Protein 2EGG (pdb70)

Secondary structure (DSSP, 8-state):
--PPEEEEEEESS-TT-SHHHHHHHHHHHTT--EEEEEEE--TT-HHHHHHHHHHHT--EEEE-TT-TTTTGGG-SEE-HHHHHHT---EEEEETTEEEEE--HHHHHHHHHHHHTT---TT-EEEEE--SHHHHHHHHHHHTTT-SEEEEE-SSHHHHHHHHHHS-SSS--EE-HHHHHHTGGG-SEEEE-S-TT-SS--S--SS--TTPPTT-EEEE---SSSS-HHHHHHHHTT-EEE-SHHHHHHHHHHHHHHHHS----HHHHHHHHHHHHH-/---EEEEEEESS-TT-SHHHHHHHHHHHTT--EEEEEEE--TT-HHHHHHHHHHHT--EEEE-TT-TTTTGGG-SEE-HHHHHHT--SEEEEETTEEEEE--HHHHHHHHHHHHTT--STTT---------SHHHHHHHHHHHHHHHHS----HHHHHHHHHHHH-

CATH classification: 3.40.50.10860 (+1 more: 3.40.50.720)

InterPro domains:
  IPR006151 Quinate/shikimate 5-dehydrogenase/glutamyl-tRNA reductase [PF01488] (117-192)
  IPR011342 Shikimate dehydrogenase [TIGR00507] (3-274)
  IPR013708 Shikimate dehydrogenase substrate binding, N-terminal [PF08501] (7-89)
  IPR022893 Shikimate dehydrogenase family [MF_00222] (2-272)
  IPR022893 Shikimate dehydrogenase family [PTHR21089] (3-264)
  IPR036291 NAD(P)-binding domain superfamily [SSF51735] (102-274)
  IPR041121 SDH, C-terminal [PF18317] (241-270)
  IPR046346 Aminoacid dehydrogenase-like, N-terminal domain superfamily [SSF53223] (3-101)

B-factor: mean 42.81, std 15.57, range [11.15, 102.38]

Nearest PDB structures (foldseek):
  2egg-assembly1_B  TM=1.006E+00  e=2.331E-37  Geobacillus kaustophilus
  2egg-assembly1_A  TM=9.697E-01  e=2.113E-28  Geobacillus kaustophilus
  1nvt-assembly1_B  TM=9.071E-01  e=8.815E-20  Methanocaldococcus jannaschii
  2hk8-assembly2_B  TM=8.835E-01  e=2.852E-16  Aquifex aeolicus
  5dzs-assembly2_B-2  TM=9.469E-01  e=6.105E-14  Clostridioides difficile 630

Organism: Geobacillus kaustophilus (strain HTA426) (NCBI:txid235909)

Solvent-accessible surface area: 20341 Å² total; per-residue (Å²): 128,146,78,43,128,6,9,0,10,0,0,90,83,3,119,106,24,40,19,22,68,4,0,25,29,5,3,79,130,63,65,32,50,10,70,2,2,19,3,45,0,89,82,86,42,6,24,36,0,1,34,0,1,68,2,3,47,0,15,0,0,17,3,34,121,65,1,61,122,45,0,44,107,78,19,64,85,17,45,125,45,0,140,101,12,27,17,0,16,2,0,26,17,74,151,34,124,0,14,0,52,10,13,10,0,90,0,4,8,57,0,0,58,112,75,11,127,29,77,3,90,40,45,68,0,0,0,0,4,4,25,53,37,0,48,0,0,0,2,7,0,18,100,35,56,3,82,53,0,3,0,0,14,203,68,55,102,96,0,55,172,4,0,147,83,22,37,78,205,58,2,28,73,18,22,47,66,73,0,52,72,91,0,41,69,2,38,0,0,0,0,16,35,75,58,1,70,112,99,195,43,131,70,51,8,6,46,0,134,144,17,94,106,47,10,6,0,0,0,30,1,72,68,36,46,83,0,80,0,5,128,56,0,126,92,92,42,9,106,38,7,32,2,8,1,18,33,0,11,40,7,0,26,0,0,69,88,24,37,63,76,98,2,63,18,108,64,3,38,105,18,0,50,91,24,47,181,212,202,73,35,125,6,9,0,12,0,0,84,105,8,90,154,34,33,6,20,72,0,0,22,36,5,2,78,140,52,64,29,61,10,65,2,3,18,2,50,0,94,85,81,57,7,21,36,0,1,36,0,0,67,2,2,48,0,14,0,0,6,2,38,117,69,2,53,122,39,0,39,102,87,20,66,79,26,49,123,84,0,140,217,80,26,16,0,4,0,0,26,22,75,154,26,117,0,7,0,52,11,4,33,31,93,0,62,49,52,2,26,63,118,73,79,130,85,93,53,105,68,202,206,82,75,98,106,86,149,64,83,1,3,1,36,20,0,20,18,0,0,15,0,0,68,87,24,35,60,75,100,1,49,15,110,89,1,49,104,20,0,46,125,51,58,228

Foldseek 3Di:
DDAAAEEEEEEAAFVVDCLQVQQVVQCVVVVHRYGYYYHYADVVRLLVVLVVCLVVVHFKYFYDPPCQQVNVVVAQEEDPLSVLLNGFGIWGQDNRHIYTYALLQVLVVVLCCVVVVDFQAQFQEEEEALDSSCLSVQQSSLVGNHQAYEYEYQPQVSSVVSCVSGDVVRYDTYYLVVCLVCVCVGQEYEYRDCFCAPPNQPGDSHDCVNPDAAGEYEYLHCHPPAGPHNVVCVVNRYHYYYNLSSSLSSSQVSSCVRPVDGGDSVVSSVSVVVVNVD/DDAAEEEEEEAPCVVPCLQVLLVVQCVVVVHRYGYYYHHDDPVCLLVVLLVCLVVVHFKYFYDPPCQQVNVVNAQEEDPVSVVVSGFGIWGQDNRHIYTDFLLVVQQQVLCCVVVVHHPVPVVCDCDQLVYVLSSSLSSSQVNVCVRVVDRTDSVVSSVSVVVVND

Radius of gyration: 26.47 Å; Cα contacts (8 Å, |Δi|>4): 931; chains: 2; bounding box: 92×40×48 Å

Sequence (444 aa):
GHMEKVYGLIGFPVEHSLSPLMHNDAFARLGIPARYHLFSVEPGQVGAAIAGVRALGIAGVNVTIPHKLAVIPFLDEVDEHARRIGAVNTIINNDGRLVGYNTDGLGYVQALEEEMNITLDGKRILVIGAGGGARGIYFSLLSTAAERIDMANRTVEKAERLVREGDERRSAYFSLAEAETRLAEYDIIINTTSVGMHPRVEVQPLSLERLRPGVIVSDIIYNPLETKWLKEAKARGARVQNGVGMLVYQGALAFEKWTGQWPDVNRMKQLVIEALRRHMEKVYGLIGFPVEHSLSPLMHNDAFARLGIPARYHLFSVEPGQVGAAIAGVRALGIAGVNVTIPHKLAVIPFLDEVDEHARRIGAVNTIINNDGRLVGYNTDGLGYVQALEEEMNITLDGKRSDIIYNQNGVGMLVYQGALAFEKWTGQWPDVNRMKQLVIEALR

Structure (mmCIF, N/CA/C/O backbone):
data_2EGG
#
_entry.id   2EGG
#
_cell.length_a   171.394
_cell.length_b   171.394
_cell.length_c   171.394
_cell.angle_alpha   90.00
_cell.angle_beta   90.00
_cell.angle_gamma   90.00
#
_symmetry.space_group_name_H-M   'I 2 3'
#
loop_
_entity.id
_entity.type
_entity.pdbx_description
1 polymer 'Shikimate 5-dehydrogenase'
2 non-polymer 'CHLORIDE ION'
3 water water
#
loop_
_atom_site.group_PDB
_atom_site.id
_atom_site.type_symbol
_atom_site.label_atom_id
_atom_site.label_alt_id
_atom_site.label_comp_id
_atom_site.label_asym_id
_atom_site.label_entity_id
_atom_site.label_seq_id
_atom_site.pdbx_PDB_ins_code
_atom_site.Cartn_x
_atom_site.Cartn_y
_atom_site.Cartn_z
_atom_site.occupancy
_atom_site.B_iso_or_equiv
_atom_site.auth_seq_id
_atom_site.auth_comp_id
_atom_site.auth_asym_id
_atom_site.auth_atom_id
_atom_site.pdbx_PDB_model_num
ATOM 1 N N . GLY A 1 20 ? -31.260 69.749 14.217 1.00 80.07 20 GLY A N 1
ATOM 2 C CA . GLY A 1 20 ? -32.234 68.680 14.565 1.00 81.24 20 GLY A CA 1
ATOM 3 C C . GLY A 1 20 ? -32.352 68.479 16.064 1.00 80.90 20 GLY A C 1
ATOM 4 O O . GLY A 1 20 ? -31.388 68.684 16.805 1.00 82.05 20 GLY A O 1
ATOM 5 N N . HIS A 1 21 ? -33.535 68.074 16.515 1.00 77.69 21 HIS A N 1
ATOM 6 C CA . HIS A 1 21 ? -33.762 67.856 17.937 1.00 75.03 21 HIS A CA 1
ATOM 7 C C . HIS A 1 21 ? -33.870 66.389 18.311 1.00 65.60 21 HIS A C 1
ATOM 8 O O . HIS A 1 21 ? -34.258 65.541 17.505 1.00 59.65 21 HIS A O 1
ATOM 15 N N . MET A 1 22 ? -33.525 66.119 19.562 1.00 59.14 22 MET A N 1
ATOM 16 C CA . MET A 1 22 ? -33.554 64.786 20.137 1.00 50.97 22 MET A CA 1
ATOM 17 C C . MET A 1 22 ? -34.997 64.308 20.275 1.00 45.73 22 MET A C 1
ATOM 18 O O . MET A 1 22 ? -35.818 64.964 20.910 1.00 51.24 22 MET A O 1
ATOM 23 N N . GLU A 1 23 ? -35.313 63.174 19.662 1.00 39.59 23 GLU A N 1
ATOM 24 C CA . GLU A 1 23 ? -36.664 62.641 19.757 1.00 44.07 23 GLU A CA 1
ATOM 25 C C . GLU A 1 23 ? -36.829 61.997 21.122 1.00 42.43 23 GLU A C 1
ATOM 26 O O . GLU A 1 23 ? -35.899 61.377 21.634 1.00 38.21 23 GLU A O 1
ATOM 32 N N . LYS A 1 24 ? -37.997 62.169 21.729 1.00 38.84 24 LYS A N 1
ATOM 33 C CA . LYS A 1 24 ? -38.248 61.533 23.015 1.00 41.72 24 LYS A CA 1
ATOM 34 C C . LYS A 1 24 ? -38.797 60.148 22.690 1.00 37.11 24 LYS A C 1
ATOM 35 O O . LYS A 1 24 ? -39.377 59.937 21.623 1.00 30.14 24 LYS A O 1
ATOM 41 N N . VAL A 1 25 ? -38.605 59.202 23.597 1.00 30.28 25 VAL A N 1
ATOM 42 C CA . VAL A 1 25 ? -39.076 57.850 23.357 1.00 26.83 25 VAL A CA 1
ATOM 43 C C . VAL A 1 25 ? -40.273 57.456 24.212 1.00 30.09 25 VAL A C 1
ATOM 44 O O . VAL A 1 25 ? -40.269 57.634 25.430 1.00 28.84 25 VAL A O 1
ATOM 48 N N . TYR A 1 26 ? -41.309 56.951 23.547 1.00 24.65 26 TYR A N 1
ATOM 49 C CA . TYR A 1 26 ? -42.512 56.470 24.219 1.00 23.25 26 TYR A CA 1
ATOM 50 C C . TYR A 1 26 ? -42.716 55.060 23.699 1.00 29.53 26 TYR A C 1
ATOM 51 O O . TYR A 1 26 ? -42.037 54.634 22.758 1.00 23.07 26 TYR A O 1
ATOM 60 N N . GLY A 1 27 ? -43.646 54.333 24.301 1.00 26.09 27 GLY A N 1
ATOM 61 C CA . GLY A 1 27 ? -43.897 52.987 23.838 1.00 25.14 27 GLY A CA 1
ATOM 62 C C . GLY A 1 27 ? -44.871 52.229 24.710 1.00 24.62 27 GLY A C 1
ATOM 63 O O . GLY A 1 27 ? -45.446 52.774 25.646 1.00 26.45 27 GLY A O 1
ATOM 64 N N . LEU A 1 28 ? -45.047 50.955 24.390 1.00 21.75 28 LEU A N 1
ATOM 65 C CA . LEU A 1 28 ? -45.956 50.087 25.121 1.00 26.51 28 LEU A CA 1
ATOM 66 C C . LEU A 1 28 ? -45.200 48.881 25.651 1.00 27.42 28 LEU A C 1
ATOM 67 O O . LEU A 1 28 ? -44.409 48.282 24.920 1.00 31.56 28 LEU A O 1
ATOM 72 N N . ILE A 1 29 ? -45.404 48.535 26.921 1.00 26.20 29 ILE A N 1
ATOM 73 C CA . ILE A 1 29 ? -44.770 47.329 27.453 1.00 25.26 29 ILE A CA 1
ATOM 74 C C . ILE A 1 29 ? -45.899 46.346 27.724 1.00 26.93 29 ILE A C 1
ATOM 75 O O . ILE A 1 29 ? -46.995 46.736 28.118 1.00 24.12 29 ILE A O 1
ATOM 80 N N . GLY A 1 30 ? -45.631 45.070 27.493 1.00 28.55 30 GLY A N 1
ATOM 81 C CA . GLY A 1 30 ? -46.654 44.061 27.683 1.00 24.29 30 GLY A CA 1
ATOM 82 C C . GLY A 1 30 ? -46.149 42.760 27.092 1.00 24.35 30 GLY A C 1
ATOM 83 O O . GLY A 1 30 ? -45.009 42.678 26.634 1.00 24.80 30 GLY A O 1
ATOM 84 N N . PHE A 1 31 ? -46.999 41.746 27.077 1.00 26.11 31 PHE A N 1
ATOM 85 C CA . PHE A 1 31 ? -46.608 40.432 26.574 1.00 26.96 31 PHE A CA 1
ATOM 86 C C . PHE A 1 31 ? -47.884 39.738 26.104 1.00 26.38 31 PHE A C 1
ATOM 87 O O . PHE A 1 31 ? -48.576 39.120 26.907 1.00 25.92 31 PHE A O 1
ATOM 95 N N . PRO A 1 32 ? -48.201 39.810 24.797 1.00 29.08 32 PRO A N 1
ATOM 96 C CA . PRO A 1 32 ? -47.460 40.478 23.721 1.00 27.12 32 PRO A CA 1
ATOM 97 C C . PRO A 1 32 ? -47.799 41.952 23.543 1.00 28.98 32 PRO A C 1
ATOM 98 O O . PRO A 1 32 ? -48.656 42.498 24.242 1.00 24.93 32 PRO A O 1
ATOM 102 N N . VAL A 1 33 ? -47.131 42.575 22.574 1.00 28.80 33 VAL A N 1
ATOM 103 C CA . VAL A 1 33 ? -47.349 43.979 22.263 1.00 26.30 33 VAL A CA 1
ATOM 104 C C . VAL A 1 33 ? -47.519 44.248 20.760 1.00 27.79 33 VAL A C 1
ATOM 105 O O . VAL A 1 33 ? -48.081 45.271 20.385 1.00 24.81 33 VAL A O 1
ATOM 109 N N . GLU A 1 34 ? -47.079 43.321 19.909 1.00 29.42 34 GLU A N 1
ATOM 110 C CA . GLU A 1 34 ? -47.125 43.531 18.454 1.00 33.38 34 GLU A CA 1
ATOM 111 C C . GLU A 1 34 ? -48.461 43.894 17.811 1.00 36.56 34 GLU A C 1
ATOM 112 O O . GLU A 1 34 ? -48.488 44.541 16.767 1.00 39.45 34 GLU A O 1
ATOM 118 N N . HIS A 1 35 ? -49.563 43.500 18.433 1.00 34.46 35 HIS A N 1
ATOM 119 C CA . HIS A 1 35 ? -50.894 43.783 17.894 1.00 34.83 35 HIS A CA 1
ATOM 120 C C . HIS A 1 35 ? -51.339 45.232 18.088 1.00 35.04 35 HIS A C 1
ATOM 121 O O . HIS A 1 35 ? -52.317 45.669 17.487 1.00 35.40 35 HIS A O 1
ATOM 128 N N . SER A 1 36 ? -50.630 45.974 18.930 1.00 29.90 36 SER A N 1
ATOM 129 C CA . SER A 1 36 ? -51.028 47.339 19.239 1.00 28.74 36 SER A CA 1
ATOM 130 C C . SER A 1 36 ? -51.206 48.324 18.088 1.00 30.21 36 SER A C 1
ATOM 131 O O . SER A 1 36 ? -50.457 48.309 17.118 1.00 29.85 36 SER A O 1
ATOM 134 N N . LEU A 1 37 ? -52.207 49.189 18.237 1.00 24.54 37 LEU A N 1
ATOM 135 C CA . LEU A 1 37 ? -52.524 50.219 17.257 1.00 31.36 37 LEU A CA 1
ATOM 136 C C . LEU A 1 37 ? -52.045 51.573 17.764 1.00 30.58 37 LEU A C 1
ATOM 137 O O . LEU A 1 37 ? -52.196 52.585 17.086 1.00 37.47 37 LEU A O 1
ATOM 142 N N . SER A 1 38 ? -51.466 51.587 18.960 1.00 31.01 38 SER A N 1
ATOM 143 C CA . SER A 1 38 ? -50.973 52.826 19.542 1.00 29.88 38 SER A CA 1
ATOM 144 C C . SER A 1 38 ? -49.886 53.481 18.692 1.00 29.44 38 SER A C 1
ATOM 145 O O . SER A 1 38 ? -49.884 54.696 18.514 1.00 31.92 38 SER A O 1
ATOM 148 N N . PRO A 1 39 ? -48.941 52.689 18.164 1.00 28.14 39 PRO A N 1
ATOM 149 C CA . PRO A 1 39 ? -47.890 53.298 17.339 1.00 32.36 39 PRO A CA 1
ATOM 150 C C . PRO A 1 39 ? -48.534 53.995 16.145 1.00 31.04 39 PRO A C 1
ATOM 151 O O . PRO A 1 39 ? -48.204 55.137 15.811 1.00 27.74 39 PRO A O 1
ATOM 155 N N . LEU A 1 40 ? -49.455 53.288 15.500 1.00 37.45 40 LEU A N 1
ATOM 156 C CA . LEU A 1 40 ? -50.160 53.838 14.345 1.00 37.55 40 LEU A CA 1
ATOM 157 C C . LEU A 1 40 ? -50.717 55.206 14.709 1.00 35.54 40 LEU A C 1
ATOM 158 O O . LEU A 1 40 ? -50.436 56.205 14.042 1.00 38.12 40 LEU A O 1
ATOM 163 N N . MET A 1 41 ? -51.485 55.246 15.792 1.00 31.99 41 MET A N 1
ATOM 164 C CA . MET A 1 41 ? -52.092 56.487 16.256 1.00 32.68 41 MET A CA 1
ATOM 165 C C . MET A 1 41 ? -51.124 57.566 16.727 1.00 27.54 41 MET A C 1
ATOM 166 O O . MET A 1 41 ? -51.201 58.707 16.274 1.00 29.75 41 MET A O 1
ATOM 171 N N . HIS A 1 42 ? -50.231 57.220 17.654 1.00 32.28 42 HIS A N 1
ATOM 172 C CA . HIS A 1 42 ? -49.299 58.207 18.209 1.00 33.45 42 HIS A CA 1
ATOM 173 C C . HIS A 1 42 ? -48.242 58.761 17.261 1.00 32.52 42 HIS A C 1
ATOM 174 O O . HIS A 1 42 ? -47.951 59.959 17.286 1.00 33.70 42 HIS A O 1
ATOM 181 N N . ASN A 1 43 ? -47.653 57.899 16.440 1.00 28.01 43 ASN A N 1
ATOM 182 C CA . ASN A 1 43 ? -46.626 58.360 15.518 1.00 34.84 43 ASN A CA 1
ATOM 183 C C . ASN A 1 43 ? -47.200 59.326 14.481 1.00 35.49 43 ASN A C 1
ATOM 184 O O . ASN A 1 43 ? -46.519 60.257 14.052 1.00 36.84 43 ASN A O 1
ATOM 189 N N . ASP A 1 44 ? -48.458 59.123 14.100 1.00 37.04 44 ASP A N 1
ATOM 190 C CA . ASP A 1 44 ? -49.099 60.006 13.129 1.00 31.81 44 ASP A CA 1
ATOM 191 C C . ASP A 1 44 ? -49.376 61.348 13.791 1.00 35.86 44 ASP A C 1
ATOM 192 O O . ASP A 1 44 ? -49.242 62.397 13.169 1.00 40.05 44 ASP A O 1
ATOM 197 N N . ALA A 1 45 ? -49.763 61.303 15.061 1.00 34.34 45 ALA A N 1
ATOM 198 C CA . ALA A 1 45 ? -50.064 62.510 15.819 1.00 31.89 45 ALA A CA 1
ATOM 199 C C . ALA A 1 45 ? -48.803 63.331 16.083 1.00 34.15 45 ALA A C 1
ATOM 200 O O . ALA A 1 45 ? -48.834 64.559 16.014 1.00 35.05 45 ALA A O 1
ATOM 202 N N . PHE A 1 46 ? -47.703 62.655 16.407 1.00 33.45 46 PHE A N 1
ATOM 203 C CA . PHE A 1 46 ? -46.428 63.336 16.646 1.00 32.78 46 PHE A CA 1
ATOM 204 C C . PHE A 1 46 ? -46.047 64.088 15.367 1.00 35.33 46 PHE A C 1
ATOM 205 O O . PHE A 1 46 ? -45.553 65.216 15.417 1.00 38.01 46 PHE A O 1
ATOM 213 N N . ALA A 1 47 ? -46.287 63.451 14.222 1.00 37.89 47 ALA A N 1
ATOM 214 C CA . ALA A 1 47 ? -45.966 64.043 12.922 1.00 40.64 47 ALA A CA 1
ATOM 215 C C . ALA A 1 47 ? -46.857 65.234 12.586 1.00 42.30 47 ALA A C 1
ATOM 216 O O . ALA A 1 47 ? -46.370 66.287 12.189 1.00 47.47 47 ALA A O 1
ATOM 218 N N . ARG A 1 48 ? -48.163 65.069 12.753 1.00 45.86 48 ARG A N 1
ATOM 219 C CA . ARG A 1 48 ? -49.101 66.142 12.459 1.00 44.55 48 ARG A CA 1
ATOM 220 C C . ARG A 1 48 ? -48.899 67.363 13.354 1.00 46.67 48 ARG A C 1
ATOM 221 O O . ARG A 1 48 ? -49.162 68.491 12.936 1.00 50.92 48 ARG A O 1
ATOM 229 N N . LEU A 1 49 ? -48.421 67.147 14.575 1.00 43.13 49 LEU A N 1
ATOM 230 C CA . LEU A 1 49 ? -48.219 68.252 15.511 1.00 36.36 49 LEU A CA 1
ATOM 231 C C . LEU A 1 49 ? -46.777 68.746 15.618 1.00 36.86 49 LEU A C 1
ATOM 232 O O . LEU A 1 49 ? -46.485 69.645 16.403 1.00 42.29 49 LEU A O 1
ATOM 237 N N . GLY A 1 50 ? -45.876 68.167 14.835 1.00 36.59 50 GLY A N 1
ATOM 238 C CA . GLY A 1 50 ? -44.489 68.593 14.898 1.00 39.46 50 GLY A CA 1
ATOM 239 C C . GLY A 1 50 ? -43.837 68.299 16.241 1.00 42.68 50 GLY A C 1
ATOM 240 O O . GLY A 1 50 ? -43.159 69.153 16.816 1.00 40.40 50 GLY A O 1
ATOM 241 N N . ILE A 1 51 ? -44.040 67.090 16.755 1.00 39.36 51 ILE A N 1
ATOM 242 C CA . ILE A 1 51 ? -43.445 66.721 18.036 1.00 40.26 51 ILE A CA 1
ATOM 243 C C . ILE A 1 51 ? -42.297 65.743 17.827 1.00 32.32 51 ILE A C 1
ATOM 244 O O . ILE A 1 51 ? -42.460 64.700 17.207 1.00 33.77 51 ILE A O 1
ATOM 249 N N . PRO A 1 52 ? -41.111 66.082 18.343 1.00 35.23 52 PRO A N 1
ATOM 250 C CA . PRO A 1 52 ? -39.914 65.243 18.217 1.00 34.29 52 PRO A CA 1
ATOM 251 C C . PRO A 1 52 ? -40.047 63.983 19.069 1.00 33.86 52 PRO A C 1
ATOM 252 O O . PRO A 1 52 ? -39.516 63.939 20.168 1.00 29.45 52 PRO A O 1
ATOM 256 N N . ALA A 1 53 ? -40.732 62.959 18.570 1.00 32.68 53 ALA A N 1
ATOM 257 C CA . ALA A 1 53 ? -40.904 61.746 19.365 1.00 32.57 53 ALA A CA 1
ATOM 258 C C . ALA A 1 53 ? -41.365 60.560 18.542 1.00 33.38 53 ALA A C 1
ATOM 259 O O . ALA A 1 53 ? -41.802 60.713 17.396 1.00 34.04 53 ALA A O 1
ATOM 261 N N . ARG A 1 54 ? -41.246 59.371 19.127 1.00 33.16 54 ARG A N 1
ATOM 262 C CA . ARG A 1 54 ? -41.687 58.155 18.460 1.00 30.07 54 ARG A CA 1
ATOM 263 C C . ARG A 1 54 ? -42.176 57.144 19.487 1.00 32.65 54 ARG A C 1
ATOM 264 O O . ARG A 1 54 ? -41.597 57.001 20.563 1.00 33.04 54 ARG A O 1
ATOM 272 N N . TYR A 1 55 ? -43.246 56.446 19.130 1.00 27.43 55 TYR A N 1
ATOM 273 C CA . TYR A 1 55 ? -43.868 55.456 19.988 1.00 27.80 55 TYR A CA 1
ATOM 274 C C . TYR A 1 55 ? -43.445 54.070 19.506 1.00 30.87 55 TYR A C 1
ATOM 275 O O . TYR A 1 55 ? -43.626 53.724 18.337 1.00 33.02 55 TYR A O 1
ATOM 284 N N . HIS A 1 56 ? -42.877 53.280 20.412 1.00 26.49 56 HIS A N 1
ATOM 285 C CA . HIS A 1 56 ? -42.406 51.945 20.070 1.00 25.06 56 HIS A CA 1
ATOM 286 C C . HIS A 1 56 ? -43.073 50.836 20.865 1.00 25.80 56 HIS A C 1
ATOM 287 O O . HIS A 1 56 ? -43.863 51.093 21.775 1.00 20.27 56 HIS A O 1
ATOM 294 N N . LEU A 1 57 ? -42.728 49.600 20.522 1.00 21.76 57 LEU A N 1
ATOM 295 C CA . LEU A 1 57 ? -43.285 48.418 21.172 1.00 26.99 57 LEU A CA 1
ATOM 296 C C . LEU A 1 57 ? -42.203 47.634 21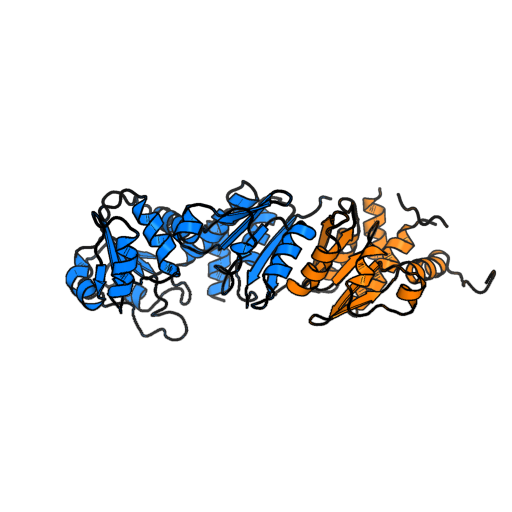.916 1.00 27.17 57 LEU A C 1
ATOM 297 O O . LEU A 1 57 ? -41.197 47.237 21.333 1.00 27.32 57 LEU A O 1
ATOM 302 N N . PHE A 1 58 ? -42.418 47.408 23.206 1.00 22.80 58 PHE A N 1
ATOM 303 C CA . PHE A 1 58 ? -41.447 46.691 24.017 1.00 24.37 58 PHE A CA 1
ATOM 304 C C . PHE A 1 58 ? -42.044 45.441 24.672 1.00 31.91 58 PHE A C 1
ATOM 305 O O . PHE A 1 58 ? -42.819 45.533 25.634 1.00 30.14 58 PHE A O 1
ATOM 313 N N . SER A 1 59 ? -41.682 44.275 24.150 1.00 30.79 59 SER A N 1
ATOM 314 C CA . SER A 1 59 ? -42.152 43.016 24.718 1.00 31.03 59 SER A CA 1
ATOM 315 C C . SER A 1 59 ? -41.399 42.807 26.028 1.00 29.57 59 SER A C 1
ATOM 316 O O . SER A 1 59 ? -40.171 42.861 26.067 1.00 27.36 59 SER A O 1
ATOM 319 N N . VAL A 1 60 ? -42.151 42.578 27.095 1.00 27.79 60 VAL A N 1
ATOM 320 C CA . VAL A 1 60 ? -41.593 42.379 28.419 1.00 23.15 60 VAL A CA 1
ATOM 321 C C . VAL A 1 60 ? -42.183 41.099 28.989 1.00 29.02 60 VAL A C 1
ATOM 322 O O . VAL A 1 60 ? -43.395 40.986 29.171 1.00 29.64 60 VAL A O 1
ATOM 326 N N . GLU A 1 61 ? -41.328 40.132 29.276 1.00 26.63 61 GLU A N 1
ATOM 327 C CA . GLU A 1 61 ? -41.801 38.873 29.817 1.00 36.33 61 GLU A CA 1
ATOM 328 C C . GLU A 1 61 ? -42.168 38.996 31.280 1.00 31.56 61 GLU A C 1
ATOM 329 O O . GLU A 1 61 ? -41.559 39.769 32.028 1.00 28.13 61 GLU A O 1
ATOM 335 N N . PRO A 1 62 ? -43.183 38.239 31.707 1.00 29.44 62 PRO A N 1
ATOM 336 C CA . PRO A 1 62 ? -43.594 38.277 33.109 1.00 32.78 62 PRO A CA 1
ATOM 337 C C . PRO A 1 62 ? -42.335 37.956 33.926 1.00 32.36 62 PRO A C 1
ATOM 338 O O . PRO A 1 62 ? -41.635 36.986 33.628 1.00 34.29 62 PRO A O 1
ATOM 342 N N . GLY A 1 63 ? -42.036 38.777 34.928 1.00 42.41 63 GLY A N 1
ATOM 343 C CA . GLY A 1 63 ? -40.859 38.538 35.748 1.00 45.57 63 GLY A CA 1
ATOM 344 C C . GLY A 1 63 ? -39.658 39.337 35.278 1.00 51.56 63 GLY A C 1
ATOM 345 O O . GLY A 1 63 ? -38.569 39.262 35.846 1.00 61.28 63 GLY A O 1
ATOM 346 N N . GLN A 1 64 ? -39.868 40.114 34.228 1.00 48.30 64 GLN A N 1
ATOM 347 C CA . GLN A 1 64 ? -38.823 40.942 33.650 1.00 39.72 64 GLN A CA 1
ATOM 348 C C . GLN A 1 64 ? -39.298 42.397 33.802 1.00 37.27 64 GLN A C 1
ATOM 349 O O . GLN A 1 64 ? -38.653 43.336 33.320 1.00 32.18 64 GLN A O 1
ATOM 355 N N . VAL A 1 65 ? -40.424 42.575 34.498 1.00 25.47 65 VAL A N 1
ATOM 356 C CA . VAL A 1 65 ? -41.014 43.905 34.676 1.00 28.01 65 VAL A CA 1
ATOM 357 C C . VAL A 1 65 ? -40.141 44.879 35.475 1.00 26.86 65 VAL A C 1
ATOM 358 O O . VAL A 1 65 ? -40.004 46.040 35.093 1.00 25.66 65 VAL A O 1
ATOM 362 N N . GLY A 1 66 ? -39.537 44.407 36.562 1.00 24.65 66 GLY A N 1
ATOM 363 C CA . GLY A 1 66 ? -38.687 45.277 37.352 1.00 27.55 66 GLY A CA 1
ATOM 364 C C . GLY A 1 66 ? -37.501 45.784 36.546 1.00 29.14 66 GLY A C 1
ATOM 365 O O . GLY A 1 66 ? -37.083 46.935 36.685 1.00 31.63 66 GLY A O 1
ATOM 366 N N . ALA A 1 67 ? -36.951 44.923 35.698 1.00 28.65 67 ALA A N 1
ATOM 367 C CA . ALA A 1 67 ? -35.805 45.304 34.878 1.00 26.93 67 ALA A CA 1
ATOM 368 C C . ALA A 1 67 ? -36.219 46.299 33.799 1.00 24.10 67 ALA A C 1
ATOM 369 O O . ALA A 1 67 ? -35.469 47.225 33.475 1.00 23.42 67 ALA A O 1
ATOM 371 N N . ALA A 1 68 ? -37.416 46.108 33.247 1.00 22.02 68 ALA A N 1
ATOM 372 C CA . ALA A 1 68 ? -37.914 47.006 32.213 1.00 22.21 68 ALA A CA 1
ATOM 373 C C . ALA A 1 68 ? -38.170 48.383 32.805 1.00 20.60 68 ALA A C 1
ATOM 374 O O . ALA A 1 68 ? -37.806 49.392 32.211 1.00 28.65 68 ALA A O 1
ATOM 376 N N . ILE A 1 69 ? -38.795 48.435 33.978 1.00 25.23 69 ILE A N 1
ATOM 377 C CA . ILE A 1 69 ? -39.076 49.736 34.584 1.00 23.26 69 ILE A CA 1
ATOM 378 C C . ILE A 1 69 ? -37.768 50.431 34.925 1.00 26.56 69 ILE A C 1
ATOM 379 O O . ILE A 1 69 ? -37.614 51.637 34.701 1.00 29.54 69 ILE A O 1
ATOM 384 N N . ALA A 1 70 ? -36.821 49.664 35.454 1.00 26.10 70 ALA A N 1
ATOM 385 C CA . ALA A 1 70 ? -35.519 50.209 35.796 1.00 26.52 70 ALA A CA 1
ATOM 386 C C . ALA A 1 70 ? -34.887 50.713 34.503 1.00 28.05 70 ALA A C 1
ATOM 387 O O . ALA A 1 70 ? -34.119 51.677 34.502 1.00 35.78 70 ALA A O 1
ATOM 389 N N . GLY A 1 71 ? -35.223 50.059 33.396 1.00 29.51 71 GLY A N 1
ATOM 390 C CA . GLY A 1 71 ? -34.681 50.475 32.119 1.00 25.30 71 GLY A CA 1
ATOM 391 C C . GLY A 1 71 ? -35.281 51.804 31.704 1.00 26.74 71 GLY A C 1
ATOM 392 O O . GLY A 1 71 ? -34.587 52.696 31.205 1.00 26.23 71 GLY A O 1
ATOM 393 N N . VAL A 1 72 ? -36.586 51.934 31.905 1.00 21.31 72 VAL A N 1
ATOM 394 C CA . VAL A 1 72 ? -37.283 53.161 31.558 1.00 24.14 72 VAL A CA 1
ATOM 395 C C . VAL A 1 72 ? -36.637 54.340 32.270 1.00 27.23 72 VAL A C 1
ATOM 396 O O . VAL A 1 72 ? -36.384 55.372 31.653 1.00 22.61 72 VAL A O 1
ATOM 400 N N . ARG A 1 73 ? -36.362 54.183 33.564 1.00 28.01 73 ARG A N 1
ATOM 401 C CA . ARG A 1 73 ? -35.740 55.255 34.334 1.00 26.90 73 ARG A CA 1
ATOM 402 C C . ARG A 1 73 ? -34.342 55.578 33.839 1.00 30.41 73 ARG A C 1
ATOM 403 O O . ARG A 1 73 ? -34.022 56.730 33.572 1.00 29.82 73 ARG A O 1
ATOM 411 N N . ALA A 1 74 ? -33.514 54.543 33.740 1.00 30.47 74 ALA A N 1
ATOM 412 C CA . ALA A 1 74 ? -32.121 54.680 33.333 1.00 27.41 74 ALA A CA 1
ATOM 413 C C . ALA A 1 74 ? -31.914 55.219 31.922 1.00 29.06 74 ALA A C 1
ATOM 414 O O . ALA A 1 74 ? -31.045 56.059 31.701 1.00 28.78 74 ALA A O 1
ATOM 416 N N . LEU A 1 75 ? -32.712 54.738 30.974 1.00 27.49 75 LEU A N 1
ATOM 417 C CA . LEU A 1 75 ? -32.591 55.165 29.589 1.00 24.85 75 LEU A CA 1
ATOM 418 C C . LEU A 1 75 ? -33.281 56.500 29.321 1.00 28.53 75 LEU A C 1
ATOM 419 O O . LEU A 1 75 ? -33.080 57.102 28.268 1.00 30.48 75 LEU A O 1
ATOM 424 N N . GLY A 1 76 ? -34.091 56.964 30.271 1.00 28.57 76 GLY A N 1
ATOM 425 C CA . GLY A 1 76 ? -34.781 58.234 30.093 1.00 22.59 76 GLY A CA 1
ATOM 426 C C . GLY A 1 76 ? -35.994 58.177 29.168 1.00 26.46 76 GLY A C 1
ATOM 427 O O . GLY A 1 76 ? -36.383 59.182 28.551 1.00 26.85 76 GLY A O 1
ATOM 428 N N . ILE A 1 77 ? -36.592 57.000 29.042 1.00 24.08 77 ILE A N 1
ATOM 429 C CA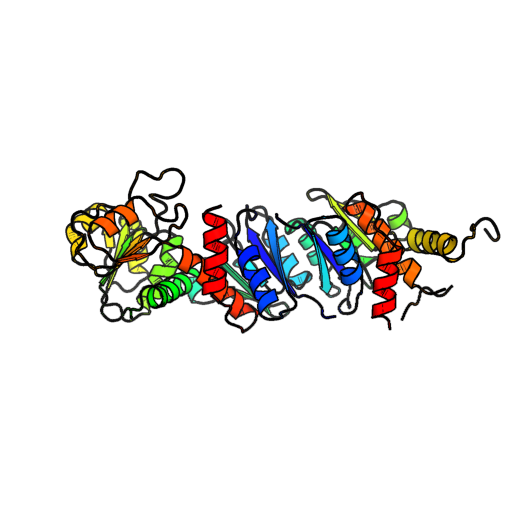 . ILE A 1 77 ? -37.779 56.857 28.201 1.00 25.76 77 ILE A CA 1
ATOM 430 C C . ILE A 1 77 ? -38.840 57.778 28.810 1.00 24.98 77 ILE A C 1
ATOM 431 O O . ILE A 1 77 ? -39.095 57.733 30.019 1.00 24.79 77 ILE A O 1
ATOM 436 N N . ALA A 1 78 ? -39.427 58.633 27.974 1.00 24.77 78 ALA A N 1
ATOM 437 C CA . ALA A 1 78 ? -40.398 59.631 28.424 1.00 25.47 78 ALA A CA 1
ATOM 438 C C . ALA A 1 78 ? -41.692 59.102 29.010 1.00 24.90 78 ALA A C 1
ATOM 439 O O . ALA A 1 78 ? -42.242 59.692 29.945 1.00 20.35 78 ALA A O 1
ATOM 441 N N . GLY A 1 79 ? -42.186 58.007 28.453 1.00 25.86 79 GLY A N 1
ATOM 442 C CA . GLY A 1 79 ? -43.421 57.431 28.948 1.00 20.85 79 GLY A CA 1
ATOM 443 C C . GLY A 1 79 ? -43.764 56.138 28.238 1.00 26.05 79 GLY A C 1
ATOM 444 O O . GLY A 1 79 ? -43.287 55.876 27.135 1.00 30.68 79 GLY A O 1
ATOM 445 N N . VAL A 1 80 ? -44.578 55.312 28.883 1.00 23.98 80 VAL A N 1
ATOM 446 C CA . VAL A 1 80 ? -45.005 54.057 28.283 1.00 23.38 80 VAL A CA 1
ATOM 447 C C . VAL A 1 80 ? -46.413 53.709 28.727 1.00 30.41 80 VAL A C 1
ATOM 448 O O . VAL A 1 80 ? -46.847 54.080 29.826 1.00 25.35 80 VAL A O 1
ATOM 452 N N . ASN A 1 81 ? -47.131 53.022 27.848 1.00 26.46 81 ASN A N 1
ATOM 453 C CA . ASN A 1 81 ? -48.456 52.527 28.171 1.00 25.24 81 ASN A CA 1
ATOM 454 C C . ASN A 1 81 ? -48.154 51.118 28.681 1.00 27.91 81 ASN A C 1
ATOM 455 O O . ASN A 1 81 ? -47.076 50.577 28.418 1.00 22.54 81 ASN A O 1
ATOM 460 N N . VAL A 1 82 ? -49.091 50.536 29.416 1.00 29.47 82 VAL A N 1
ATOM 461 C CA . VAL A 1 82 ? -48.915 49.199 29.958 1.00 23.58 82 VAL A CA 1
ATOM 462 C C . VAL A 1 82 ? -50.154 48.388 29.630 1.00 24.10 82 VAL A C 1
ATOM 463 O O . VAL A 1 82 ? -51.277 48.866 29.784 1.00 27.62 82 VAL A O 1
ATOM 467 N N . THR A 1 83 ? -49.964 47.157 29.184 1.00 24.82 83 THR A N 1
ATOM 468 C CA . THR A 1 83 ? -51.113 46.331 28.859 1.00 23.16 83 THR A CA 1
ATOM 469 C C . THR A 1 83 ? -50.895 44.923 29.411 1.00 27.78 83 THR A C 1
ATOM 470 O O . THR A 1 83 ? -49.941 44.684 30.158 1.00 28.56 83 THR A O 1
ATOM 474 N N . ILE A 1 84 ? -51.780 43.999 29.059 1.00 32.74 84 ILE A N 1
ATOM 475 C CA . ILE A 1 84 ? -51.702 42.623 29.548 1.00 25.88 84 ILE A CA 1
ATOM 476 C C . ILE A 1 84 ? -50.320 42.022 29.384 1.00 26.08 84 ILE A C 1
ATOM 477 O O . ILE A 1 84 ? -49.714 42.125 28.321 1.00 28.46 84 ILE A O 1
ATOM 482 N N . PRO A 1 85 ? -49.802 41.363 30.431 1.00 22.29 85 PRO A N 1
ATOM 483 C CA . PRO A 1 85 ? -50.370 41.122 31.765 1.00 24.68 85 PRO A CA 1
ATOM 484 C C . PRO A 1 85 ? -49.616 41.908 32.846 1.00 30.22 85 PRO A C 1
ATOM 485 O O . PRO A 1 85 ? -49.420 41.407 33.961 1.00 27.58 85 PRO A O 1
ATOM 489 N N . HIS A 1 86 ? -49.213 43.132 32.530 1.00 21.08 86 HIS A N 1
ATOM 490 C CA . HIS A 1 86 ? -48.420 43.924 33.465 1.00 27.32 86 HIS A CA 1
ATOM 491 C C . HIS A 1 86 ? -49.095 45.089 34.182 1.00 24.00 86 HIS A C 1
ATOM 492 O O . HIS A 1 86 ? -48.449 45.776 34.974 1.00 27.31 86 HIS A O 1
ATOM 499 N N . LYS A 1 87 ? -50.375 45.321 33.925 1.00 21.35 87 LYS A N 1
ATOM 500 C CA . LYS A 1 87 ? -51.045 46.461 34.541 1.00 22.46 87 LYS A CA 1
ATOM 501 C C . LYS A 1 87 ? -51.039 46.510 36.070 1.00 19.86 87 LYS A C 1
ATOM 502 O O . LYS A 1 87 ? -51.122 47.580 36.661 1.00 18.47 87 LYS A O 1
ATOM 508 N N . LEU A 1 88 ? -50.911 45.358 36.711 1.00 26.32 88 LEU A N 1
ATOM 509 C CA . LEU A 1 88 ? -50.851 45.316 38.168 1.00 26.17 88 LEU A CA 1
ATOM 510 C C . LEU A 1 88 ? -49.373 45.212 38.548 1.00 30.13 88 LEU A C 1
ATOM 511 O O . LEU A 1 88 ? -48.881 45.933 39.415 1.00 31.33 88 LEU A O 1
ATOM 516 N N . ALA A 1 89 ? -48.664 44.320 37.863 1.00 22.30 89 ALA A N 1
ATOM 517 C CA . ALA A 1 89 ? -47.253 44.088 38.126 1.00 28.74 89 ALA A CA 1
ATOM 518 C C . ALA A 1 89 ? -46.329 45.316 38.116 1.00 32.80 89 ALA A C 1
ATOM 519 O O . ALA A 1 89 ? -45.323 45.323 38.827 1.00 30.33 89 ALA A O 1
ATOM 521 N N . VAL A 1 90 ? -46.636 46.348 37.327 1.00 27.85 90 VAL A N 1
ATOM 522 C CA . VAL A 1 90 ? -45.751 47.516 37.308 1.00 22.66 90 VAL A CA 1
ATOM 523 C C . VAL A 1 90 ? -45.868 48.420 38.529 1.00 26.36 90 VAL A C 1
ATOM 524 O O . VAL A 1 90 ? -44.937 49.168 38.839 1.00 24.96 90 VAL A O 1
ATOM 528 N N . ILE A 1 91 ? -47.003 48.361 39.221 1.00 22.29 91 ILE A N 1
ATOM 529 C CA . ILE A 1 91 ? -47.216 49.253 40.350 1.00 28.38 91 ILE A CA 1
ATOM 530 C C . ILE A 1 91 ? -46.099 49.371 41.402 1.00 28.79 91 ILE A C 1
ATOM 531 O O . ILE A 1 91 ? -45.728 50.481 41.774 1.00 33.85 91 ILE A O 1
ATOM 536 N N . PRO A 1 92 ? -45.535 48.247 41.873 1.00 30.80 92 PRO A N 1
ATOM 537 C CA . PRO A 1 92 ? -44.463 48.333 42.874 1.00 29.56 92 PRO A CA 1
ATOM 538 C C . PRO A 1 92 ? -43.239 49.117 42.406 1.00 27.28 92 PRO A C 1
ATOM 539 O O . PRO A 1 92 ? -42.467 49.614 43.214 1.00 25.55 92 PRO A O 1
ATOM 543 N N . PHE A 1 93 ? -43.060 49.224 41.098 1.00 24.26 93 PHE A N 1
ATOM 544 C CA . PHE A 1 93 ? -41.906 49.921 40.548 1.00 24.75 93 PHE A CA 1
ATOM 545 C C . PHE A 1 93 ? -42.177 51.390 40.236 1.00 28.14 93 PHE A C 1
ATOM 546 O O . PHE A 1 93 ? -41.305 52.100 39.731 1.00 27.40 93 PHE A O 1
ATOM 554 N N . LEU A 1 94 ? -43.384 51.851 40.539 1.00 29.34 94 LEU A N 1
ATOM 555 C CA . LEU A 1 94 ? -43.732 53.240 40.277 1.00 26.92 94 LEU A CA 1
ATOM 556 C C . LEU A 1 94 ? -43.586 54.072 41.544 1.00 29.96 94 LEU A C 1
ATOM 557 O O . LEU A 1 94 ? -43.832 53.596 42.651 1.00 25.02 94 LEU A O 1
ATOM 562 N N . ASP A 1 95 ? -43.170 55.320 41.374 1.00 25.07 95 ASP A N 1
ATOM 563 C CA . ASP A 1 95 ? -42.982 56.201 42.504 1.00 25.91 95 ASP A CA 1
ATOM 564 C C . ASP A 1 95 ? -44.307 56.701 43.015 1.00 29.00 95 ASP A C 1
ATOM 565 O O . ASP A 1 95 ? -44.442 57.037 44.179 1.00 29.46 95 ASP A O 1
ATOM 570 N N . GLU A 1 96 ? -45.298 56.740 42.136 1.00 28.55 96 GLU A N 1
ATOM 571 C CA . GLU A 1 96 ? -46.608 57.200 42.542 1.00 29.67 96 GLU A CA 1
ATOM 572 C C . GLU A 1 96 ? -47.688 56.697 41.590 1.00 27.45 96 GLU A C 1
ATOM 573 O O . GLU A 1 96 ? -47.452 56.524 40.396 1.00 27.42 96 GLU A O 1
ATOM 579 N N . VAL A 1 97 ? -48.873 56.458 42.129 1.00 25.82 97 VAL A N 1
ATOM 580 C CA . VAL A 1 97 ? -49.992 56.001 41.318 1.00 27.74 97 VAL A CA 1
ATOM 581 C C . VAL A 1 97 ? -51.203 56.895 41.568 1.00 28.43 97 VAL A C 1
ATOM 582 O O . VAL A 1 97 ? -51.579 57.151 42.718 1.00 32.56 97 VAL A O 1
ATOM 586 N N . ASP A 1 98 ? -51.793 57.383 40.483 1.00 28.80 98 ASP A N 1
ATOM 587 C CA . ASP A 1 98 ? -52.953 58.258 40.558 1.00 27.70 98 ASP A CA 1
ATOM 588 C C . ASP A 1 98 ? -54.073 57.584 41.343 1.00 29.36 98 ASP A C 1
ATOM 589 O O . ASP A 1 98 ? -54.221 56.366 41.305 1.00 29.90 98 ASP A O 1
ATOM 594 N N . GLU A 1 99 ? -54.861 58.383 42.052 1.00 29.73 99 GLU A N 1
ATOM 595 C CA . GLU A 1 99 ? -55.954 57.860 42.874 1.00 36.62 99 GLU A CA 1
ATOM 596 C C . GLU A 1 99 ? -56.962 57.007 42.106 1.00 30.13 99 GLU A C 1
ATOM 597 O O . GLU A 1 99 ? -57.402 55.974 42.601 1.00 30.68 99 GLU A O 1
ATOM 603 N N . HIS A 1 100 ? -57.321 57.431 40.899 1.00 29.66 100 HIS A N 1
ATOM 604 C CA . HIS A 1 100 ? -58.275 56.680 40.090 1.00 30.37 100 HIS A CA 1
ATOM 605 C C . HIS A 1 100 ? -57.690 55.321 39.697 1.00 29.33 100 HIS A C 1
ATOM 606 O O . HIS A 1 100 ? -58.395 54.318 39.690 1.00 31.92 100 HIS A O 1
ATOM 613 N N . ALA A 1 101 ? -56.397 55.287 39.385 1.00 27.57 101 ALA A N 1
ATOM 614 C CA . ALA A 1 101 ? -55.736 54.037 39.001 1.00 21.09 101 ALA A CA 1
ATOM 615 C C . ALA A 1 101 ? -55.579 53.135 40.219 1.00 23.74 101 ALA A C 1
ATOM 616 O O . ALA A 1 101 ? -55.695 51.914 40.113 1.00 24.08 101 ALA A O 1
ATOM 618 N N . ARG A 1 102 ? -55.309 53.730 41.377 1.00 23.04 102 ARG A N 1
ATOM 619 C CA . ARG A 1 102 ? -55.168 52.937 42.599 1.00 31.33 102 ARG A CA 1
ATOM 620 C C . ARG A 1 102 ? -56.497 52.246 42.897 1.00 31.83 102 ARG A C 1
ATOM 621 O O . ARG A 1 102 ? -56.532 51.066 43.249 1.00 29.58 102 ARG A O 1
ATOM 629 N N . ARG A 1 103 ? -57.593 52.980 42.735 1.00 27.88 103 ARG A N 1
ATOM 630 C CA . ARG A 1 103 ? -58.922 52.428 42.988 1.00 27.42 103 ARG A CA 1
ATOM 631 C C . ARG A 1 103 ? -59.224 51.278 42.029 1.00 27.55 103 ARG A C 1
ATOM 632 O O . ARG A 1 103 ? -59.745 50.233 42.428 1.00 33.32 103 ARG A O 1
ATOM 640 N N . ILE A 1 104 ? -58.896 51.467 40.758 1.00 31.32 104 ILE A N 1
ATOM 641 C CA . ILE A 1 104 ? -59.119 50.422 39.765 1.00 23.75 104 ILE A CA 1
ATOM 642 C C . ILE A 1 104 ? -58.190 49.267 40.108 1.00 26.02 104 ILE A C 1
ATOM 643 O O . ILE A 1 104 ? -58.587 48.098 40.106 1.00 27.37 104 ILE A O 1
ATOM 648 N N . GLY A 1 105 ? -56.952 49.607 40.440 1.00 26.17 105 GLY A N 1
ATOM 649 C CA . GLY A 1 105 ? -55.977 48.585 40.769 1.00 23.95 105 GLY A CA 1
ATOM 650 C C . GLY A 1 105 ? -55.213 48.160 39.528 1.00 27.57 105 GLY A C 1
ATOM 651 O O . GLY A 1 105 ? -54.831 46.999 39.392 1.00 26.68 105 GLY A O 1
ATOM 652 N N . ALA A 1 106 ? -54.996 49.100 38.614 1.00 22.24 106 ALA A N 1
ATOM 653 C CA . ALA A 1 106 ? -54.271 48.812 37.380 1.00 26.43 106 ALA A CA 1
ATOM 654 C C . ALA A 1 106 ? -53.778 50.103 36.746 1.00 24.36 106 ALA A C 1
ATOM 655 O O . ALA A 1 106 ? -54.451 51.127 36.804 1.00 21.49 106 ALA A O 1
ATOM 657 N N . VAL A 1 107 ? -52.598 50.050 36.141 1.00 26.27 107 VAL A N 1
ATOM 658 C CA . VAL A 1 107 ? -52.019 51.215 35.483 1.00 20.80 107 VAL A CA 1
ATOM 659 C C . VAL A 1 107 ? -51.850 50.914 33.984 1.00 23.51 107 VAL A C 1
ATOM 660 O O . VAL A 1 107 ? -51.332 49.856 33.622 1.00 24.59 107 VAL A O 1
ATOM 664 N N . ASN A 1 108 ? -52.295 51.813 33.109 1.00 21.16 108 ASN A N 1
ATOM 665 C CA . ASN A 1 108 ? -52.101 51.581 31.674 1.00 24.69 108 ASN A CA 1
ATOM 666 C C . ASN A 1 108 ? -51.315 52.713 31.024 1.00 22.71 108 ASN A C 1
ATOM 667 O O . ASN A 1 108 ? -51.032 52.686 29.828 1.00 28.91 108 ASN A O 1
ATOM 672 N N . THR A 1 109 ? -50.953 53.704 31.829 1.00 25.30 109 THR A N 1
ATOM 673 C CA . THR A 1 109 ? -50.200 54.852 31.355 1.00 15.81 109 THR A CA 1
ATOM 674 C C . THR A 1 109 ? -49.212 55.323 32.426 1.00 25.44 109 THR A C 1
ATOM 675 O O . THR A 1 109 ? -49.594 55.614 33.563 1.00 23.21 109 THR A O 1
ATOM 679 N N . ILE A 1 110 ? -47.939 55.385 32.054 1.00 23.13 110 ILE A N 1
ATOM 680 C CA . ILE A 1 110 ? -46.884 55.829 32.966 1.00 25.25 110 ILE A CA 1
ATOM 681 C C . ILE A 1 110 ? -46.168 57.041 32.390 1.00 23.78 110 ILE A C 1
ATOM 682 O O . ILE A 1 110 ? -45.803 57.044 31.221 1.00 23.94 110 ILE A O 1
ATOM 687 N N . ILE A 1 111 ? -45.968 58.079 33.190 1.00 28.46 111 ILE A N 1
ATOM 688 C CA . ILE A 1 111 ? -45.217 59.217 32.682 1.00 26.87 111 ILE A CA 1
ATOM 689 C C . ILE A 1 111 ? -43.934 59.302 33.491 1.00 25.53 111 ILE A C 1
ATOM 690 O O . ILE A 1 111 ? -43.954 59.173 34.716 1.00 19.99 111 ILE A O 1
ATOM 695 N N . ASN A 1 112 ? -42.821 59.506 32.799 1.00 25.21 112 ASN A N 1
ATOM 696 C CA . ASN A 1 112 ? -41.520 59.595 33.451 1.00 25.74 112 ASN A CA 1
ATOM 697 C C . ASN A 1 112 ? -41.118 61.051 33.628 1.00 27.05 112 ASN A C 1
ATOM 698 O O . ASN A 1 112 ? -40.684 61.695 32.681 1.00 27.61 112 ASN A O 1
ATOM 703 N N . ASN A 1 113 ? -41.286 61.570 34.838 1.00 26.81 113 ASN A N 1
ATOM 704 C CA . ASN A 1 113 ? -40.926 62.952 35.124 1.00 29.78 113 ASN A CA 1
ATOM 705 C C . ASN A 1 113 ? -39.485 63.034 35.608 1.00 23.68 113 ASN A C 1
ATOM 706 O O . ASN A 1 113 ? -39.218 63.078 36.814 1.00 26.74 113 ASN A O 1
ATOM 711 N N . ASP A 1 114 ? -38.564 63.027 34.656 1.00 30.39 114 ASP A N 1
ATOM 712 C CA . ASP A 1 114 ? -37.138 63.101 34.942 1.00 29.58 114 ASP A CA 1
ATOM 713 C C . ASP A 1 114 ? -36.711 62.163 36.068 1.00 29.55 114 ASP A C 1
ATOM 714 O O . ASP A 1 114 ? -36.071 62.589 37.025 1.00 29.90 114 ASP A O 1
ATOM 719 N N . GLY A 1 115 ? -37.068 60.885 35.951 1.00 21.67 115 GLY A N 1
ATOM 720 C CA . GLY A 1 115 ? -36.688 59.921 36.971 1.00 22.77 115 GLY A CA 1
ATOM 721 C C . GLY A 1 115 ? -37.794 59.445 37.898 1.00 27.66 115 GLY A C 1
ATOM 722 O O . GLY A 1 115 ? -37.695 58.368 38.489 1.00 24.16 115 GLY A O 1
ATOM 723 N N . ARG A 1 116 ? -38.852 60.235 38.034 1.00 29.10 116 ARG A N 1
ATOM 724 C CA . ARG A 1 116 ? -39.959 59.855 38.908 1.00 27.37 116 ARG A CA 1
ATOM 725 C C . ARG A 1 116 ? -41.122 59.363 38.049 1.00 26.19 116 ARG A C 1
ATOM 726 O O . ARG A 1 116 ? -41.663 60.104 37.222 1.00 26.64 116 ARG A O 1
ATOM 734 N N . LEU A 1 117 ? -41.506 58.107 38.247 1.00 28.73 117 LEU A N 1
ATOM 735 C CA . LEU A 1 117 ? -42.575 57.506 37.457 1.00 27.44 117 LEU A CA 1
ATOM 736 C C . LEU A 1 117 ? -43.957 57.593 38.098 1.00 25.99 117 LEU A C 1
ATOM 737 O O . LEU A 1 117 ? -44.154 57.142 39.224 1.00 26.43 117 LEU A O 1
ATOM 742 N N . VAL A 1 118 ? -44.915 58.168 37.369 1.00 26.43 118 VAL A N 1
ATOM 743 C CA . VAL A 1 118 ? -46.279 58.295 37.868 1.00 22.06 118 VAL A CA 1
ATOM 744 C C . VAL A 1 118 ? -47.239 57.520 36.970 1.00 25.62 118 VAL A C 1
ATOM 745 O O . VAL A 1 118 ? -47.221 57.667 35.742 1.00 25.55 118 VAL A O 1
ATOM 749 N N . GLY A 1 119 ? -48.079 56.688 37.583 1.00 26.45 119 GLY A N 1
ATOM 750 C CA . GLY A 1 119 ? -49.012 55.893 36.802 1.00 22.54 119 GLY A CA 1
ATOM 751 C C . GLY A 1 119 ? -50.452 56.367 36.816 1.00 26.13 119 GLY A C 1
ATOM 752 O O . GLY A 1 119 ? -50.939 56.842 37.834 1.00 24.92 119 GLY A O 1
ATOM 753 N N . TYR A 1 120 ? -51.128 56.213 35.681 1.00 24.16 120 TYR A N 1
ATOM 754 C CA . TYR A 1 120 ? -52.517 56.614 35.513 1.00 24.07 120 TYR A CA 1
ATOM 755 C C . TYR A 1 120 ? -53.270 55.498 34.803 1.00 27.82 120 TYR A C 1
ATOM 756 O O . TYR A 1 120 ? -52.659 54.546 34.314 1.00 25.80 120 TYR A O 1
ATOM 765 N N . ASN A 1 121 ? -54.598 55.621 34.749 1.00 20.87 121 ASN A N 1
ATOM 766 C CA . ASN A 1 121 ? -55.422 54.651 34.037 1.00 26.83 121 ASN A CA 1
ATOM 767 C C . ASN A 1 121 ? -56.473 55.443 33.272 1.00 29.58 121 ASN A C 1
ATOM 768 O O . ASN A 1 121 ? -57.323 56.123 33.863 1.00 29.27 121 ASN A O 1
ATOM 773 N N . THR A 1 122 ? -56.401 55.356 31.950 1.00 25.10 122 THR A N 1
ATOM 774 C CA . THR A 1 122 ? -57.300 56.095 31.075 1.00 28.88 122 THR A CA 1
ATOM 775 C C . THR A 1 122 ? -58.586 55.374 30.683 1.00 28.41 122 THR A C 1
ATOM 776 O O . THR A 1 122 ? -59.369 55.919 29.908 1.00 30.06 122 THR A O 1
ATOM 780 N N . ASP A 1 123 ? -58.800 54.165 31.193 1.00 25.56 123 ASP A N 1
ATOM 781 C CA . ASP A 1 123 ? -59.989 53.394 30.846 1.00 30.37 123 ASP A CA 1
ATOM 782 C C . ASP A 1 123 ? -61.298 54.155 31.020 1.00 28.19 123 ASP A C 1
ATOM 783 O O . ASP A 1 123 ? -62.024 54.381 30.053 1.00 29.63 123 ASP A O 1
ATOM 788 N N . GLY A 1 124 ? -61.592 54.539 32.254 1.00 31.93 124 GLY A N 1
ATOM 789 C CA . GLY A 1 124 ? -62.824 55.244 32.554 1.00 35.83 124 GLY A CA 1
ATOM 790 C C . GLY A 1 124 ? -63.100 56.509 31.770 1.00 38.94 124 GLY A C 1
ATOM 791 O O . GLY A 1 124 ? -64.136 56.615 31.113 1.00 36.53 124 GLY A O 1
ATOM 792 N N . LEU A 1 125 ? -62.191 57.478 31.839 1.00 38.95 125 LEU A N 1
ATOM 793 C CA . LEU A 1 125 ? -62.381 58.736 31.118 1.00 36.24 125 LEU A CA 1
ATOM 794 C C . LEU A 1 125 ? -62.378 58.548 29.602 1.00 34.15 125 LEU A C 1
ATOM 795 O O . LEU A 1 125 ? -63.065 59.267 28.871 1.00 28.66 125 LEU A O 1
ATOM 800 N N . GLY A 1 126 ? -61.602 57.582 29.129 1.00 24.98 126 GLY A N 1
ATOM 801 C CA . GLY A 1 126 ? -61.557 57.344 27.702 1.00 26.81 126 GLY A CA 1
ATOM 802 C C . GLY A 1 126 ? -62.954 56.981 27.249 1.00 29.90 126 GLY A C 1
ATOM 803 O O . GLY A 1 126 ? -63.503 57.587 26.333 1.00 27.88 126 GLY A O 1
ATOM 804 N N . TYR A 1 127 ? -63.539 55.987 27.908 1.00 30.47 127 TYR A N 1
ATOM 805 C CA . TYR A 1 127 ? -64.879 55.538 27.567 1.00 28.01 127 TYR A CA 1
ATOM 806 C C . TYR A 1 127 ? -65.905 56.656 27.671 1.00 29.13 127 TYR A C 1
ATOM 807 O O . TYR A 1 127 ? -66.635 56.940 26.723 1.00 29.93 127 TYR A O 1
ATOM 816 N N . VAL A 1 128 ? -65.962 57.285 28.835 1.00 28.56 128 VAL A N 1
ATOM 817 C CA . VAL A 1 128 ? -66.927 58.342 29.068 1.00 32.76 128 VAL A CA 1
ATOM 818 C C . VAL A 1 128 ? -66.839 59.489 28.074 1.00 37.76 128 VAL A C 1
ATOM 819 O O . VAL A 1 128 ? -67.844 59.868 27.476 1.00 37.66 128 VAL A O 1
ATOM 823 N N . GLN A 1 129 ? -65.644 60.035 27.888 1.00 34.26 129 GLN A N 1
ATOM 824 C CA . GLN A 1 129 ? -65.472 61.140 26.957 1.00 41.25 129 GLN A CA 1
ATOM 825 C C . GLN A 1 129 ? -65.860 60.765 25.535 1.00 37.61 129 GLN A C 1
ATOM 826 O O . GLN A 1 129 ? -66.409 61.581 24.803 1.00 40.43 129 GLN A O 1
ATOM 832 N N . ALA A 1 130 ? -65.590 59.529 25.140 1.00 35.31 130 ALA A N 1
ATOM 833 C CA . ALA A 1 130 ? -65.936 59.104 23.788 1.00 36.25 130 ALA A CA 1
ATOM 834 C C . ALA A 1 130 ? -67.452 58.956 23.636 1.00 36.12 130 ALA A C 1
ATOM 835 O O . ALA A 1 130 ? -68.014 59.234 22.575 1.00 33.42 130 ALA A O 1
ATOM 837 N N . LEU A 1 131 ? -68.103 58.510 24.705 1.00 31.64 131 LEU A N 1
ATOM 838 C CA . LEU A 1 131 ? -69.546 58.308 24.700 1.00 36.86 131 LEU A CA 1
ATOM 839 C C . LEU A 1 131 ? -70.265 59.644 24.558 1.00 36.68 131 LEU A C 1
ATOM 840 O O . LEU A 1 131 ? -71.109 59.818 23.677 1.00 39.31 131 LEU A O 1
ATOM 845 N N . GLU A 1 132 ? -69.910 60.589 25.421 1.00 34.75 132 GLU A N 1
ATOM 846 C CA . GLU A 1 132 ? -70.520 61.906 25.404 1.00 40.50 132 GLU A CA 1
ATOM 847 C C . GLU A 1 132 ? -70.316 62.628 24.082 1.00 43.39 132 GLU A C 1
ATOM 848 O O . GLU A 1 132 ? -71.231 63.278 23.581 1.00 43.61 132 GLU A O 1
ATOM 854 N N . GLU A 1 133 ? -69.120 62.517 23.512 1.00 45.92 133 GLU A N 1
ATOM 855 C CA . GLU A 1 133 ? -68.836 63.192 22.253 1.00 47.16 133 GLU A CA 1
ATOM 856 C C . GLU A 1 133 ? -69.447 62.497 21.039 1.00 46.89 133 GLU A C 1
ATOM 857 O O . GLU A 1 133 ? -70.118 63.133 20.232 1.00 45.48 133 GLU A O 1
ATOM 863 N N . GLU A 1 134 ? -69.221 61.195 20.908 1.00 45.52 134 GLU A N 1
ATOM 864 C CA . GLU A 1 134 ? -69.755 60.459 19.772 1.00 43.55 134 GLU A CA 1
ATOM 865 C C . GLU A 1 134 ? -71.286 60.419 19.725 1.00 46.54 134 GLU A C 1
ATOM 866 O O . GLU A 1 134 ? -71.876 60.421 18.647 1.00 46.74 134 GLU A O 1
ATOM 872 N N . MET A 1 135 ? -71.927 60.386 20.887 1.00 42.32 135 MET A N 1
ATOM 873 C CA . MET A 1 135 ? -73.382 60.316 20.943 1.00 43.67 135 MET A CA 1
ATOM 874 C C . MET A 1 135 ? -74.001 61.663 21.273 1.00 45.11 135 MET A C 1
ATOM 875 O O . MET A 1 135 ? -75.220 61.790 21.361 1.00 44.59 135 MET A O 1
ATOM 880 N N . ASN A 1 136 ? -73.150 62.666 21.453 1.00 47.91 136 ASN A N 1
ATOM 881 C CA . ASN A 1 136 ? -73.596 64.011 21.782 1.00 44.82 136 ASN A CA 1
ATOM 882 C C . ASN A 1 136 ? -74.668 63.959 22.865 1.00 47.22 136 ASN A C 1
ATOM 883 O O . ASN A 1 136 ? -75.853 64.207 22.615 1.00 43.75 136 ASN A O 1
ATOM 888 N N . ILE A 1 137 ? -74.247 63.619 24.075 1.00 38.27 137 ILE A N 1
ATOM 889 C CA . ILE A 1 137 ? -75.169 63.549 25.190 1.00 39.40 137 ILE A CA 1
ATOM 890 C C . ILE A 1 137 ? -74.451 63.952 26.458 1.00 38.68 137 ILE A C 1
ATOM 891 O O . ILE A 1 137 ? -73.224 64.044 26.492 1.00 40.26 137 ILE A O 1
ATOM 896 N N . THR A 1 138 ? -75.234 64.209 27.493 1.00 38.69 138 THR A N 1
ATOM 897 C CA . THR A 1 138 ? -74.695 64.518 28.805 1.00 43.53 138 THR A CA 1
ATOM 898 C C . THR A 1 138 ? -75.152 63.286 29.579 1.00 45.33 138 THR A C 1
ATOM 899 O O . THR A 1 138 ? -76.136 62.651 29.194 1.00 43.56 138 THR A O 1
ATOM 903 N N . LEU A 1 139 ? -74.454 62.923 30.645 1.00 41.24 139 LEU A N 1
ATOM 904 C CA . LEU A 1 139 ? -74.860 61.743 31.393 1.00 41.99 139 LEU A CA 1
ATOM 905 C C . LEU A 1 139 ? -75.882 62.083 32.469 1.00 41.72 139 LEU A C 1
ATOM 906 O O . LEU A 1 139 ? -76.412 61.194 33.135 1.00 38.65 139 LEU A O 1
ATOM 911 N N . ASP A 1 140 ? -76.165 63.376 32.620 1.00 44.03 140 ASP A N 1
ATOM 912 C CA . ASP A 1 140 ? -77.138 63.851 33.600 1.00 49.48 140 ASP A CA 1
ATOM 913 C C . ASP A 1 140 ? -78.425 63.043 33.574 1.00 46.97 140 ASP A C 1
ATOM 914 O O . ASP A 1 140 ? -79.017 62.848 32.517 1.00 45.07 140 ASP A O 1
ATOM 919 N N . GLY A 1 141 ? -78.849 62.580 34.745 1.00 51.41 141 GLY A N 1
ATOM 920 C CA . GLY A 1 141 ? -80.087 61.824 34.858 1.00 51.86 141 GLY A CA 1
ATOM 921 C C . GLY A 1 141 ? -80.224 60.533 34.072 1.00 51.29 141 GLY A C 1
ATOM 922 O O . GLY A 1 141 ? -81.288 59.911 34.095 1.00 50.35 141 GLY A O 1
ATOM 923 N N . LYS A 1 142 ? -79.170 60.120 33.374 1.00 41.18 142 LYS A N 1
ATOM 924 C CA . LYS A 1 142 ? -79.232 58.882 32.610 1.00 35.22 142 LYS A CA 1
ATOM 925 C C . LYS A 1 142 ? -79.254 57.660 33.535 1.00 33.79 142 LYS A C 1
ATOM 926 O O . LYS A 1 142 ? -78.608 57.650 34.583 1.00 33.16 142 LYS A O 1
ATOM 932 N N . ARG A 1 143 ? -80.019 56.644 33.153 1.00 30.95 143 ARG A N 1
ATOM 933 C CA . ARG A 1 143 ? -80.093 55.400 33.913 1.00 33.05 143 ARG A CA 1
ATOM 934 C C . ARG A 1 143 ? -79.208 54.468 33.092 1.00 35.44 143 ARG A C 1
ATOM 935 O O . ARG A 1 143 ? -79.516 54.152 31.946 1.00 32.04 143 ARG A O 1
ATOM 943 N N . ILE A 1 144 ? -78.092 54.055 33.684 1.00 37.58 144 ILE A N 1
ATOM 944 C CA . ILE A 1 144 ? -77.102 53.231 32.999 1.00 30.79 144 ILE A CA 1
ATOM 945 C C . ILE A 1 144 ? -76.934 51.834 33.585 1.00 29.64 144 ILE A C 1
ATOM 946 O O . ILE A 1 144 ? -76.950 51.656 34.802 1.00 28.95 144 ILE A O 1
ATOM 951 N N . LEU A 1 145 ? -76.754 50.855 32.704 1.00 27.89 145 LEU A N 1
ATOM 952 C CA . LEU A 1 145 ? -76.542 49.469 33.110 1.00 35.96 145 LEU A CA 1
ATOM 953 C C . LEU A 1 145 ? -75.204 49.041 32.519 1.00 35.54 145 LEU A C 1
ATOM 954 O O . LEU A 1 145 ? -75.008 49.117 31.303 1.00 32.38 145 LEU A O 1
ATOM 959 N N . VAL A 1 146 ? -74.286 48.611 33.380 1.00 32.34 146 VAL A N 1
ATOM 960 C CA . VAL A 1 146 ? -72.986 48.133 32.931 1.00 34.90 146 VAL A CA 1
ATOM 961 C C . VAL A 1 146 ? -73.020 46.621 33.034 1.00 33.05 146 VAL A C 1
ATOM 962 O O . VAL A 1 146 ? -73.388 46.075 34.075 1.00 33.22 146 VAL A O 1
ATOM 966 N N . ILE A 1 147 ? -72.637 45.946 31.956 1.00 27.74 147 ILE A N 1
ATOM 967 C CA . ILE A 1 147 ? -72.632 44.489 31.932 1.00 30.22 147 ILE A CA 1
ATOM 968 C C . ILE A 1 147 ? -71.216 43.968 32.079 1.00 31.27 147 ILE A C 1
ATOM 969 O O . ILE A 1 147 ? -70.338 44.322 31.293 1.00 28.66 147 ILE A O 1
ATOM 974 N N . GLY A 1 148 ? -71.006 43.113 33.074 1.00 29.45 148 GLY A N 1
ATOM 975 C CA . GLY A 1 148 ? -69.683 42.564 33.319 1.00 32.92 148 GLY A CA 1
ATOM 976 C C . GLY A 1 148 ? -69.075 43.305 34.489 1.00 34.32 148 GLY A C 1
ATOM 977 O O . GLY A 1 148 ? -69.284 44.512 34.627 1.00 34.02 148 GLY A O 1
ATOM 978 N N . ALA A 1 149 ? -68.327 42.602 35.333 1.00 34.14 149 ALA A N 1
ATOM 979 C CA . ALA A 1 149 ? -67.718 43.231 36.500 1.00 30.96 149 ALA A CA 1
ATOM 980 C C . ALA A 1 149 ? -66.218 42.960 36.576 1.00 32.60 149 ALA A C 1
ATOM 981 O O . ALA A 1 149 ? -65.638 42.882 37.661 1.00 25.36 149 ALA A O 1
ATOM 983 N N . GLY A 1 150 ? -65.591 42.828 35.415 1.00 30.25 150 GLY A N 1
ATOM 984 C CA . GLY A 1 150 ? -64.166 42.555 35.382 1.00 36.57 150 GLY A CA 1
ATOM 985 C C . GLY A 1 150 ? -63.291 43.792 35.324 1.00 32.33 150 GLY A C 1
ATOM 986 O O . GLY A 1 150 ? -63.773 44.917 35.444 1.00 29.29 150 GLY A O 1
ATOM 987 N N . GLY A 1 151 ? -61.991 43.578 35.145 1.00 28.63 151 GLY A N 1
ATOM 988 C CA . GLY A 1 151 ? -61.062 44.693 35.078 1.00 27.96 151 GLY A CA 1
ATOM 989 C C . GLY A 1 151 ? -61.448 45.705 34.021 1.00 31.22 151 GLY A C 1
ATOM 990 O O . GLY A 1 151 ? -61.242 46.904 34.201 1.00 32.42 151 GLY A O 1
ATOM 991 N N . GLY A 1 152 ? -62.025 45.224 32.923 1.00 31.72 152 GLY A N 1
ATOM 992 C CA . GLY A 1 152 ? -62.422 46.114 31.848 1.00 32.54 152 GLY A CA 1
ATOM 993 C C . GLY A 1 152 ? -63.616 46.989 32.180 1.00 36.01 152 GLY A C 1
ATOM 994 O O . GLY A 1 152 ? -63.939 47.907 31.431 1.00 41.33 152 GLY A O 1
ATOM 995 N N . ALA A 1 153 ? -64.258 46.722 33.312 1.00 30.71 153 ALA A N 1
ATOM 996 C CA . ALA A 1 153 ? -65.440 47.473 33.726 1.00 30.32 153 ALA A CA 1
ATOM 997 C C . ALA A 1 153 ? -65.230 48.402 34.915 1.00 29.51 153 ALA A C 1
ATOM 998 O O . ALA A 1 153 ? -66.012 49.332 35.127 1.00 27.36 153 ALA A O 1
ATOM 1000 N N . ARG A 1 154 ? -64.185 48.148 35.694 1.00 26.56 154 ARG A N 1
ATOM 1001 C CA . ARG A 1 154 ? -63.929 48.946 36.888 1.00 30.20 154 ARG A CA 1
ATOM 1002 C C . ARG A 1 154 ? -63.718 50.423 36.584 1.00 22.92 154 ARG A C 1
ATOM 1003 O O . ARG A 1 154 ? -64.340 51.278 37.215 1.00 30.30 154 ARG A O 1
ATOM 1011 N N . GLY A 1 155 ? -62.861 50.724 35.609 1.00 28.86 155 GLY A N 1
ATOM 1012 C CA . GLY A 1 155 ? -62.607 52.112 35.254 1.00 30.81 155 GLY A CA 1
ATOM 1013 C C . GLY A 1 155 ? -63.858 52.828 34.771 1.00 33.25 155 GLY A C 1
ATOM 1014 O O . GLY A 1 155 ? -64.155 53.950 35.197 1.00 29.28 155 GLY A O 1
ATOM 1015 N N . ILE A 1 156 ? -64.588 52.177 33.868 1.00 28.09 156 ILE A N 1
ATOM 1016 C CA . ILE A 1 156 ? -65.833 52.724 33.314 1.00 28.97 156 ILE A CA 1
ATOM 1017 C C . ILE A 1 156 ? -66.847 52.941 34.446 1.00 30.57 156 ILE A C 1
ATOM 1018 O O . ILE A 1 156 ? -67.455 54.007 34.566 1.00 33.06 156 ILE A O 1
ATOM 1023 N N . TYR A 1 157 ? -66.998 51.933 35.296 1.00 29.56 157 TYR A N 1
ATOM 1024 C CA . TYR A 1 157 ? -67.920 52.019 36.418 1.00 29.50 157 TYR A CA 1
ATOM 1025 C C . TYR A 1 157 ? -67.596 53.182 37.348 1.00 32.95 157 TYR A C 1
ATOM 1026 O O . TYR A 1 157 ? -68.471 53.994 37.666 1.00 31.83 157 TYR A O 1
ATOM 1035 N N . PHE A 1 158 ? -66.344 53.264 37.792 1.00 31.91 158 PHE A N 1
ATOM 1036 C CA . PHE A 1 158 ? -65.947 54.330 38.709 1.00 32.56 158 PHE A CA 1
ATOM 1037 C C . PHE A 1 158 ? -66.063 55.717 38.095 1.00 29.83 158 PHE A C 1
ATOM 1038 O O . PHE A 1 158 ? -66.469 56.660 38.771 1.00 32.89 158 PHE A O 1
ATOM 1046 N N . SER A 1 159 ? -65.711 55.853 36.823 1.00 28.68 159 SER A N 1
ATOM 1047 C CA . SER A 1 159 ? -65.819 57.154 36.165 1.00 31.48 159 SER A CA 1
ATOM 1048 C C . SER A 1 159 ? -67.293 57.547 35.999 1.00 33.96 159 SER A C 1
ATOM 1049 O O . SER A 1 159 ? -67.650 58.724 36.118 1.00 34.48 159 SER A O 1
ATOM 1052 N N . LEU A 1 160 ? -68.152 56.568 35.729 1.00 29.27 160 LEU A N 1
ATOM 1053 C CA . LEU A 1 160 ? -69.578 56.859 35.571 1.00 34.23 160 LEU A CA 1
ATOM 1054 C C . LEU A 1 160 ? -70.158 57.369 36.888 1.00 32.36 160 LEU A C 1
ATOM 1055 O O . LEU A 1 160 ? -71.005 58.264 36.895 1.00 31.97 160 LEU A O 1
ATOM 1060 N N . LEU A 1 161 ? -69.686 56.817 38.002 1.00 32.27 161 LEU A N 1
ATOM 1061 C CA . LEU A 1 161 ? -70.156 57.241 39.316 1.00 33.18 161 LEU A CA 1
ATOM 1062 C C . LEU A 1 161 ? -69.831 58.711 39.558 1.00 42.98 161 LEU A C 1
ATOM 1063 O O . LEU A 1 161 ? -70.501 59.386 40.345 1.00 42.11 161 LEU A O 1
ATOM 1068 N N . SER A 1 162 ? -68.797 59.207 38.885 1.00 38.52 162 SER A N 1
ATOM 1069 C CA . SER A 1 162 ? -68.401 60.599 39.055 1.00 43.74 162 SER A CA 1
ATOM 1070 C C . SER A 1 162 ? -69.215 61.570 38.207 1.00 40.91 162 SER A C 1
ATOM 1071 O O . SER A 1 162 ? -69.039 62.781 38.305 1.00 47.10 162 SER A O 1
ATOM 1074 N N . THR A 1 163 ? -70.105 61.045 37.375 1.00 41.17 163 THR A N 1
ATOM 1075 C CA . THR A 1 163 ? -70.935 61.902 36.541 1.00 41.47 163 THR A CA 1
ATOM 1076 C C . THR A 1 163 ? -72.251 62.150 37.276 1.00 40.70 163 THR A C 1
ATOM 1077 O O . THR A 1 163 ? -72.397 61.757 38.435 1.00 38.23 163 THR A O 1
ATOM 1081 N N . ALA A 1 164 ? -73.199 62.810 36.614 1.00 42.19 164 ALA A N 1
ATOM 1082 C CA . ALA A 1 164 ? -74.494 63.091 37.234 1.00 44.05 164 ALA A CA 1
ATOM 1083 C C . ALA A 1 164 ? -75.552 62.081 36.785 1.00 45.43 164 ALA A C 1
ATOM 1084 O O . ALA A 1 164 ? -76.752 62.367 36.806 1.00 46.19 164 ALA A O 1
ATOM 1086 N N . ALA A 1 165 ? -75.103 60.905 36.365 1.00 40.23 165 ALA A N 1
ATOM 1087 C CA . ALA A 1 165 ? -76.021 59.865 35.934 1.00 41.09 165 ALA A CA 1
ATOM 1088 C C . ALA A 1 165 ? -77.028 59.616 37.055 1.00 39.43 165 ALA A C 1
ATOM 1089 O O . ALA A 1 165 ? -76.720 59.821 38.229 1.00 43.34 165 ALA A O 1
ATOM 1091 N N . GLU A 1 166 ? -78.234 59.194 36.686 1.00 40.37 166 GLU A N 1
ATOM 1092 C CA . GLU A 1 166 ? -79.281 58.916 37.665 1.00 43.87 166 GLU A CA 1
ATOM 1093 C C . GLU A 1 166 ? -78.863 57.667 38.425 1.00 43.42 166 GLU A C 1
ATOM 1094 O O . GLU A 1 166 ? -78.941 57.607 39.650 1.00 39.41 166 GLU A O 1
ATOM 1100 N N . ARG A 1 167 ? -78.423 56.657 37.692 1.00 39.95 167 ARG A N 1
ATOM 1101 C CA . ARG A 1 167 ? -77.964 55.449 38.346 1.00 41.51 167 ARG A CA 1
ATOM 1102 C C . ARG A 1 167 ? -77.055 54.629 37.454 1.00 37.95 167 ARG A C 1
ATOM 1103 O O . ARG A 1 167 ? -77.100 54.730 36.223 1.00 33.01 167 ARG A O 1
ATOM 1111 N N . ILE A 1 168 ? -76.202 53.842 38.096 1.00 30.91 168 ILE A N 1
ATOM 1112 C CA . ILE A 1 168 ? -75.260 53.004 37.387 1.00 32.86 168 ILE A CA 1
ATOM 1113 C C . ILE A 1 168 ? -75.378 51.621 37.974 1.00 33.66 168 ILE A C 1
ATOM 1114 O O . ILE A 1 168 ? -74.776 51.324 38.999 1.00 32.14 168 ILE A O 1
ATOM 1119 N N . ASP A 1 169 ? -76.172 50.773 37.338 1.00 32.52 169 ASP A N 1
ATOM 1120 C CA . ASP A 1 169 ? -76.336 49.427 37.844 1.00 29.72 169 ASP A CA 1
ATOM 1121 C C . ASP A 1 169 ? -75.323 48.503 37.203 1.00 31.35 169 ASP A C 1
ATOM 1122 O O . ASP A 1 169 ? -74.716 48.849 36.189 1.00 34.61 169 ASP A O 1
ATOM 1127 N N . MET A 1 170 ? -75.129 47.333 37.799 1.00 33.35 170 MET A N 1
ATOM 1128 C CA . MET A 1 170 ? -74.166 46.382 37.269 1.00 34.38 170 MET A CA 1
ATOM 1129 C C . MET A 1 170 ? -74.683 44.961 37.229 1.00 35.86 170 MET A C 1
ATOM 1130 O O . MET A 1 170 ? -75.211 44.445 38.216 1.00 37.22 170 MET A O 1
ATOM 1135 N N . ALA A 1 171 ? -74.501 44.324 36.079 1.00 33.07 171 ALA A N 1
ATOM 1136 C CA . ALA A 1 171 ? -74.943 42.953 35.886 1.00 37.39 171 ALA A CA 1
ATOM 1137 C C . ALA A 1 171 ? -73.741 42.081 35.562 1.00 34.67 171 ALA A C 1
ATOM 1138 O O . ALA A 1 171 ? -72.832 42.514 34.864 1.00 35.37 171 ALA A O 1
ATOM 1140 N N . ASN A 1 172 ? -73.738 40.855 36.076 1.00 34.80 172 ASN A N 1
ATOM 1141 C CA . ASN A 1 172 ? -72.642 39.930 35.821 1.00 34.42 172 ASN A CA 1
ATOM 1142 C C . ASN A 1 172 ? -73.125 38.487 35.977 1.00 34.34 172 ASN A C 1
ATOM 1143 O O . ASN A 1 172 ? -74.003 38.212 36.793 1.00 36.08 172 ASN A O 1
ATOM 1148 N N . ARG A 1 173 ? -72.562 37.567 35.196 1.00 39.05 173 ARG A N 1
ATOM 1149 C CA . ARG A 1 173 ? -72.970 36.170 35.281 1.00 45.85 173 ARG A CA 1
ATOM 1150 C C . ARG A 1 173 ? -72.883 35.660 36.720 1.00 47.52 173 ARG A C 1
ATOM 1151 O O . ARG A 1 173 ? -73.789 34.977 37.201 1.00 51.85 173 ARG A O 1
ATOM 1159 N N . THR A 1 174 ? -71.801 35.992 37.412 1.00 46.41 174 THR A N 1
ATOM 1160 C CA . THR A 1 174 ? -71.664 35.594 38.805 1.00 46.99 174 THR A CA 1
ATOM 1161 C C . THR A 1 174 ? -71.957 36.867 39.587 1.00 45.80 174 THR A C 1
ATOM 1162 O O . THR A 1 174 ? -71.091 37.724 39.769 1.00 44.95 174 THR A O 1
ATOM 1166 N N . VAL A 1 175 ? -73.205 36.976 40.029 1.00 40.32 175 VAL A N 1
ATOM 1167 C CA . VAL A 1 175 ? -73.695 38.142 40.743 1.00 42.15 175 VAL A CA 1
ATOM 1168 C C . VAL A 1 175 ? -72.858 38.625 41.925 1.00 40.02 175 VAL A C 1
ATOM 1169 O O . VAL A 1 175 ? -72.862 39.818 42.239 1.00 34.26 175 VAL A O 1
ATOM 1173 N N . GLU A 1 176 ? -72.135 37.722 42.579 1.00 37.99 176 GLU A N 1
ATOM 1174 C CA . GLU A 1 176 ? -71.340 38.130 43.729 1.00 42.46 176 GLU A CA 1
ATOM 1175 C C . GLU A 1 176 ? -70.188 39.064 43.347 1.00 41.80 176 GLU A C 1
ATOM 1176 O O . GLU A 1 176 ? -69.829 39.966 44.110 1.00 35.87 176 GLU A O 1
ATOM 1182 N N . LYS A 1 177 ? -69.614 38.866 42.165 1.00 36.48 177 LYS A N 1
ATOM 1183 C CA . LYS A 1 177 ? -68.517 39.727 41.742 1.00 39.85 177 LYS A CA 1
ATOM 1184 C C . LYS A 1 177 ? -69.042 41.151 41.528 1.00 33.40 177 LYS A C 1
ATOM 1185 O O . LYS A 1 177 ? -68.385 42.129 41.888 1.00 35.81 177 LYS A O 1
ATOM 1191 N N . ALA A 1 178 ? -70.233 41.263 40.951 1.00 34.68 178 ALA A N 1
ATOM 1192 C CA . ALA A 1 178 ? -70.850 42.571 40.715 1.00 35.65 178 ALA A CA 1
ATOM 1193 C C . ALA A 1 178 ? -71.163 43.226 42.054 1.00 30.97 178 ALA A C 1
ATOM 1194 O O . ALA A 1 178 ? -70.962 44.433 42.239 1.00 33.38 178 ALA A O 1
ATOM 1196 N N . GLU A 1 179 ? -71.650 42.415 42.989 1.00 36.16 179 GLU A N 1
ATOM 1197 C CA . GLU A 1 179 ? -72.004 42.898 44.321 1.00 35.53 179 GLU A CA 1
ATOM 1198 C C . GLU A 1 179 ? -70.782 43.502 44.987 1.00 35.07 179 GLU A C 1
ATOM 1199 O O . GLU A 1 179 ? -70.854 44.584 45.577 1.00 34.00 179 GLU A O 1
ATOM 1205 N N . ARG A 1 180 ? -69.658 42.795 44.891 1.00 34.97 180 ARG A N 1
ATOM 1206 C CA . ARG A 1 180 ? -68.408 43.268 45.477 1.00 31.83 180 ARG A CA 1
ATOM 1207 C C . ARG A 1 180 ? -68.005 44.613 44.884 1.00 31.02 180 ARG A C 1
ATOM 1208 O O . ARG A 1 180 ? -67.596 45.519 45.607 1.00 25.71 180 ARG A O 1
ATOM 1216 N N . LEU A 1 181 ? -68.125 44.741 43.566 1.00 30.49 181 LEU A N 1
ATOM 1217 C CA . LEU A 1 181 ? -67.772 45.987 42.887 1.00 28.31 181 LEU A CA 1
ATOM 1218 C C . LEU A 1 181 ? -68.726 47.123 43.252 1.00 34.57 181 LEU A C 1
ATOM 1219 O O . LEU A 1 181 ? -68.306 48.273 43.407 1.00 28.25 181 LEU A O 1
ATOM 1224 N N . VAL A 1 182 ? -70.011 46.805 43.382 1.00 33.52 182 VAL A N 1
ATOM 1225 C CA . VAL A 1 182 ? -70.998 47.821 43.734 1.00 34.58 182 VAL A CA 1
ATOM 1226 C C . VAL A 1 182 ? -70.722 48.347 45.134 1.00 35.01 182 VAL A C 1
ATOM 1227 O O . VAL A 1 182 ? -70.925 49.531 45.405 1.00 32.85 182 VAL A O 1
ATOM 1231 N N . ARG A 1 183 ? -70.242 47.472 46.015 1.00 36.94 183 ARG A N 1
ATOM 1232 C CA . ARG A 1 183 ? -69.923 47.874 47.383 1.00 42.22 183 ARG A CA 1
ATOM 1233 C C . ARG A 1 183 ? -68.776 48.874 47.353 1.00 43.64 183 ARG A C 1
ATOM 1234 O O . ARG A 1 183 ? -68.685 49.750 48.211 1.00 45.40 183 ARG A O 1
ATOM 1242 N N . GLU A 1 184 ? -67.894 48.729 46.367 1.00 45.09 184 GLU A N 1
ATOM 1243 C CA . GLU A 1 184 ? -66.763 49.642 46.215 1.00 50.41 184 GLU A CA 1
ATOM 1244 C C . GLU A 1 184 ? -67.298 50.972 45.687 1.00 53.17 184 GLU A C 1
ATOM 1245 O O . GLU A 1 184 ? -66.634 52.005 45.773 1.00 54.03 184 GLU A O 1
ATOM 1251 N N . GLY A 1 185 ? -68.512 50.931 45.149 1.00 55.92 185 GLY A N 1
ATOM 1252 C CA . GLY A 1 185 ? -69.120 52.124 44.593 1.00 62.16 185 GLY A CA 1
ATOM 1253 C C . GLY A 1 185 ? -70.007 52.934 45.516 1.00 64.45 185 GLY A C 1
ATOM 1254 O O . GLY A 1 185 ? -69.659 53.200 46.664 1.00 68.08 185 GLY A O 1
ATOM 1255 N N . ASP A 1 186 ? -71.173 53.314 45.002 1.00 70.05 186 ASP A N 1
ATOM 1256 C CA . ASP A 1 186 ? -72.129 54.135 45.737 1.00 70.87 186 ASP A CA 1
ATOM 1257 C C . ASP A 1 186 ? -73.170 53.345 46.530 1.00 70.52 186 ASP A C 1
ATOM 1258 O O . ASP A 1 186 ? -73.255 53.474 47.751 1.00 73.28 186 ASP A O 1
ATOM 1263 N N . GLU A 1 187 ? -73.959 52.542 45.822 1.00 71.79 187 GLU A N 1
ATOM 1264 C CA . GLU A 1 187 ? -75.026 51.726 46.411 1.00 74.78 187 GLU A CA 1
ATOM 1265 C C . GLU A 1 187 ? -76.298 52.539 46.633 1.00 70.89 187 GLU A C 1
ATOM 1266 O O . GLU A 1 187 ? -77.314 52.014 47.086 1.00 71.42 187 GLU A O 1
ATOM 1272 N N . ARG A 1 188 ? -76.233 53.825 46.309 1.00 67.48 188 ARG A N 1
ATOM 1273 C CA . ARG A 1 188 ? -77.386 54.711 46.431 1.00 64.77 188 ARG A CA 1
ATOM 1274 C C . ARG A 1 188 ? -77.954 54.895 45.029 1.00 59.04 188 ARG A C 1
ATOM 1275 O O . ARG A 1 188 ? -79.159 55.062 44.844 1.00 58.36 188 ARG A O 1
ATOM 1283 N N . ARG A 1 189 ? -77.061 54.855 44.045 1.00 53.26 189 ARG A N 1
ATOM 1284 C CA . ARG A 1 189 ? -77.428 54.994 42.644 1.00 43.69 189 ARG A CA 1
ATOM 1285 C C . ARG A 1 189 ? -77.030 53.738 41.886 1.00 37.08 189 ARG A C 1
ATOM 1286 O O . ARG A 1 189 ? -77.121 53.698 40.660 1.00 44.53 189 ARG A O 1
ATOM 1294 N N . SER A 1 190 ? -76.576 52.716 42.602 1.00 32.95 190 SER A N 1
ATOM 1295 C CA . SER A 1 190 ? -76.144 51.489 41.937 1.00 38.81 190 SER A CA 1
ATOM 1296 C C . SER A 1 190 ? -76.507 50.214 42.667 1.00 33.66 190 SER A C 1
ATOM 1297 O O . SER A 1 190 ? -76.279 50.079 43.873 1.00 40.58 190 SER A O 1
ATOM 1300 N N . ALA A 1 191 ? -77.061 49.276 41.908 1.00 35.05 191 ALA A N 1
ATOM 1301 C CA . ALA A 1 191 ? -77.474 47.974 42.421 1.00 37.51 191 ALA A CA 1
ATOM 1302 C C . ALA A 1 191 ? -76.844 46.902 41.544 1.00 36.25 191 ALA A C 1
ATOM 1303 O O . ALA A 1 191 ? -76.509 47.159 40.387 1.00 34.36 191 ALA A O 1
ATOM 1305 N N . TYR A 1 192 ? -76.695 45.704 42.098 1.00 36.58 192 TYR A N 1
ATOM 1306 C CA . TYR A 1 192 ? -76.101 44.583 41.377 1.00 35.41 192 TYR A CA 1
ATOM 1307 C C . TYR A 1 192 ? -77.152 43.554 40.985 1.00 36.41 192 TYR A C 1
ATOM 1308 O O . TYR A 1 192 ? -78.051 43.241 41.763 1.00 39.69 192 TYR A O 1
ATOM 1317 N N . PHE A 1 193 ? -77.023 43.021 39.777 1.00 38.68 193 PHE A N 1
ATOM 1318 C CA . PHE A 1 193 ? -77.965 42.033 39.270 1.00 40.29 193 PHE A CA 1
ATOM 1319 C C . PHE A 1 193 ? -77.260 40.897 38.545 1.00 40.70 193 PHE A C 1
ATOM 1320 O O . PHE A 1 193 ? -76.087 41.000 38.184 1.00 45.72 193 PHE A O 1
ATOM 1328 N N . SER A 1 194 ? -77.992 39.811 38.330 1.00 42.23 194 SER A N 1
ATOM 1329 C CA . SER A 1 194 ? -77.471 38.675 37.585 1.00 38.00 194 SER A CA 1
ATOM 1330 C C . SER A 1 194 ? -77.838 39.043 36.153 1.00 35.03 194 SER A C 1
ATOM 1331 O O . SER A 1 194 ? -78.637 39.959 35.937 1.00 34.13 194 SER A O 1
ATOM 1334 N N . LEU A 1 195 ? -77.265 38.360 35.171 1.00 34.99 195 LEU A N 1
ATOM 1335 C CA . LEU A 1 195 ? -77.598 38.685 33.792 1.00 40.05 195 LEU A CA 1
ATOM 1336 C C . LEU A 1 195 ? -79.093 38.456 33.566 1.00 42.80 195 LEU A C 1
ATOM 1337 O O . LEU A 1 195 ? -79.756 39.236 32.875 1.00 38.13 195 LEU A O 1
ATOM 1342 N N . ALA A 1 196 ? -79.617 37.390 34.168 1.00 42.92 196 ALA A N 1
ATOM 1343 C CA . ALA A 1 196 ? -81.029 37.042 34.039 1.00 45.91 196 ALA A CA 1
ATOM 1344 C C . ALA A 1 196 ? -81.917 38.173 34.539 1.00 41.92 196 ALA A C 1
ATOM 1345 O O . ALA A 1 196 ? -82.866 38.570 33.867 1.00 45.04 196 ALA A O 1
ATOM 1347 N N . GLU A 1 197 ? -81.604 38.694 35.721 1.00 45.35 197 GLU A N 1
ATOM 1348 C CA . GLU A 1 197 ? -82.381 39.785 36.298 1.00 44.71 197 GLU A CA 1
ATOM 1349 C C . GLU A 1 197 ? -82.306 41.022 35.404 1.00 47.41 197 GLU A C 1
ATOM 1350 O O . GLU A 1 197 ? -83.309 41.702 35.170 1.00 45.83 197 GLU A O 1
ATOM 1356 N N . ALA A 1 198 ? -81.108 41.305 34.906 1.00 40.17 198 ALA A N 1
ATOM 1357 C CA . ALA A 1 198 ? -80.876 42.469 34.056 1.00 39.31 198 ALA A CA 1
ATOM 1358 C C . ALA A 1 198 ? -81.730 42.450 32.798 1.00 37.78 198 ALA A C 1
ATOM 1359 O O . ALA A 1 198 ? -82.253 43.483 32.382 1.00 36.18 198 ALA A O 1
ATOM 1361 N N . GLU A 1 199 ? -81.862 41.273 32.191 1.00 40.15 199 GLU A N 1
ATOM 1362 C CA . GLU A 1 199 ? -82.658 41.127 30.975 1.00 46.49 199 GLU A CA 1
ATOM 1363 C C . GLU A 1 199 ? -84.134 41.440 31.218 1.00 45.56 199 GLU A C 1
ATOM 1364 O O . GLU A 1 199 ? -84.790 42.040 30.369 1.00 43.86 199 GLU A O 1
ATOM 1370 N N . THR A 1 200 ? -84.656 41.038 32.375 1.00 41.00 200 THR A N 1
ATOM 1371 C CA . THR A 1 200 ? -86.059 41.289 32.681 1.00 42.78 200 THR A CA 1
ATOM 1372 C C . THR A 1 200 ? -86.321 42.775 32.884 1.00 41.65 200 THR A C 1
ATOM 1373 O O . THR A 1 200 ? -87.376 43.277 32.509 1.00 42.70 200 THR A O 1
ATOM 1377 N N . ARG A 1 201 ? -85.364 43.487 33.469 1.00 38.67 201 ARG A N 1
ATOM 1378 C CA . ARG A 1 201 ? -85.549 44.917 33.700 1.00 42.83 201 ARG A CA 1
ATOM 1379 C C . ARG A 1 201 ? -84.775 45.804 32.733 1.00 38.59 201 ARG A C 1
ATOM 1380 O O . ARG A 1 201 ? -84.527 46.978 33.008 1.00 37.60 201 ARG A O 1
ATOM 1388 N N . LEU A 1 202 ? -84.435 45.243 31.579 1.00 37.03 202 LEU A N 1
ATOM 1389 C CA . LEU A 1 202 ? -83.680 45.959 30.562 1.00 38.21 202 LEU A CA 1
ATOM 1390 C C . LEU A 1 202 ? -84.336 47.269 30.103 1.00 43.12 202 LEU A C 1
ATOM 1391 O O . LEU A 1 202 ? -83.654 48.183 29.628 1.00 39.06 202 LEU A O 1
ATOM 1396 N N . ALA A 1 203 ? -85.652 47.369 30.262 1.00 38.50 203 ALA A N 1
ATOM 1397 C CA . ALA A 1 203 ? -86.378 48.568 29.844 1.00 38.89 203 ALA A CA 1
ATOM 1398 C C . ALA A 1 203 ? -86.133 49.755 30.766 1.00 37.23 203 ALA A C 1
ATOM 1399 O O . ALA A 1 203 ? -86.409 50.895 30.404 1.00 34.48 203 ALA A O 1
ATOM 1401 N N . GLU A 1 204 ? -85.616 49.485 31.958 1.00 37.56 204 GLU A N 1
ATOM 1402 C CA . GLU A 1 204 ? -85.359 50.541 32.930 1.00 39.36 204 GLU A CA 1
ATOM 1403 C C . GLU A 1 204 ? -84.112 51.374 32.643 1.00 40.62 204 GLU A C 1
ATOM 1404 O O . GLU A 1 204 ? -83.795 52.294 33.399 1.00 39.88 204 GLU A O 1
ATOM 1410 N N . TYR A 1 205 ? -83.419 51.080 31.549 1.00 38.22 205 TYR A N 1
ATOM 1411 C CA . TYR A 1 205 ? -82.181 51.794 31.254 1.00 39.20 205 TYR A CA 1
ATOM 1412 C C . TYR A 1 205 ? -82.130 52.646 29.994 1.00 37.45 205 TYR A C 1
ATOM 1413 O O . TYR A 1 205 ? -82.702 52.297 28.964 1.00 37.26 205 TYR A O 1
ATOM 1422 N N . ASP A 1 206 ? -81.416 53.764 30.099 1.00 37.74 206 ASP A N 1
ATOM 1423 C CA . ASP A 1 206 ? -81.231 54.705 28.998 1.00 34.97 206 ASP A CA 1
ATOM 1424 C C . ASP A 1 206 ? -79.973 54.340 28.223 1.00 35.42 206 ASP A C 1
ATOM 1425 O O . ASP A 1 206 ? -79.890 54.561 27.008 1.00 32.87 206 ASP A O 1
ATOM 1430 N N . ILE A 1 207 ? -78.986 53.797 28.934 1.00 34.18 207 ILE A N 1
ATOM 1431 C CA . ILE A 1 207 ? -77.725 53.399 28.308 1.00 29.80 207 ILE A CA 1
ATOM 1432 C C . ILE A 1 207 ? -77.318 52.017 28.797 1.00 31.66 207 ILE A C 1
ATOM 1433 O O . ILE A 1 207 ? -77.299 51.755 30.001 1.00 35.19 207 ILE A O 1
ATOM 1438 N N . ILE A 1 208 ? -77.005 51.131 27.858 1.00 32.08 208 ILE A N 1
ATOM 1439 C CA . ILE A 1 208 ? -76.591 49.772 28.192 1.00 34.99 208 ILE A CA 1
ATOM 1440 C C . ILE A 1 208 ? -75.175 49.557 27.660 1.00 36.83 208 ILE A C 1
ATOM 1441 O O . ILE A 1 208 ? -74.920 49.678 26.457 1.00 34.52 208 ILE A O 1
ATOM 1446 N N . ILE A 1 209 ? -74.262 49.220 28.567 1.00 34.44 209 ILE A N 1
ATOM 1447 C CA . ILE A 1 209 ? -72.850 49.057 28.224 1.00 31.08 209 ILE A CA 1
ATOM 1448 C C . ILE A 1 209 ? -72.254 47.665 28.408 1.00 23.70 209 ILE A C 1
ATOM 1449 O O . ILE A 1 209 ? -72.173 47.171 29.529 1.00 29.35 209 ILE A O 1
ATOM 1454 N N . ASN A 1 210 ? -71.827 47.028 27.323 1.00 27.72 210 ASN A N 1
ATOM 1455 C CA . ASN A 1 210 ? -71.193 45.720 27.462 1.00 29.78 210 ASN A CA 1
ATOM 1456 C C . ASN A 1 210 ? -69.690 45.891 27.663 1.00 35.60 210 ASN A C 1
ATOM 1457 O O . ASN A 1 210 ? -69.041 46.571 26.868 1.00 33.31 210 ASN A O 1
ATOM 1462 N N . THR A 1 211 ? -69.140 45.297 28.725 1.00 35.14 211 THR A N 1
ATOM 1463 C CA . THR A 1 211 ? -67.697 45.372 28.970 1.00 32.95 211 THR A CA 1
ATOM 1464 C C . THR A 1 211 ? -67.095 43.973 28.910 1.00 34.81 211 THR A C 1
ATOM 1465 O O . THR A 1 211 ? -65.894 43.797 29.073 1.00 34.35 211 THR A O 1
ATOM 1469 N N . THR A 1 212 ? -67.939 42.974 28.681 1.00 32.37 212 THR A N 1
ATOM 1470 C CA . THR A 1 212 ? -67.468 41.603 28.586 1.00 33.88 212 THR A CA 1
ATOM 1471 C C . THR A 1 212 ? -66.896 41.417 27.183 1.00 41.22 212 THR A C 1
ATOM 1472 O O . THR A 1 212 ? -66.986 42.316 26.341 1.00 39.11 212 THR A O 1
ATOM 1476 N N . SER A 1 213 ? -66.305 40.257 26.932 1.00 39.52 213 SER A N 1
ATOM 1477 C CA . SER A 1 213 ? -65.738 39.966 25.623 1.00 43.67 213 SER A CA 1
ATOM 1478 C C . SER A 1 213 ? -66.690 39.061 24.845 1.00 44.78 213 SER A C 1
ATOM 1479 O O . SER A 1 213 ? -66.360 38.578 23.760 1.00 40.85 213 SER A O 1
ATOM 1482 N N . VAL A 1 214 ? -67.877 38.840 25.411 1.00 45.44 214 VAL A N 1
ATOM 1483 C CA . VAL A 1 214 ? -68.892 38.011 24.769 1.00 43.06 214 VAL A CA 1
ATOM 1484 C C . VAL A 1 214 ? -69.270 38.682 23.457 1.00 42.49 214 VAL A C 1
ATOM 1485 O O . VAL A 1 214 ? -69.684 39.841 23.442 1.00 41.51 214 VAL A O 1
ATOM 1489 N N . GLY A 1 215 ? -69.117 37.954 22.357 1.00 45.29 215 GLY A N 1
ATOM 1490 C CA . GLY A 1 215 ? -69.445 38.505 21.053 1.00 45.40 215 GLY A CA 1
ATOM 1491 C C . GLY A 1 215 ? -68.207 38.967 20.309 1.00 49.79 215 GLY A C 1
ATOM 1492 O O . GLY A 1 215 ? -68.265 39.346 19.134 1.00 50.03 215 GLY A O 1
ATOM 1493 N N . MET A 1 216 ? -67.073 38.931 20.996 1.00 49.50 216 MET A N 1
ATOM 1494 C CA . MET A 1 216 ? -65.824 39.350 20.392 1.00 56.69 216 MET A CA 1
ATOM 1495 C C . MET A 1 216 ? -65.224 38.233 19.545 1.00 58.60 216 MET A C 1
ATOM 1496 O O . MET A 1 216 ? -65.566 37.061 19.703 1.00 55.46 216 MET A O 1
ATOM 1501 N N . HIS A 1 217 ? -64.332 38.615 18.638 1.00 67.01 217 HIS A N 1
ATOM 1502 C CA . HIS A 1 217 ? -63.655 37.675 17.757 1.00 76.54 217 HIS A CA 1
ATOM 1503 C C . HIS A 1 217 ? -62.931 36.613 18.594 1.00 81.40 217 HIS A C 1
ATOM 1504 O O . HIS A 1 217 ? -62.298 36.934 19.604 1.00 80.27 217 HIS A O 1
ATOM 1511 N N . PRO A 1 218 ? -63.019 35.333 18.190 1.00 84.38 218 PRO A N 1
ATOM 1512 C CA . PRO A 1 218 ? -63.735 34.824 17.013 1.00 85.35 218 PRO A CA 1
ATOM 1513 C C . PRO A 1 218 ? -65.158 34.337 17.321 1.00 88.14 218 PRO A C 1
ATOM 1514 O O . PRO A 1 218 ? -65.960 34.134 16.406 1.00 91.61 218 PRO A O 1
ATOM 1518 N N . ARG A 1 219 ? -65.463 34.137 18.600 1.00 85.33 219 ARG A N 1
ATOM 1519 C CA . ARG A 1 219 ? -66.788 33.672 19.008 1.00 82.64 219 ARG A CA 1
ATOM 1520 C C . ARG A 1 219 ? -67.792 34.816 18.860 1.00 80.88 219 ARG A C 1
ATOM 1521 O O . ARG A 1 219 ? -68.210 35.428 19.842 1.00 81.40 219 ARG A O 1
ATOM 1529 N N . VAL A 1 220 ? -68.185 35.075 17.616 1.00 76.46 220 VAL A N 1
ATOM 1530 C CA . VAL A 1 220 ? -69.094 36.165 17.267 1.00 75.14 220 VAL A CA 1
ATOM 1531 C C . VAL A 1 220 ? -70.608 35.940 17.381 1.00 74.48 220 VAL A C 1
ATOM 1532 O O . VAL A 1 220 ? -71.351 36.882 17.653 1.00 73.43 220 VAL A O 1
ATOM 1536 N N . GLU A 1 221 ? -71.069 34.712 17.182 1.00 74.00 221 GLU A N 1
ATOM 1537 C CA . GLU A 1 221 ? -72.504 34.439 17.228 1.00 74.88 221 GLU A CA 1
ATOM 1538 C C . GLU A 1 221 ? -73.178 34.405 18.601 1.00 73.67 221 GLU A C 1
ATOM 1539 O O . GLU A 1 221 ? -74.233 33.790 18.754 1.00 77.95 221 GLU A O 1
ATOM 1545 N N . VAL A 1 222 ? -72.593 35.062 19.596 1.00 69.25 222 VAL A N 1
ATOM 1546 C CA . VAL A 1 222 ? -73.200 35.084 20.927 1.00 63.29 222 VAL A CA 1
ATOM 1547 C C . VAL A 1 222 ? -73.314 36.506 21.465 1.00 56.99 222 VAL A C 1
ATOM 1548 O O . VAL A 1 222 ? -72.563 37.395 21.062 1.00 54.88 222 VAL A O 1
ATOM 1552 N N . GLN A 1 223 ? -74.253 36.718 22.380 1.00 50.53 223 GLN A N 1
ATOM 1553 C CA . GLN A 1 223 ? -74.478 38.045 22.937 1.00 45.67 223 GLN A CA 1
ATOM 1554 C C . GLN A 1 223 ? -74.320 38.137 24.452 1.00 42.51 223 GLN A C 1
ATOM 1555 O O . GLN A 1 223 ? -74.579 37.176 25.178 1.00 41.92 223 GLN A O 1
ATOM 1561 N N . PRO A 1 224 ? -73.902 39.313 24.950 1.00 41.11 224 PRO A N 1
ATOM 1562 C CA . PRO A 1 224 ? -73.715 39.525 26.388 1.00 38.77 224 PRO A CA 1
ATOM 1563 C C . PRO A 1 224 ? -75.005 39.219 27.139 1.00 40.77 224 PRO A C 1
ATOM 1564 O O . PRO A 1 224 ? -74.981 38.572 28.183 1.00 45.02 224 PRO A O 1
ATOM 1568 N N . LEU A 1 225 ? -76.127 39.698 26.604 1.00 43.00 225 LEU A N 1
ATOM 1569 C CA . LEU A 1 225 ? -77.432 39.455 27.211 1.00 44.65 225 LEU A CA 1
ATOM 1570 C C . LEU A 1 225 ? -78.562 39.765 26.227 1.00 46.09 225 LEU A C 1
ATOM 1571 O O . LEU A 1 225 ? -78.364 40.468 25.230 1.00 39.66 225 LEU A O 1
ATOM 1576 N N . SER A 1 226 ? -79.747 39.233 26.517 1.00 44.29 226 SER A N 1
ATOM 1577 C CA . SER A 1 226 ? -80.914 39.410 25.658 1.00 41.66 226 SER A CA 1
ATOM 1578 C C . SER A 1 226 ? -81.449 40.828 25.657 1.00 40.09 226 SER A C 1
ATOM 1579 O O . SER A 1 226 ? -81.655 41.427 26.710 1.00 40.85 226 SER A O 1
ATOM 1582 N N . LEU A 1 227 ? -81.690 41.347 24.459 1.00 39.36 227 LEU A N 1
ATOM 1583 C CA . LEU A 1 227 ? -82.202 42.699 24.284 1.00 37.69 227 LEU A CA 1
ATOM 1584 C C . LEU A 1 227 ? -83.721 42.704 24.143 1.00 44.89 227 LEU A C 1
ATOM 1585 O O . LEU A 1 227 ? -84.326 43.733 23.812 1.00 39.00 227 LEU A O 1
ATOM 1590 N N . GLU A 1 228 ? -84.333 41.555 24.415 1.00 45.45 228 GLU A N 1
ATOM 1591 C CA . GLU A 1 228 ? -85.778 41.414 24.297 1.00 47.13 228 GLU A CA 1
ATOM 1592 C C . GLU A 1 228 ? -86.572 42.596 24.835 1.00 46.47 228 GLU A C 1
ATOM 1593 O O . GLU A 1 228 ? -87.450 43.111 24.148 1.00 46.79 228 GLU A O 1
ATOM 1599 N N . ARG A 1 229 ? -86.262 43.036 26.050 1.00 45.44 229 ARG A N 1
ATOM 1600 C CA . ARG A 1 229 ? -86.997 44.145 26.650 1.00 45.54 229 ARG A CA 1
ATOM 1601 C C . ARG A 1 229 ? -86.374 45.517 26.433 1.00 46.02 229 ARG A C 1
ATOM 1602 O O . ARG A 1 229 ? -86.651 46.459 27.179 1.00 45.60 229 ARG A O 1
ATOM 1610 N N . LEU A 1 230 ? -85.538 45.633 25.410 1.00 42.72 230 LEU A N 1
ATOM 1611 C CA . LEU A 1 230 ? -84.886 46.901 25.109 1.00 42.46 230 LEU A CA 1
ATOM 1612 C C . LEU A 1 230 ? -85.895 47.918 24.572 1.00 40.97 230 LEU A C 1
ATOM 1613 O O . LEU A 1 230 ? -86.749 47.576 23.756 1.00 47.43 230 LEU A O 1
ATOM 1618 N N . ARG A 1 231 ? -85.799 49.162 25.030 1.00 39.72 231 ARG A N 1
ATOM 1619 C CA . ARG A 1 231 ? -86.690 50.218 24.558 1.00 39.90 231 ARG A CA 1
ATOM 1620 C C . ARG A 1 231 ? -86.079 50.889 23.332 1.00 48.35 231 ARG A C 1
ATOM 1621 O O . ARG A 1 231 ? -84.859 50.991 23.211 1.00 50.65 231 ARG A O 1
ATOM 1629 N N . PRO A 1 232 ? -86.922 51.360 22.402 1.00 49.35 232 PRO A N 1
ATOM 1630 C CA . PRO A 1 232 ? -86.418 52.020 21.195 1.00 47.44 232 PRO A CA 1
ATOM 1631 C C . PRO A 1 232 ? -85.815 53.399 21.473 1.00 44.17 232 PRO A C 1
ATOM 1632 O O . PRO A 1 232 ? -86.300 54.138 22.334 1.00 40.96 232 PRO A O 1
ATOM 1636 N N . GLY A 1 233 ? -84.748 53.736 20.753 1.00 40.48 233 GLY A N 1
ATOM 1637 C CA . GLY A 1 233 ? -84.123 55.035 20.939 1.00 36.18 233 GLY A CA 1
ATOM 1638 C C . GLY A 1 233 ? -83.114 55.146 22.073 1.00 38.09 233 GLY A C 1
ATOM 1639 O O . GLY A 1 233 ? -82.491 56.197 22.244 1.00 42.78 233 GLY A O 1
ATOM 1640 N N . VAL A 1 234 ? -82.950 54.091 22.863 1.00 34.88 234 VAL A N 1
ATOM 1641 C CA . VAL A 1 234 ? -81.972 54.139 23.952 1.00 41.89 234 VAL A CA 1
ATOM 1642 C C . VAL A 1 234 ? -80.588 53.889 23.353 1.00 40.14 234 VAL A C 1
ATOM 1643 O O . VAL A 1 234 ? -80.463 53.581 22.169 1.00 43.68 234 VAL A O 1
ATOM 1647 N N . ILE A 1 235 ? -79.547 54.027 24.162 1.00 44.77 235 ILE A N 1
ATOM 1648 C CA . ILE A 1 235 ? -78.199 53.804 23.659 1.00 37.72 235 ILE A CA 1
ATOM 1649 C C . ILE A 1 235 ? -77.645 52.460 24.100 1.00 35.31 235 ILE A C 1
ATOM 1650 O O . ILE A 1 235 ? -77.715 52.101 25.279 1.00 36.74 235 ILE A O 1
ATOM 1655 N N . VAL A 1 236 ? -77.110 51.711 23.141 1.00 33.87 236 VAL A N 1
ATOM 1656 C CA . VAL A 1 236 ? -76.493 50.422 23.428 1.00 34.94 236 VAL A CA 1
ATOM 1657 C C . VAL A 1 236 ? -75.021 50.566 23.053 1.00 40.61 236 VAL A C 1
ATOM 1658 O O . VAL A 1 236 ? -74.669 50.713 21.875 1.00 35.51 236 VAL A O 1
ATOM 1662 N N . SER A 1 237 ? -74.170 50.545 24.076 1.00 40.04 237 SER A N 1
ATOM 1663 C CA . SER A 1 237 ? -72.731 50.717 23.910 1.00 36.76 237 SER A CA 1
ATOM 1664 C C . SER A 1 237 ? -71.953 49.439 24.190 1.00 34.43 237 SER A C 1
ATOM 1665 O O . SER A 1 237 ? -72.085 48.840 25.258 1.00 36.79 237 SER A O 1
ATOM 1668 N N . ASP A 1 238 ? -71.139 49.031 23.223 1.00 33.01 238 ASP A N 1
ATOM 1669 C CA . ASP A 1 238 ? -70.329 47.826 23.346 1.00 30.37 238 ASP A CA 1
ATOM 1670 C C . ASP A 1 238 ? -68.868 48.267 23.184 1.00 32.75 238 ASP A C 1
ATOM 1671 O O . ASP A 1 238 ? -68.523 48.919 22.198 1.00 30.70 238 ASP A O 1
ATOM 1676 N N . ILE A 1 239 ? -68.004 47.940 24.143 1.00 31.63 239 ILE A N 1
ATOM 1677 C CA . ILE A 1 239 ? -66.614 48.380 24.014 1.00 31.93 239 ILE A CA 1
ATOM 1678 C C . ILE A 1 239 ? -65.816 47.513 23.055 1.00 30.20 239 ILE A C 1
ATOM 1679 O O . ILE A 1 239 ? -64.682 47.823 22.727 1.00 35.34 239 ILE A O 1
ATOM 1684 N N . ILE A 1 240 ? -66.415 46.422 22.600 1.00 31.55 240 ILE A N 1
ATOM 1685 C CA . ILE A 1 240 ? -65.757 45.551 21.644 1.00 32.28 240 ILE A CA 1
ATOM 1686 C C . ILE A 1 240 ? -65.637 46.319 20.325 1.00 36.30 240 ILE A C 1
ATOM 1687 O O . ILE A 1 240 ? -66.547 47.063 19.961 1.00 37.47 240 ILE A O 1
ATOM 1692 N N . TYR A 1 241 ? -64.514 46.166 19.627 1.00 32.60 241 TYR A N 1
ATOM 1693 C CA . TYR A 1 241 ? -64.320 46.842 18.342 1.00 34.67 241 TYR A CA 1
ATOM 1694 C C . TYR A 1 241 ? -63.841 45.862 17.266 1.00 37.64 241 TYR A C 1
ATOM 1695 O O . TYR A 1 241 ? -63.540 46.248 16.137 1.00 37.22 241 TYR A O 1
ATOM 1704 N N . ASN A 1 242 ? -63.780 44.591 17.637 1.00 34.57 242 ASN A N 1
ATOM 1705 C CA . ASN A 1 242 ? -63.388 43.527 16.725 1.00 43.76 242 ASN A CA 1
ATOM 1706 C C . ASN A 1 242 ? -64.308 42.356 17.034 1.00 43.59 242 ASN A C 1
ATOM 1707 O O . ASN A 1 242 ? -64.083 41.618 17.993 1.00 46.00 242 ASN A O 1
ATOM 1712 N N . PRO A 1 243 ? -65.353 42.157 16.212 1.00 45.14 243 PRO A N 1
ATOM 1713 C CA . PRO A 1 243 ? -65.727 42.938 15.027 1.00 41.41 243 PRO A CA 1
ATOM 1714 C C . PRO A 1 243 ? -66.163 44.375 15.287 1.00 44.80 243 PRO A C 1
ATOM 1715 O O . PRO A 1 243 ? -66.491 44.748 16.417 1.00 46.42 243 PRO A O 1
ATOM 1719 N N . LEU A 1 244 ? -66.162 45.180 14.227 1.00 44.33 244 LEU A N 1
ATOM 1720 C CA . LEU A 1 244 ? -66.568 46.577 14.325 1.00 45.34 244 LEU A CA 1
ATOM 1721 C C . LEU A 1 244 ? -68.042 46.684 14.694 1.00 45.37 244 LEU A C 1
ATOM 1722 O O . LEU A 1 244 ? -68.514 47.751 15.096 1.00 42.60 244 LEU A O 1
ATOM 1727 N N . GLU A 1 245 ? -68.758 45.572 14.537 1.00 39.00 245 GLU A N 1
ATOM 1728 C CA . GLU A 1 245 ? -70.173 45.492 14.885 1.00 45.64 245 GLU A CA 1
ATOM 1729 C C . GLU A 1 245 ? -70.503 44.073 15.328 1.00 44.64 245 GLU A C 1
ATOM 1730 O O . GLU A 1 245 ? -70.599 43.160 14.509 1.00 46.61 245 GLU A O 1
ATOM 1736 N N . THR A 1 246 ? -70.675 43.895 16.631 1.00 38.44 246 THR A N 1
ATOM 1737 C CA . THR A 1 246 ? -70.997 42.591 17.192 1.00 40.59 246 THR A CA 1
ATOM 1738 C C . THR A 1 246 ? -72.442 42.218 16.883 1.00 44.25 246 THR A C 1
ATOM 1739 O O . THR A 1 246 ? -73.250 43.072 16.506 1.00 37.97 246 THR A O 1
ATOM 1743 N N . LYS A 1 247 ? -72.765 40.940 17.051 1.00 40.02 247 LYS A N 1
ATOM 1744 C CA . LYS A 1 247 ? -74.122 40.474 16.813 1.00 46.66 247 LYS A CA 1
ATOM 1745 C C . LYS A 1 247 ? -75.047 41.308 17.701 1.00 45.93 247 LYS A C 1
ATOM 1746 O O . LYS A 1 247 ? -76.135 41.720 17.287 1.00 40.64 247 LYS A O 1
ATOM 1752 N N . TRP A 1 248 ? -74.581 41.566 18.921 1.00 46.16 248 TRP A N 1
ATOM 1753 C CA . TRP A 1 248 ? -75.321 42.339 19.914 1.00 40.25 248 TRP A CA 1
ATOM 1754 C C . TRP A 1 248 ? -75.684 43.732 19.401 1.00 39.04 248 TRP A C 1
ATOM 1755 O O . TRP A 1 248 ? -76.848 44.125 19.438 1.00 41.29 248 TRP A O 1
ATOM 1766 N N . LEU A 1 249 ? -74.693 44.478 18.921 1.00 35.70 249 LEU A N 1
ATOM 1767 C CA . LEU A 1 249 ? -74.947 45.824 18.408 1.00 40.61 249 LEU A CA 1
ATOM 1768 C C . LEU A 1 249 ? -75.897 45.822 17.217 1.00 44.72 249 LEU A C 1
ATOM 1769 O O . LEU A 1 249 ? -76.771 46.684 17.104 1.00 45.62 249 LEU A O 1
ATOM 1774 N N . LYS A 1 250 ? -75.706 44.861 16.322 1.00 45.91 250 LYS A N 1
ATOM 1775 C CA . LYS A 1 250 ? -76.536 44.746 15.129 1.00 48.92 250 LYS A CA 1
ATOM 1776 C C . LYS A 1 250 ? -78.001 44.591 15.533 1.00 44.53 250 LYS A C 1
ATOM 1777 O O . LYS A 1 250 ? -78.865 45.318 15.048 1.00 48.95 250 LYS A O 1
ATOM 1783 N N . GLU A 1 251 ? -78.275 43.659 16.437 1.00 44.38 251 GLU A N 1
ATOM 1784 C CA . GLU A 1 251 ? -79.641 43.437 16.888 1.00 46.79 251 GLU A CA 1
ATOM 1785 C C . GLU A 1 251 ? -80.213 44.656 17.593 1.00 47.43 251 GLU A C 1
ATOM 1786 O O . GLU A 1 251 ? -81.410 44.928 17.499 1.00 53.53 251 GLU A O 1
ATOM 1792 N N . ALA A 1 252 ? -79.364 45.390 18.302 1.00 41.36 252 ALA A N 1
ATOM 1793 C CA . ALA A 1 252 ? -79.825 46.574 19.011 1.00 39.82 252 ALA A CA 1
ATOM 1794 C C . ALA A 1 252 ? -80.260 47.634 18.006 1.00 41.73 252 ALA A C 1
ATOM 1795 O O . ALA A 1 252 ? -81.260 48.326 18.216 1.00 45.06 252 ALA A O 1
ATOM 1797 N N . LYS A 1 253 ? -79.500 47.760 16.922 1.00 40.18 253 LYS A N 1
ATOM 1798 C CA . LYS A 1 253 ? -79.811 48.732 15.882 1.00 44.04 253 LYS A CA 1
ATOM 1799 C C . LYS A 1 253 ? -81.164 48.373 15.275 1.00 44.38 253 LYS A C 1
ATOM 1800 O O . LYS A 1 253 ? -82.011 49.239 15.068 1.00 39.95 253 LYS A O 1
ATOM 1806 N N . ALA A 1 254 ? -81.358 47.083 15.014 1.00 45.16 254 ALA A N 1
ATOM 1807 C CA . ALA A 1 254 ? -82.605 46.580 14.442 1.00 52.20 254 ALA A CA 1
ATOM 1808 C C . ALA A 1 254 ? -83.786 46.880 15.361 1.00 51.17 254 ALA A C 1
ATOM 1809 O O . ALA A 1 254 ? -84.912 47.068 14.897 1.00 53.78 254 ALA A O 1
ATOM 1811 N N . ARG A 1 255 ? -83.523 46.913 16.664 1.00 49.92 255 ARG A N 1
ATOM 1812 C CA . ARG A 1 255 ? -84.557 47.196 17.651 1.00 42.13 255 ARG A CA 1
ATOM 1813 C C . ARG A 1 255 ? -84.735 48.693 17.855 1.00 36.12 255 ARG A C 1
ATOM 1814 O O . ARG A 1 255 ? -85.399 49.126 18.791 1.00 42.72 255 ARG A O 1
ATOM 1822 N N . GLY A 1 256 ? -84.129 49.484 16.980 1.00 40.77 256 GLY A N 1
ATOM 1823 C CA . GLY A 1 256 ? -84.274 50.929 17.070 1.00 38.73 256 GLY A CA 1
ATOM 1824 C C . GLY A 1 256 ? -83.416 51.643 18.097 1.00 41.30 256 GLY A C 1
ATOM 1825 O O . GLY A 1 256 ? -83.757 52.741 18.538 1.00 43.40 256 GLY A O 1
ATOM 1826 N N . ALA A 1 257 ? -82.300 51.035 18.482 1.00 39.69 257 ALA A N 1
ATOM 1827 C CA . ALA A 1 257 ? -81.418 51.664 19.459 1.00 43.08 257 ALA A CA 1
ATOM 1828 C C . ALA A 1 257 ? -80.311 52.448 18.773 1.00 41.79 257 ALA A C 1
ATOM 1829 O O . ALA A 1 257 ? -79.982 52.194 17.613 1.00 37.52 257 ALA A O 1
ATOM 1831 N N . ARG A 1 258 ? -79.756 53.420 19.489 1.00 42.77 258 ARG A N 1
ATOM 1832 C CA . ARG A 1 258 ? -78.630 54.191 18.972 1.00 42.35 258 ARG A CA 1
ATOM 1833 C C . ARG A 1 258 ? -77.458 53.312 19.403 1.00 42.70 258 ARG A C 1
ATOM 1834 O O . ARG A 1 258 ? -77.429 52.859 20.546 1.00 42.12 258 ARG A O 1
ATOM 1842 N N . VAL A 1 259 ? -76.506 53.054 18.512 1.00 42.43 259 VAL A N 1
ATOM 1843 C CA . VAL A 1 259 ? -75.382 52.194 18.873 1.00 41.45 259 VAL A CA 1
ATOM 1844 C C . VAL A 1 259 ? -73.992 52.828 18.807 1.00 43.14 259 VAL A C 1
ATOM 1845 O O . VAL A 1 259 ? -73.791 53.860 18.163 1.00 41.24 259 VAL A O 1
ATOM 1849 N N . GLN A 1 260 ? -73.044 52.188 19.492 1.00 42.78 260 GLN A N 1
ATOM 1850 C CA . GLN A 1 260 ? -71.648 52.630 19.565 1.00 40.45 260 GLN A CA 1
ATOM 1851 C C . GLN A 1 260 ? -70.738 51.440 19.849 1.00 37.21 260 GLN A C 1
ATOM 1852 O O . GLN A 1 260 ? -71.010 50.663 20.764 1.00 40.26 260 GLN A O 1
ATOM 1858 N N . ASN A 1 261 ? -69.669 51.283 19.071 1.00 34.65 261 ASN A N 1
ATOM 1859 C CA . ASN A 1 261 ? -68.732 50.193 19.329 1.00 33.26 261 ASN A CA 1
ATOM 1860 C C . ASN A 1 261 ? -67.591 50.786 20.148 1.00 28.46 261 ASN A C 1
ATOM 1861 O O . ASN A 1 261 ? -67.661 51.952 20.538 1.00 26.23 261 ASN A O 1
ATOM 1866 N N . GLY A 1 262 ? -66.548 49.998 20.400 1.00 33.68 262 GLY A N 1
ATOM 1867 C CA . GLY A 1 262 ? -65.435 50.474 21.211 1.00 36.86 262 GLY A CA 1
ATOM 1868 C C . GLY A 1 262 ? -64.322 51.296 20.574 1.00 40.23 262 GLY A C 1
ATOM 1869 O O . GLY A 1 262 ? -63.387 51.708 21.269 1.00 38.11 262 GLY A O 1
ATOM 1870 N N . VAL A 1 263 ? -64.404 51.550 19.272 1.00 35.68 263 VAL A N 1
ATOM 1871 C CA . VAL A 1 263 ? -63.366 52.324 18.597 1.00 35.16 263 VAL A CA 1
ATOM 1872 C C . VAL A 1 263 ? -63.064 53.632 19.324 1.00 36.74 263 VAL A C 1
ATOM 1873 O O . VAL A 1 263 ? -61.896 53.987 19.533 1.00 31.99 263 VAL A O 1
ATOM 1877 N N . GLY A 1 264 ? -64.122 54.342 19.706 1.00 34.42 264 GLY A N 1
ATOM 1878 C CA . GLY A 1 264 ? -63.963 55.604 20.406 1.00 34.34 264 GLY A CA 1
ATOM 1879 C C . GLY A 1 264 ? -63.185 55.468 21.704 1.00 40.91 264 GLY A C 1
ATOM 1880 O O . GLY A 1 264 ? -62.282 56.263 21.980 1.00 39.23 264 GLY A O 1
ATOM 1881 N N . MET A 1 265 ? -63.534 54.470 22.512 1.00 35.91 265 MET A N 1
ATOM 1882 C CA . MET A 1 265 ? -62.838 54.261 23.777 1.00 34.59 265 MET A CA 1
ATOM 1883 C C . MET A 1 265 ? -61.353 54.054 23.508 1.00 28.63 265 MET A C 1
ATOM 1884 O O . MET A 1 265 ? -60.502 54.690 24.125 1.00 28.87 265 MET A O 1
ATOM 1889 N N . LEU A 1 266 ? -61.051 53.163 22.575 1.00 24.85 266 LEU A N 1
ATOM 1890 C CA . LEU A 1 266 ? -59.673 52.884 22.224 1.00 31.33 266 LEU A CA 1
ATOM 1891 C C . LEU A 1 266 ? -58.955 54.183 21.869 1.00 33.71 266 LEU A C 1
ATOM 1892 O O . LEU 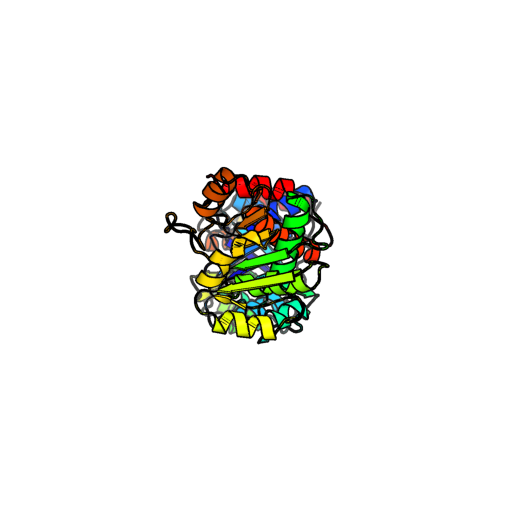A 1 266 ? -57.865 54.457 22.368 1.00 35.08 266 LEU A O 1
ATOM 1897 N N . VAL A 1 267 ? -59.573 54.986 21.011 1.00 35.35 267 VAL A N 1
ATOM 1898 C CA . VAL A 1 267 ? -58.964 56.238 20.582 1.00 35.46 267 VAL A CA 1
ATOM 1899 C C . VAL A 1 267 ? -58.751 57.225 21.717 1.00 34.06 267 VAL A C 1
ATOM 1900 O O . VAL A 1 267 ? -57.661 57.768 21.867 1.00 41.37 267 VAL A O 1
ATOM 1904 N N . TYR A 1 268 ? -59.786 57.464 22.513 1.00 31.57 268 TYR A N 1
ATOM 1905 C CA . TYR A 1 268 ? -59.664 58.401 23.622 1.00 34.16 268 TYR A CA 1
ATOM 1906 C C . TYR A 1 268 ? -58.679 57.926 24.682 1.00 33.65 268 TYR A C 1
ATOM 1907 O O . TYR A 1 268 ? -58.084 58.742 25.378 1.00 37.86 268 TYR A O 1
ATOM 1916 N N . GLN A 1 269 ? -58.510 56.614 24.810 1.00 28.26 269 GLN A N 1
ATOM 1917 C CA . GLN A 1 269 ? -57.548 56.088 25.769 1.00 33.44 269 GLN A CA 1
ATOM 1918 C C . GLN A 1 269 ? -56.184 56.578 25.286 1.00 31.65 269 GLN A C 1
ATOM 1919 O O . GLN A 1 269 ? -55.357 57.036 26.076 1.00 28.70 269 GLN A O 1
ATOM 1925 N N . GLY A 1 270 ? -55.972 56.482 23.976 1.00 29.91 270 GLY A N 1
ATOM 1926 C CA . GLY A 1 270 ? -54.720 56.918 23.384 1.00 30.51 270 GLY A CA 1
ATOM 1927 C C . GLY A 1 270 ? -54.518 58.417 23.494 1.00 33.06 270 GLY A C 1
ATOM 1928 O O . GLY A 1 270 ? -53.437 58.879 23.862 1.00 32.94 270 GLY A O 1
ATOM 1929 N N . ALA A 1 271 ? -55.565 59.177 23.187 1.00 32.62 271 ALA A N 1
ATOM 1930 C CA . ALA A 1 271 ? -55.507 60.633 23.234 1.00 33.51 271 ALA A CA 1
ATOM 1931 C C . ALA A 1 271 ? -55.182 61.153 24.632 1.00 37.61 271 ALA A C 1
ATOM 1932 O O . ALA A 1 271 ? -54.338 62.043 24.792 1.00 35.68 271 ALA A O 1
ATOM 1934 N N . LEU A 1 272 ? -55.845 60.602 25.647 1.00 32.97 272 LEU A N 1
ATOM 1935 C CA . LEU A 1 272 ? -55.594 61.023 27.026 1.00 28.28 272 LEU A CA 1
ATOM 1936 C C . LEU A 1 272 ? -54.136 60.782 27.454 1.00 30.45 272 LEU A C 1
ATOM 1937 O O . LEU A 1 272 ? -53.550 61.613 28.149 1.00 28.80 272 LEU A O 1
ATOM 1942 N N . ALA A 1 273 ? -53.557 59.650 27.049 1.00 27.33 273 ALA A N 1
ATOM 1943 C CA . ALA A 1 273 ? -52.161 59.347 27.386 1.00 31.50 273 ALA A CA 1
ATOM 1944 C C . ALA A 1 273 ? -51.274 60.314 26.621 1.00 30.41 273 ALA A C 1
ATOM 1945 O O . ALA A 1 273 ? -50.309 60.852 27.161 1.00 34.28 273 ALA A O 1
ATOM 1947 N N . PHE A 1 274 ? -51.620 60.528 25.355 1.00 32.03 274 PHE A N 1
ATOM 1948 C CA . PHE A 1 274 ? -50.880 61.432 24.479 1.00 30.12 274 PHE A CA 1
ATOM 1949 C C . PHE A 1 274 ? -50.832 62.836 25.082 1.00 32.77 274 PHE A C 1
ATOM 1950 O O . PHE A 1 274 ? -49.768 63.457 25.164 1.00 36.49 274 PHE A O 1
ATOM 1958 N N . GLU A 1 275 ? -51.987 63.330 25.512 1.00 29.55 275 GLU A N 1
ATOM 1959 C CA . GLU A 1 275 ? -52.075 64.662 26.097 1.00 35.27 275 GLU A CA 1
ATOM 1960 C C . GLU A 1 275 ? -51.331 64.725 27.420 1.00 36.05 275 GLU A C 1
ATOM 1961 O O . GLU A 1 275 ? -50.718 65.739 27.759 1.00 32.91 275 GLU A O 1
ATOM 1967 N N . LYS A 1 276 ? -51.402 63.641 28.180 1.00 38.84 276 LYS A N 1
ATOM 1968 C CA . LYS A 1 276 ? -50.718 63.587 29.459 1.00 34.72 276 LYS A CA 1
ATOM 1969 C C . LYS A 1 276 ? -49.220 63.749 29.208 1.00 31.31 276 LYS A C 1
ATOM 1970 O O . LYS A 1 276 ? -48.542 64.469 29.925 1.00 34.61 276 LYS A O 1
ATOM 1976 N N . TRP A 1 277 ? -48.720 63.097 28.162 1.00 31.87 277 TRP A N 1
ATOM 1977 C CA . TRP A 1 277 ? -47.298 63.151 27.813 1.00 35.69 277 TRP A CA 1
ATOM 1978 C C . TRP A 1 277 ? -46.806 64.442 27.156 1.00 39.94 277 TRP A C 1
ATOM 1979 O O . TRP A 1 277 ? -45.774 64.995 27.548 1.00 31.27 277 TRP A O 1
ATOM 1990 N N . THR A 1 278 ? -47.544 64.909 26.152 1.00 37.46 278 THR A N 1
ATOM 1991 C CA . THR A 1 278 ? -47.157 66.090 25.385 1.00 39.49 278 THR A CA 1
ATOM 1992 C C . THR A 1 278 ? -47.778 67.418 25.804 1.00 40.72 278 THR A C 1
ATOM 1993 O O . THR A 1 278 ? -47.208 68.477 25.556 1.00 39.91 278 THR A O 1
ATOM 1997 N N . GLY A 1 279 ? -48.946 67.366 26.424 1.00 37.92 279 GLY A N 1
ATOM 1998 C CA . GLY A 1 279 ? -49.607 68.597 26.809 1.00 42.37 279 GLY A CA 1
ATOM 1999 C C . GLY A 1 279 ? -50.503 69.066 25.671 1.00 43.18 279 GLY A C 1
ATOM 2000 O O . GLY A 1 279 ? -51.115 70.128 25.744 1.00 44.39 279 GLY A O 1
ATOM 2001 N N . GLN A 1 280 ? -50.581 68.262 24.615 1.00 39.69 280 GLN A N 1
ATOM 2002 C CA . GLN A 1 280 ? -51.406 68.587 23.459 1.00 42.30 280 GLN A CA 1
ATOM 2003 C C . GLN A 1 280 ? -52.447 67.500 23.198 1.00 40.34 280 GLN A C 1
ATOM 2004 O O . GLN A 1 280 ? -52.154 66.310 23.296 1.00 37.14 280 GLN A O 1
ATOM 2010 N N . TRP A 1 281 ? -53.660 67.915 22.854 1.00 40.61 281 TRP A N 1
ATOM 2011 C CA . TRP A 1 281 ? -54.739 66.977 22.559 1.00 37.56 281 TRP A CA 1
ATOM 2012 C C . TRP A 1 281 ? -54.675 66.645 21.067 1.00 39.89 281 TRP A C 1
ATOM 2013 O O . TRP A 1 281 ? -54.815 67.527 20.224 1.00 41.55 281 TRP A O 1
ATOM 2024 N N . PRO A 1 282 ? -54.459 65.364 20.722 1.00 38.22 282 PRO A N 1
ATOM 2025 C CA . PRO A 1 282 ? -54.378 64.987 19.309 1.00 34.27 282 PRO A CA 1
ATOM 2026 C C . PRO A 1 282 ? -55.725 65.007 18.592 1.00 36.97 282 PRO A C 1
ATOM 2027 O O . PRO A 1 282 ? -56.776 65.119 19.222 1.00 33.22 282 PRO A O 1
ATOM 2031 N N . ASP A 1 283 ? -55.678 64.910 17.268 1.00 40.12 283 ASP A N 1
ATOM 2032 C CA . ASP A 1 283 ? -56.885 64.903 16.452 1.00 38.86 283 ASP A CA 1
ATOM 2033 C C . ASP A 1 283 ? -57.498 63.511 16.547 1.00 35.17 283 ASP A C 1
ATOM 2034 O O . ASP A 1 283 ? -57.041 62.581 15.882 1.00 34.79 283 ASP A O 1
ATOM 2039 N N . VAL A 1 284 ? -58.527 63.365 17.377 1.00 35.50 284 VAL A N 1
ATOM 2040 C CA . VAL A 1 284 ? -59.165 62.063 17.553 1.00 41.65 284 VAL A CA 1
ATOM 2041 C C . VAL A 1 284 ? -59.855 61.537 16.294 1.00 40.82 284 VAL A C 1
ATOM 2042 O O . VAL A 1 284 ? -59.847 60.335 16.033 1.00 36.08 284 VAL A O 1
ATOM 2046 N N . ASN A 1 285 ? -60.451 62.423 15.505 1.00 44.07 285 ASN A N 1
ATOM 2047 C CA . ASN A 1 285 ? -61.116 61.970 14.286 1.00 41.87 285 ASN A CA 1
ATOM 2048 C C . ASN A 1 285 ? -60.079 61.324 13.372 1.00 43.40 285 ASN A C 1
ATOM 2049 O O . ASN A 1 285 ? -60.323 60.276 12.773 1.00 44.06 285 ASN A O 1
ATOM 2054 N N . ARG A 1 286 ? -58.911 61.950 13.279 1.00 38.38 286 ARG A N 1
ATOM 2055 C CA . ARG A 1 286 ? -57.823 61.411 12.479 1.00 37.42 286 ARG A CA 1
ATOM 2056 C C . ARG A 1 286 ? -57.419 60.050 13.073 1.00 37.65 286 ARG A C 1
ATOM 2057 O O . ARG A 1 286 ? -57.195 59.078 12.354 1.00 38.16 286 ARG A O 1
ATOM 2065 N N . MET A 1 287 ? -57.332 59.984 14.397 1.00 38.88 287 MET A N 1
ATOM 2066 C CA . MET A 1 287 ? -56.968 58.734 15.054 1.00 34.79 287 MET A CA 1
ATOM 2067 C C . MET A 1 287 ? -58.011 57.658 14.764 1.00 33.66 287 MET A C 1
ATOM 2068 O O . MET A 1 287 ? -57.657 56.512 14.463 1.00 36.84 287 MET A O 1
ATOM 2073 N N . LYS A 1 288 ? -59.293 58.021 14.817 1.00 32.50 288 LYS A N 1
ATOM 2074 C CA . LYS A 1 288 ? -60.352 57.045 14.533 1.00 39.02 288 LYS A CA 1
ATOM 2075 C C . LYS A 1 288 ? -60.222 56.545 13.099 1.00 39.81 288 LYS A C 1
ATOM 2076 O O . LYS A 1 288 ? -60.277 55.342 12.838 1.00 45.71 288 LYS A O 1
ATOM 2082 N N . GLN A 1 289 ? -60.049 57.483 12.174 1.00 45.18 289 GLN A N 1
ATOM 2083 C CA . GLN A 1 289 ? -59.903 57.161 10.761 1.00 46.44 289 GLN A CA 1
ATOM 2084 C C . GLN A 1 289 ? -58.838 56.081 10.545 1.00 41.23 289 GLN A C 1
ATOM 2085 O O . GLN A 1 289 ? -59.096 55.070 9.895 1.00 41.42 289 GLN A O 1
ATOM 2091 N N . LEU A 1 290 ? -57.645 56.294 11.098 1.00 41.98 290 LEU A N 1
ATOM 2092 C CA . LEU A 1 290 ? -56.550 55.332 10.954 1.00 37.48 290 LEU A CA 1
ATOM 2093 C C . LEU A 1 290 ? -56.891 53.989 11.600 1.00 41.11 290 LEU A C 1
ATOM 2094 O O . LEU A 1 290 ? -56.637 52.920 11.019 1.00 38.57 290 LEU A O 1
ATOM 2099 N N . VAL A 1 291 ? -57.458 54.052 12.806 1.00 38.05 291 VAL A N 1
ATOM 2100 C CA . VAL A 1 291 ? -57.837 52.857 13.547 1.00 36.11 291 VAL A CA 1
ATOM 2101 C C . VAL A 1 291 ? -58.850 52.024 12.771 1.00 38.21 291 VAL A C 1
ATOM 2102 O O . VAL A 1 291 ? -58.657 50.826 12.571 1.00 40.21 291 VAL A O 1
ATOM 2106 N N . ILE A 1 292 ? -59.927 52.660 12.327 1.00 37.57 292 ILE A N 1
ATOM 2107 C CA . ILE A 1 292 ? -60.951 51.942 11.584 1.00 44.17 292 ILE A CA 1
ATOM 2108 C C . ILE A 1 292 ? -60.361 51.273 10.350 1.00 39.32 292 ILE A C 1
ATOM 2109 O O . ILE A 1 292 ? -60.648 50.108 10.074 1.00 42.52 292 ILE A O 1
ATOM 2114 N N . GLU A 1 293 ? -59.533 52.005 9.609 1.00 45.29 293 GLU A N 1
ATOM 2115 C CA . GLU A 1 293 ? -58.906 51.445 8.415 1.00 47.40 293 GLU A CA 1
ATOM 2116 C C . GLU A 1 293 ? -58.085 50.211 8.771 1.00 46.85 293 GLU A C 1
ATOM 2117 O O . GLU A 1 293 ? -58.174 49.183 8.102 1.00 47.06 293 GLU A O 1
ATOM 2123 N N . ALA A 1 294 ? -57.287 50.313 9.828 1.00 45.54 294 ALA A N 1
ATOM 2124 C CA . ALA A 1 294 ? -56.456 49.193 10.246 1.00 45.26 294 ALA A CA 1
ATOM 2125 C C . ALA A 1 294 ? -57.321 47.991 10.602 1.00 44.26 294 ALA A C 1
ATOM 2126 O O . ALA A 1 294 ? -56.985 46.852 10.276 1.00 42.40 294 ALA A O 1
ATOM 2128 N N . LEU A 1 295 ? -58.440 48.249 11.269 1.00 43.69 295 LEU A N 1
ATOM 2129 C CA . LEU A 1 295 ? -59.346 47.178 11.674 1.00 48.19 295 LEU A CA 1
ATOM 2130 C C . LEU A 1 295 ? -60.065 46.542 10.481 1.00 52.92 295 LEU A C 1
ATOM 2131 O O . LEU A 1 295 ? -60.226 45.322 10.433 1.00 53.64 295 LEU A O 1
ATOM 2136 N N . ARG A 1 296 ? -60.489 47.366 9.523 1.00 57.52 296 ARG A N 1
ATOM 2137 C CA . ARG A 1 296 ? -61.186 46.874 8.330 1.00 61.49 296 ARG A CA 1
ATOM 2138 C C . ARG A 1 296 ? -60.254 46.140 7.382 1.00 65.27 296 ARG A C 1
ATOM 2139 O O . ARG A 1 296 ? -60.701 45.384 6.519 1.00 69.41 296 ARG A O 1
ATOM 2147 N N . ARG A 1 297 ? -58.958 46.373 7.543 1.00 66.83 297 ARG A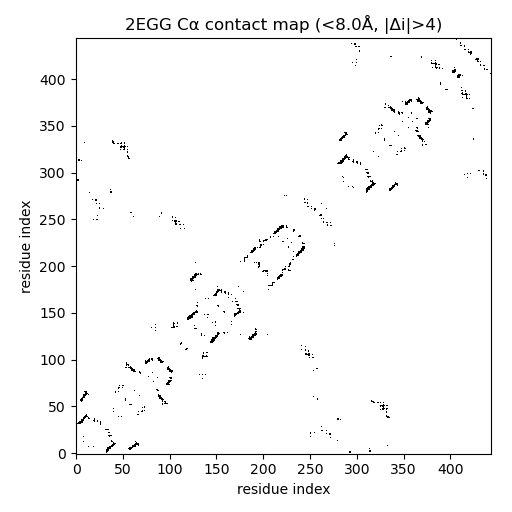 N 1
ATOM 2148 C CA . ARG A 1 297 ? -57.958 45.735 6.703 1.00 69.74 297 ARG A CA 1
ATOM 2149 C C . ARG A 1 297 ? -57.941 44.229 6.953 1.00 70.18 297 ARG A C 1
ATOM 2150 O O . ARG A 1 297 ? -58.501 43.794 7.981 1.00 73.38 297 ARG A O 1
ATOM 2159 N N . HIS B 1 21 ? -45.454 47.390 10.316 1.00 79.19 21 HIS B N 1
ATOM 2160 C CA . HIS B 1 21 ? -44.544 46.401 10.966 1.00 76.05 21 HIS B CA 1
ATOM 2161 C C . HIS B 1 21 ? -43.967 46.982 12.256 1.00 70.30 21 HIS B C 1
ATOM 2162 O O . HIS B 1 21 ? -43.924 48.200 12.438 1.00 72.72 21 HIS B O 1
ATOM 2169 N N . MET B 1 22 ? -43.530 46.100 13.147 1.00 61.35 22 MET B N 1
ATOM 2170 C CA . MET B 1 22 ? -42.953 46.496 14.424 1.00 53.64 22 MET B CA 1
ATOM 2171 C C . MET B 1 22 ? -41.482 46.860 14.248 1.00 49.02 22 MET B C 1
ATOM 2172 O O . MET B 1 22 ? -40.652 45.990 13.990 1.00 50.43 22 MET B O 1
ATOM 2177 N N . GLU B 1 23 ? -41.143 48.135 14.390 1.00 41.34 23 GLU B N 1
ATOM 2178 C CA . GLU B 1 23 ? -39.745 48.499 14.225 1.00 45.37 23 GLU B CA 1
ATOM 2179 C C . GLU B 1 23 ? -38.918 48.165 15.448 1.00 39.63 23 GLU B C 1
ATOM 2180 O O . GLU B 1 23 ? -39.400 48.233 16.577 1.00 37.76 23 GLU B O 1
ATOM 2186 N N . LYS B 1 24 ? -37.676 47.766 15.203 1.00 32.58 24 LYS B N 1
ATOM 2187 C CA . LYS B 1 24 ? -36.750 47.439 16.270 1.00 33.87 24 LYS B CA 1
ATOM 2188 C C . LYS B 1 24 ? -36.149 48.746 16.769 1.00 36.88 24 LYS B C 1
ATOM 2189 O O . LYS B 1 24 ? -36.067 49.727 16.023 1.00 31.93 24 LYS B O 1
ATOM 2195 N N . VAL B 1 25 ? -35.722 48.756 18.025 1.00 31.33 25 VAL B N 1
ATOM 2196 C CA . VAL B 1 25 ? -35.146 49.953 18.605 1.00 26.36 25 VAL B CA 1
ATOM 2197 C C . VAL B 1 25 ? -33.640 49.855 18.802 1.00 28.64 25 VAL B C 1
ATOM 2198 O O . VAL B 1 25 ? -33.119 48.844 19.273 1.00 28.52 25 VAL B O 1
ATOM 2202 N N . TYR B 1 26 ? -32.951 50.924 18.423 1.00 25.33 26 TYR B N 1
ATOM 2203 C CA . TYR B 1 26 ? -31.508 51.036 18.589 1.00 28.23 26 TYR B CA 1
ATOM 2204 C C . TYR B 1 26 ? -31.286 52.435 19.132 1.00 26.15 26 TYR B C 1
ATOM 2205 O O . TYR B 1 26 ? -32.215 53.248 19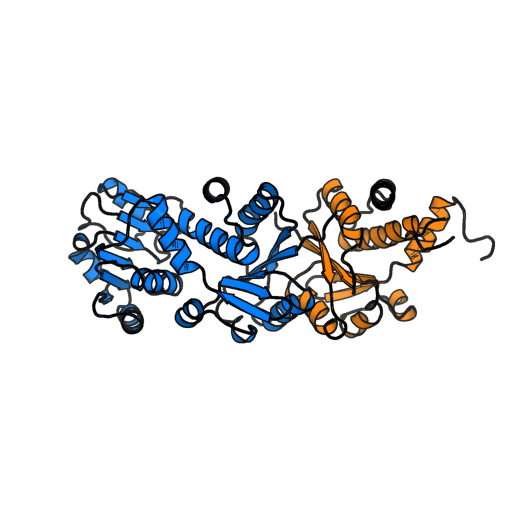.172 1.00 27.87 26 TYR B O 1
ATOM 2214 N N . GLY B 1 27 ? -30.060 52.730 19.536 1.00 24.70 27 GLY B N 1
ATOM 2215 C CA . GLY B 1 27 ? -29.790 54.068 20.030 1.00 28.58 27 GLY B CA 1
ATOM 2216 C C . GLY B 1 27 ? -28.396 54.221 20.586 1.00 27.71 27 GLY B C 1
ATOM 2217 O O . GLY B 1 27 ? -27.593 53.293 20.543 1.00 31.63 27 GLY B O 1
ATOM 2218 N N . LEU B 1 28 ? -28.114 55.404 21.109 1.00 24.94 28 LEU B N 1
ATOM 2219 C CA . LEU B 1 28 ? -26.816 55.701 21.687 1.00 25.36 28 LEU B CA 1
ATOM 2220 C C . LEU B 1 28 ? -26.914 55.930 23.196 1.00 28.70 28 LEU B C 1
ATOM 2221 O O . LEU B 1 28 ? -27.740 56.712 23.672 1.00 29.50 28 LEU B O 1
ATOM 2226 N N . ILE B 1 29 ? -26.070 55.233 23.943 1.00 31.66 29 ILE B N 1
ATOM 2227 C CA . ILE B 1 29 ? -26.026 55.389 25.389 1.00 33.97 29 ILE B CA 1
ATOM 2228 C C . ILE B 1 29 ? -24.786 56.215 25.712 1.00 34.90 29 ILE B C 1
ATOM 2229 O O . ILE B 1 29 ? -23.675 55.885 25.280 1.00 32.38 29 ILE B O 1
ATOM 2234 N N . GLY B 1 30 ? -24.981 57.296 26.457 1.00 34.06 30 GLY B N 1
ATOM 2235 C CA . GLY B 1 30 ? -23.868 58.147 26.829 1.00 32.96 30 GLY B CA 1
ATOM 2236 C C . GLY B 1 30 ? -24.358 59.290 27.690 1.00 39.00 30 GLY B C 1
ATOM 2237 O O . GLY B 1 30 ? -25.540 59.343 28.033 1.00 40.08 30 GLY B O 1
ATOM 2238 N N . PHE B 1 31 ? -23.466 60.215 28.031 1.00 35.67 31 PHE B N 1
ATOM 2239 C CA . PHE B 1 31 ? -23.834 61.350 28.872 1.00 36.66 31 PHE B CA 1
ATOM 2240 C C . PHE B 1 31 ? -22.786 62.450 28.695 1.00 38.58 31 PHE B C 1
ATOM 2241 O O . PHE B 1 31 ? -21.701 62.377 29.271 1.00 38.43 31 PHE B O 1
ATOM 2249 N N . PRO B 1 32 ? -23.099 63.492 27.908 1.00 40.78 32 PRO B N 1
ATOM 2250 C CA . PRO B 1 32 ? -24.346 63.730 27.176 1.00 39.33 32 PRO B CA 1
ATOM 2251 C C . PRO B 1 32 ? -24.405 63.020 25.823 1.00 37.49 32 PRO B C 1
ATOM 2252 O O . PRO B 1 32 ? -23.430 62.410 25.390 1.00 39.40 32 PRO B O 1
ATOM 2256 N N . VAL B 1 33 ? -25.561 63.103 25.166 1.00 39.61 33 VAL B N 1
ATOM 2257 C CA . VAL B 1 33 ? -25.770 62.483 23.854 1.00 34.43 33 VAL B CA 1
ATOM 2258 C C . VAL B 1 33 ? -26.681 63.329 22.971 1.00 36.15 33 VAL B C 1
ATOM 2259 O O . VAL B 1 33 ? -26.788 63.083 21.773 1.00 36.31 33 VAL B O 1
ATOM 2263 N N . GLU B 1 34 ? -27.331 64.327 23.559 1.00 37.44 34 GLU B N 1
ATOM 2264 C CA . GLU B 1 34 ? -28.288 65.147 22.821 1.00 45.46 34 GLU B CA 1
ATOM 2265 C C . GLU B 1 34 ? -27.884 65.742 21.474 1.00 42.41 34 GLU B C 1
ATOM 2266 O O . GLU B 1 34 ? -28.746 65.994 20.633 1.00 50.06 34 GLU B O 1
ATOM 2272 N N . HIS B 1 35 ? -26.598 65.972 21.252 1.00 38.77 35 HIS B N 1
ATOM 2273 C CA . HIS B 1 35 ? -26.180 66.553 19.985 1.00 47.18 35 HIS B CA 1
ATOM 2274 C C . HIS B 1 35 ? -25.554 65.556 19.024 1.00 46.17 35 HIS B C 1
ATOM 2275 O O . HIS B 1 35 ? -25.029 65.935 17.977 1.00 45.38 35 HIS B O 1
ATOM 2282 N N . SER B 1 36 ? -25.622 64.279 19.383 1.00 42.51 36 SER B N 1
ATOM 2283 C CA . SER B 1 36 ? -25.080 63.223 18.542 1.00 41.25 36 SER B CA 1
ATOM 2284 C C . SER B 1 36 ? -25.709 63.301 17.158 1.00 38.24 36 SER B C 1
ATOM 2285 O O . SER B 1 36 ? -26.847 63.748 17.009 1.00 34.86 36 SER B O 1
ATOM 2288 N N . LEU B 1 37 ? -24.966 62.864 16.148 1.00 41.93 37 LEU B N 1
ATOM 2289 C CA . LEU B 1 37 ? -25.465 62.874 14.777 1.00 40.82 37 LEU B CA 1
ATOM 2290 C C . LEU B 1 37 ? -25.715 61.445 14.320 1.00 41.52 37 LEU B C 1
ATOM 2291 O O . LEU B 1 37 ? -26.098 61.208 13.173 1.00 44.98 37 LEU B O 1
ATOM 2296 N N . SER B 1 38 ? -25.486 60.492 15.221 1.00 38.46 38 SER B N 1
ATOM 2297 C CA . SER B 1 38 ? -25.707 59.086 14.907 1.00 40.61 38 SER B CA 1
ATOM 2298 C C . SER B 1 38 ? -27.150 58.819 14.488 1.00 37.22 38 SER B C 1
ATOM 2299 O O . SER B 1 38 ? -27.394 58.031 13.581 1.00 40.91 38 SER B O 1
ATOM 2302 N N . PRO B 1 39 ? -28.129 59.460 15.147 1.00 35.19 39 PRO B N 1
ATOM 2303 C CA . PRO B 1 39 ? -29.513 59.198 14.728 1.00 37.11 39 PRO B CA 1
ATOM 2304 C C . PRO B 1 39 ? -29.708 59.620 13.270 1.00 34.34 39 PRO B C 1
ATOM 2305 O O . PRO B 1 39 ? -30.306 58.893 12.475 1.00 28.23 39 PRO B O 1
ATOM 2309 N N . LEU B 1 40 ? -29.194 60.800 12.929 1.00 38.54 40 LEU B N 1
ATOM 2310 C CA . LEU B 1 40 ? -29.309 61.324 11.565 1.00 39.22 40 LEU B CA 1
ATOM 2311 C C . LEU B 1 40 ? -28.816 60.318 10.531 1.00 33.65 40 LEU B C 1
ATOM 2312 O O . LEU B 1 40 ? -29.547 59.954 9.611 1.00 36.10 40 LEU B O 1
ATOM 2317 N N . MET B 1 41 ? -27.584 59.851 10.688 1.00 34.98 41 MET B N 1
ATOM 2318 C CA . MET B 1 41 ? -27.046 58.914 9.720 1.00 36.37 41 MET B CA 1
ATOM 2319 C C . MET B 1 41 ? -27.657 57.515 9.771 1.00 41.41 41 MET B C 1
ATOM 2320 O O . MET B 1 41 ? -27.953 56.931 8.721 1.00 35.43 41 MET B O 1
ATOM 2325 N N . HIS B 1 42 ? -27.858 56.976 10.973 1.00 35.45 42 HIS B N 1
ATOM 2326 C CA . HIS B 1 42 ? -28.436 55.642 11.105 1.00 30.99 42 HIS B CA 1
ATOM 2327 C C . HIS B 1 42 ? -29.872 55.559 10.613 1.00 30.35 42 HIS B C 1
ATOM 2328 O O . HIS B 1 42 ? -30.232 54.608 9.923 1.00 33.30 42 HIS B O 1
ATOM 2335 N N . ASN B 1 43 ? -30.695 56.545 10.963 1.00 26.73 43 ASN B N 1
ATOM 2336 C CA . ASN B 1 43 ? -32.087 56.522 10.532 1.00 34.35 43 ASN B CA 1
ATOM 2337 C C . ASN B 1 43 ? -32.230 56.644 9.013 1.00 35.67 43 ASN B C 1
ATOM 2338 O O . ASN B 1 43 ? -33.110 56.025 8.414 1.00 38.96 43 ASN B O 1
ATOM 2343 N N . ASP B 1 44 ? -31.367 57.438 8.391 1.00 37.96 44 ASP B N 1
ATOM 2344 C CA . ASP B 1 44 ? -31.418 57.605 6.942 1.00 33.14 44 ASP B CA 1
ATOM 2345 C C . ASP B 1 44 ? -30.981 56.289 6.291 1.00 33.51 44 ASP B C 1
ATOM 2346 O O . ASP B 1 44 ? -31.508 55.882 5.257 1.00 34.90 44 ASP B O 1
ATOM 2351 N N . ALA B 1 45 ? -30.029 55.614 6.923 1.00 30.09 45 ALA B N 1
ATOM 2352 C CA . ALA B 1 45 ? -29.530 54.343 6.424 1.00 33.18 45 ALA B CA 1
ATOM 2353 C C . ALA B 1 45 ? -30.567 53.225 6.576 1.00 37.68 45 ALA B C 1
ATOM 2354 O O . ALA B 1 45 ? -30.668 52.351 5.713 1.00 36.24 45 ALA B O 1
ATOM 2356 N N . PHE B 1 46 ? -31.318 53.234 7.681 1.00 36.44 46 PHE B N 1
ATOM 2357 C CA . PHE B 1 46 ? -32.358 52.221 7.915 1.00 33.86 46 PHE B CA 1
ATOM 2358 C C . PHE B 1 46 ? -33.415 52.328 6.817 1.00 33.42 46 PHE B C 1
ATOM 2359 O O . PHE B 1 46 ? -33.802 51.339 6.198 1.00 34.45 46 PHE B O 1
ATOM 2367 N N . ALA B 1 47 ? -33.880 53.551 6.598 1.00 29.03 47 ALA B N 1
ATOM 2368 C CA . ALA B 1 47 ? -34.900 53.846 5.604 1.00 32.94 47 ALA B CA 1
ATOM 2369 C C . ALA B 1 47 ? -34.423 53.476 4.197 1.00 35.30 47 ALA B C 1
ATOM 2370 O O . ALA B 1 47 ? -35.144 52.836 3.428 1.00 35.27 47 ALA B O 1
ATOM 2372 N N . ARG B 1 48 ? -33.203 53.881 3.871 1.00 33.34 48 ARG B N 1
ATOM 2373 C CA . ARG B 1 48 ? -32.640 53.604 2.558 1.00 36.39 48 ARG B CA 1
ATOM 2374 C C . ARG B 1 48 ? -32.637 52.112 2.278 1.00 35.33 48 ARG B C 1
ATOM 2375 O O . ARG B 1 48 ? -32.841 51.689 1.141 1.00 27.44 48 ARG B O 1
ATOM 2383 N N . LEU B 1 49 ? -32.427 51.307 3.313 1.00 32.87 49 LEU B N 1
ATOM 2384 C CA . LEU B 1 49 ? -32.388 49.863 3.113 1.00 33.24 49 LEU B CA 1
ATOM 2385 C C . LEU B 1 49 ? -33.686 49.154 3.488 1.00 28.93 49 LEU B C 1
ATOM 2386 O O . LEU B 1 49 ? -33.722 47.927 3.578 1.00 39.25 49 LEU B O 1
ATOM 2391 N N . GLY B 1 50 ? -34.749 49.924 3.696 1.00 29.10 50 GLY B N 1
ATOM 2392 C CA . GLY B 1 50 ? -36.033 49.336 4.048 1.00 31.15 50 GLY B CA 1
ATOM 2393 C C . GLY B 1 50 ? -36.012 48.532 5.338 1.00 33.84 50 GLY B C 1
ATOM 2394 O O . GLY B 1 50 ? -36.700 47.528 5.449 1.00 36.55 50 GLY B O 1
ATOM 2395 N N . ILE B 1 51 ? -35.224 48.969 6.316 1.00 35.86 51 ILE B N 1
ATOM 2396 C CA . ILE B 1 51 ? -35.136 48.268 7.593 1.00 33.84 51 ILE B CA 1
ATOM 2397 C C . ILE B 1 51 ? -36.050 48.927 8.620 1.00 38.24 51 ILE B C 1
ATOM 2398 O O . ILE B 1 51 ? -35.849 50.088 8.994 1.00 40.92 51 ILE B O 1
ATOM 2403 N N . PRO B 1 52 ? -37.077 48.195 9.083 1.00 35.49 52 PRO B N 1
ATOM 2404 C CA . PRO B 1 52 ? -38.019 48.728 10.068 1.00 34.65 52 PRO B CA 1
ATOM 2405 C C . PRO B 1 52 ? -37.351 48.894 11.432 1.00 33.40 52 PRO B C 1
ATOM 2406 O O . PRO B 1 52 ? -37.311 47.971 12.248 1.00 28.50 52 PRO B O 1
ATOM 2410 N N . ALA B 1 53 ? -36.824 50.090 11.665 1.00 31.87 53 ALA B N 1
ATOM 2411 C CA . ALA B 1 53 ? -36.132 50.392 12.910 1.00 30.38 53 ALA B CA 1
ATOM 2412 C C . ALA B 1 53 ? -35.861 51.886 13.026 1.00 34.29 53 ALA B C 1
ATOM 2413 O O . ALA B 1 53 ? -35.965 52.634 12.046 1.00 35.14 53 ALA B O 1
ATOM 2415 N N . ARG B 1 54 ? -35.518 52.317 14.233 1.00 29.50 54 ARG B N 1
ATOM 2416 C CA . ARG B 1 54 ? -35.193 53.710 14.475 1.00 26.20 54 ARG B CA 1
ATOM 2417 C C . ARG B 1 54 ? -34.125 53.794 15.555 1.00 33.61 54 ARG B C 1
ATOM 2418 O O . ARG B 1 54 ? -34.119 53.009 16.510 1.00 31.41 54 ARG B O 1
ATOM 2426 N N . TYR B 1 55 ? -33.224 54.753 15.386 1.00 29.86 55 TYR B N 1
ATOM 2427 C CA . TYR B 1 55 ? -32.107 54.963 16.295 1.00 28.78 55 TYR B CA 1
ATOM 2428 C C . TYR B 1 55 ? -32.430 56.141 17.195 1.00 31.07 55 TYR B C 1
ATOM 2429 O O . TYR B 1 55 ? -32.774 57.220 16.709 1.00 32.01 55 TYR B O 1
ATOM 2438 N N . HIS B 1 56 ? -32.311 55.937 18.504 1.00 26.71 56 HIS B N 1
ATOM 2439 C CA . HIS B 1 56 ? -32.621 56.994 19.459 1.00 29.28 56 HIS B CA 1
ATOM 2440 C C . HIS B 1 56 ? -31.449 57.413 20.348 1.00 29.18 56 HIS B C 1
ATOM 2441 O O . HIS B 1 56 ? -30.364 56.824 20.310 1.00 30.25 56 HIS B O 1
ATOM 2448 N N . LEU B 1 57 ? -31.676 58.448 21.147 1.00 31.63 57 LEU B N 1
ATOM 2449 C CA . LEU B 1 57 ? -30.646 58.947 22.045 1.00 32.35 57 LEU B CA 1
ATOM 2450 C C . LEU B 1 57 ? -31.047 58.674 23.489 1.00 33.67 57 LEU B C 1
ATOM 2451 O O . LEU B 1 57 ? -32.120 59.078 23.924 1.00 28.61 57 LEU B O 1
ATOM 2456 N N . PHE B 1 58 ? -30.175 57.985 24.220 1.00 33.57 58 PHE B N 1
ATOM 2457 C CA . PHE B 1 58 ? -30.428 57.645 25.616 1.00 35.44 58 PHE B CA 1
ATOM 2458 C C . PHE B 1 58 ? -29.402 58.268 26.565 1.00 35.40 58 PHE B C 1
ATOM 2459 O O . PHE B 1 58 ? -28.268 57.795 26.681 1.00 27.42 58 PHE B O 1
ATOM 2467 N N . SER B 1 59 ? -29.812 59.332 27.247 1.00 30.04 59 SER B N 1
ATOM 2468 C CA . SER B 1 59 ? -28.940 60.011 28.192 1.00 35.14 59 SER B CA 1
ATOM 2469 C C . SER B 1 59 ? -28.923 59.218 29.498 1.00 35.91 59 SER B C 1
ATOM 2470 O O . SER B 1 59 ? -29.880 59.253 30.270 1.00 35.05 59 SER B O 1
ATOM 2473 N N . VAL B 1 60 ? -27.829 58.500 29.735 1.00 33.20 60 VAL B N 1
ATOM 2474 C CA . VAL B 1 60 ? -27.696 57.681 30.931 1.00 28.37 60 VAL B CA 1
ATOM 2475 C C . VAL B 1 60 ? -26.733 58.284 31.945 1.00 34.59 60 VAL B C 1
ATOM 2476 O O . VAL B 1 60 ? -25.544 58.441 31.670 1.00 37.79 60 VAL B O 1
ATOM 2480 N N . GLU B 1 61 ? -27.250 58.622 33.120 1.00 33.58 61 GLU B N 1
ATOM 2481 C CA . GLU B 1 61 ? -26.413 59.184 34.166 1.00 34.88 61 GLU B CA 1
ATOM 2482 C C . GLU B 1 61 ? -25.472 58.121 34.696 1.00 33.64 61 GLU B C 1
ATOM 2483 O O . GLU B 1 61 ? -25.824 56.943 34.741 1.00 36.94 61 GLU B O 1
ATOM 2489 N N . PRO B 1 62 ? -24.249 58.515 35.090 1.00 39.19 62 PRO B N 1
ATOM 2490 C CA . PRO B 1 62 ? -23.327 57.507 35.621 1.00 39.91 62 PRO B CA 1
ATOM 2491 C C . PRO B 1 62 ? -24.018 56.961 36.866 1.00 40.19 62 PRO B C 1
ATOM 2492 O O . PRO B 1 62 ? -24.630 57.723 37.613 1.00 44.25 62 PRO B O 1
ATOM 2496 N N . GLY B 1 63 ? -23.937 55.659 37.093 1.00 38.99 63 GLY B N 1
ATOM 2497 C CA . GLY B 1 63 ? -24.612 55.099 38.251 1.00 36.65 63 GLY B CA 1
ATOM 2498 C C . GLY B 1 63 ? -25.860 54.332 37.835 1.00 33.55 63 GLY B C 1
ATOM 2499 O O . GLY B 1 63 ? -26.324 53.459 38.565 1.00 33.81 63 GLY B O 1
ATOM 2500 N N . GLN B 1 64 ? -26.401 54.662 36.661 1.00 26.67 64 GLN B N 1
ATOM 2501 C CA . GLN B 1 64 ? -27.585 53.990 36.128 1.00 29.31 64 GLN B CA 1
ATOM 2502 C C . GLN B 1 64 ? -27.226 53.159 34.897 1.00 27.59 64 GLN B C 1
ATOM 2503 O O . GLN B 1 64 ? -28.104 52.648 34.199 1.00 29.08 64 GLN B O 1
ATOM 2509 N N . VAL B 1 65 ? -25.932 53.021 34.635 1.00 25.44 65 VAL B N 1
ATOM 2510 C CA . VAL B 1 65 ? -25.469 52.261 33.486 1.00 26.88 65 VAL B CA 1
ATOM 2511 C C . VAL B 1 65 ? -25.885 50.812 33.643 1.00 27.40 65 VAL B C 1
ATOM 2512 O O . VAL B 1 65 ? -26.309 50.177 32.678 1.00 22.55 65 VAL B O 1
ATOM 2516 N N . GLY B 1 66 ? -25.764 50.297 34.866 1.00 26.14 66 GLY B N 1
ATOM 2517 C CA . GLY B 1 66 ? -26.152 48.922 35.130 1.00 23.15 66 GLY B CA 1
ATOM 2518 C C . GLY B 1 66 ? -27.630 48.716 34.844 1.00 26.08 66 GLY B C 1
ATOM 2519 O O . GLY B 1 66 ? -28.035 47.707 34.256 1.00 24.44 66 GLY B O 1
ATOM 2520 N N . ALA B 1 67 ? -28.447 49.681 35.254 1.00 28.12 67 ALA B N 1
ATOM 2521 C CA . ALA B 1 67 ? -29.884 49.591 35.026 1.00 26.40 67 ALA B CA 1
ATOM 2522 C C . ALA B 1 67 ? -30.217 49.815 33.546 1.00 26.16 67 ALA B C 1
ATOM 2523 O O . ALA B 1 67 ? -31.172 49.241 33.025 1.00 23.49 67 ALA B O 1
ATOM 2525 N N . ALA B 1 68 ? -29.430 50.645 32.867 1.00 23.43 68 ALA B N 1
ATOM 2526 C CA . ALA B 1 68 ? -29.680 50.907 31.450 1.00 23.71 68 ALA B CA 1
ATOM 2527 C C . ALA B 1 68 ? -29.440 49.651 30.625 1.00 23.60 68 ALA B C 1
ATOM 2528 O O . ALA B 1 68 ? -30.236 49.307 29.759 1.00 27.56 68 ALA B O 1
ATOM 2530 N N . ILE B 1 69 ? -28.347 48.951 30.901 1.00 22.62 69 ILE B N 1
ATOM 2531 C CA . ILE B 1 69 ? -28.034 47.737 30.156 1.00 24.42 69 ILE B CA 1
ATOM 2532 C C . ILE B 1 69 ? -29.012 46.601 30.483 1.00 25.87 69 ILE B C 1
ATOM 2533 O O . ILE B 1 69 ? -29.439 45.857 29.599 1.00 26.91 69 ILE B O 1
ATOM 2538 N N . ALA B 1 70 ? -29.367 46.459 31.753 1.00 27.55 70 ALA B N 1
ATOM 2539 C CA . ALA B 1 70 ? -30.326 45.424 32.128 1.00 27.50 70 ALA B CA 1
ATOM 2540 C C . ALA B 1 70 ? -31.643 45.822 31.470 1.00 25.10 70 ALA B C 1
ATOM 2541 O O . ALA B 1 70 ? -32.446 44.969 31.079 1.00 23.94 70 ALA B O 1
ATOM 2543 N N . GLY B 1 71 ? -31.851 47.132 31.349 1.00 18.72 71 GLY B N 1
ATOM 2544 C CA . GLY B 1 71 ? -33.062 47.639 30.731 1.00 19.78 71 GLY B CA 1
ATOM 2545 C C . GLY B 1 71 ? -33.127 47.312 29.248 1.00 24.04 71 GLY B C 1
ATOM 2546 O O . GLY B 1 71 ? -34.196 46.994 28.717 1.00 24.72 71 GLY B O 1
ATOM 2547 N N . VAL B 1 72 ? -31.985 47.397 28.574 1.00 24.55 72 VAL B N 1
ATOM 2548 C CA . VAL B 1 72 ? -31.904 47.094 27.148 1.00 28.67 72 VAL B CA 1
ATOM 2549 C C . VAL B 1 72 ? -32.370 45.659 26.900 1.00 28.86 72 VAL B C 1
ATOM 2550 O O . VAL B 1 72 ? -33.187 45.403 26.016 1.00 29.44 72 VAL B O 1
ATOM 2554 N N . ARG B 1 73 ? -31.855 44.727 27.694 1.00 29.01 73 ARG B N 1
ATOM 2555 C CA . ARG B 1 73 ? -32.234 43.329 27.559 1.00 27.81 73 ARG B CA 1
ATOM 2556 C C . ARG B 1 73 ? -33.726 43.131 27.824 1.00 30.48 73 ARG B C 1
ATOM 2557 O O . ARG B 1 73 ? -34.436 42.532 27.014 1.00 35.58 73 ARG B O 1
ATOM 2565 N N . ALA B 1 74 ? -34.195 43.641 28.959 1.00 29.02 74 ALA B N 1
ATOM 2566 C CA . ALA B 1 74 ? -35.596 43.483 29.356 1.00 30.81 74 ALA B CA 1
ATOM 2567 C C . ALA B 1 74 ? -36.631 44.108 28.431 1.00 29.49 74 ALA B C 1
ATOM 2568 O O . ALA B 1 74 ? -37.732 43.581 28.285 1.00 30.52 74 ALA B O 1
ATOM 2570 N N . LEU B 1 75 ? -36.298 45.239 27.822 1.00 27.36 75 LEU B N 1
ATOM 2571 C CA . LEU B 1 75 ? -37.238 45.905 26.931 1.00 22.78 75 LEU B CA 1
ATOM 2572 C C . LEU B 1 75 ? -37.109 45.361 25.517 1.00 28.68 75 LEU B C 1
ATOM 2573 O O . LEU B 1 75 ? -37.911 45.681 24.635 1.00 30.15 75 LEU B O 1
ATOM 2578 N N . GLY B 1 76 ? -36.098 44.528 25.303 1.00 28.10 76 GLY B N 1
ATOM 2579 C CA . GLY B 1 76 ? -35.896 43.960 23.985 1.00 27.36 76 GLY B CA 1
ATOM 2580 C C . GLY B 1 76 ? -35.333 44.937 22.970 1.00 32.79 76 GLY B C 1
ATOM 2581 O O . GLY B 1 76 ? -35.578 44.790 21.774 1.00 34.39 76 GLY B O 1
ATOM 2582 N N . ILE B 1 77 ? -34.597 45.944 23.434 1.00 28.62 77 ILE B N 1
ATOM 2583 C CA . ILE B 1 77 ? -33.981 46.908 22.529 1.00 31.62 77 ILE B CA 1
ATOM 2584 C C . ILE B 1 77 ? -32.946 46.106 21.728 1.00 32.34 77 ILE B C 1
ATOM 2585 O O . ILE B 1 77 ? -32.171 45.333 22.296 1.00 29.32 77 ILE B O 1
ATOM 2590 N N . ALA B 1 78 ? -32.961 46.277 20.408 1.00 32.62 78 ALA B N 1
ATOM 2591 C CA . ALA B 1 78 ? -32.092 45.524 19.504 1.00 29.95 78 ALA B CA 1
ATOM 2592 C C . ALA B 1 78 ? -30.587 45.683 19.677 1.00 31.54 78 ALA B C 1
ATOM 2593 O O . ALA B 1 78 ? -29.835 44.709 19.556 1.00 32.78 78 ALA B O 1
ATOM 2595 N N . GLY B 1 79 ? -30.142 46.906 19.936 1.00 33.82 79 GLY B N 1
ATOM 2596 C CA . GLY B 1 79 ? -28.723 47.152 20.119 1.00 29.14 79 GLY B CA 1
ATOM 2597 C C . GLY B 1 79 ? -28.486 48.625 20.384 1.00 33.64 79 GLY B C 1
ATOM 2598 O O . GLY B 1 79 ? -29.329 49.458 20.042 1.00 34.80 79 GLY B O 1
ATOM 2599 N N . VAL B 1 80 ? -27.356 48.954 21.000 1.00 30.15 80 VAL B N 1
ATOM 2600 C CA . VAL B 1 80 ? -27.031 50.349 21.295 1.00 32.74 80 VAL B CA 1
ATOM 2601 C C . VAL B 1 80 ? -25.537 50.593 21.142 1.00 39.07 80 VAL B C 1
ATOM 2602 O O . VAL B 1 80 ? -24.731 49.672 21.311 1.00 35.27 80 VAL B O 1
ATOM 2606 N N . ASN B 1 81 ? -25.185 51.830 20.800 1.00 32.76 81 ASN B N 1
ATOM 2607 C CA . ASN B 1 81 ? -23.791 52.240 20.692 1.00 36.89 81 ASN B CA 1
ATOM 2608 C C . ASN B 1 81 ? -23.530 52.828 22.067 1.00 37.05 81 ASN B C 1
ATOM 2609 O O . ASN B 1 81 ? -24.474 53.162 22.781 1.00 32.70 81 ASN B O 1
ATOM 2614 N N . VAL B 1 82 ? -22.267 52.959 22.441 1.00 36.52 82 VAL B N 1
ATOM 2615 C CA . VAL B 1 82 ? -21.936 53.521 23.745 1.00 38.78 82 VAL B CA 1
ATOM 2616 C C . VAL B 1 82 ? -20.850 54.564 23.585 1.00 39.84 82 VAL B C 1
ATOM 2617 O O . VAL B 1 82 ? -19.762 54.265 23.090 1.00 44.63 82 VAL B O 1
ATOM 2621 N N . THR B 1 83 ? -21.149 55.794 23.981 1.00 37.39 83 THR B N 1
ATOM 2622 C CA . THR B 1 83 ? -20.169 56.855 23.878 1.00 39.29 83 THR B CA 1
ATOM 2623 C C . THR B 1 83 ? -19.793 57.320 25.276 1.00 43.99 83 THR B C 1
ATOM 2624 O O . THR B 1 83 ? -20.249 56.748 26.266 1.00 48.01 83 THR B O 1
ATOM 2628 N N . ILE B 1 84 ? -18.955 58.348 25.353 1.00 39.34 84 ILE B N 1
ATOM 2629 C CA . ILE B 1 84 ? -18.507 58.886 26.631 1.00 40.31 84 ILE B CA 1
ATOM 2630 C C . ILE B 1 84 ? -19.672 59.170 27.569 1.00 37.09 84 ILE B C 1
ATOM 2631 O O . ILE B 1 84 ? -20.699 59.707 27.151 1.00 36.59 84 ILE B O 1
ATOM 2636 N N . PRO B 1 85 ? -19.518 58.843 28.864 1.00 37.06 85 PRO B N 1
ATOM 2637 C CA . PRO B 1 85 ? -18.348 58.233 29.504 1.00 41.58 85 PRO B CA 1
ATOM 2638 C C . PRO B 1 85 ? -18.626 56.812 29.990 1.00 38.94 85 PRO B C 1
ATOM 2639 O O . PRO B 1 85 ? -18.195 56.443 31.086 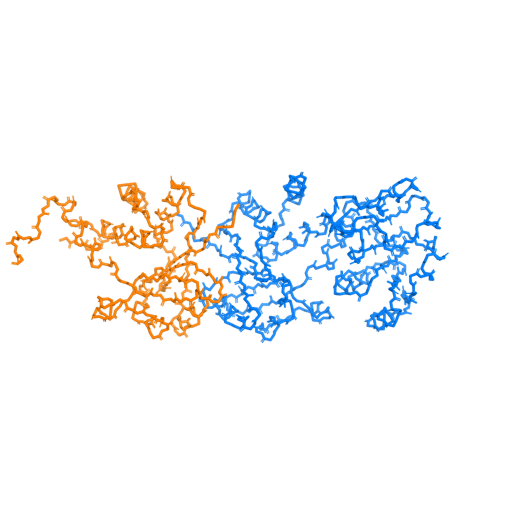1.00 40.79 85 PRO B O 1
ATOM 2643 N N . HIS B 1 86 ? -19.319 56.012 29.181 1.00 36.69 86 HIS B N 1
ATOM 2644 C CA . HIS B 1 86 ? -19.685 54.659 29.596 1.00 34.65 86 HIS B CA 1
ATOM 2645 C C . HIS B 1 86 ? -19.027 53.496 28.873 1.00 37.89 86 HIS B C 1
ATOM 2646 O O . HIS B 1 86 ? -19.307 52.341 29.196 1.00 35.30 86 HIS B O 1
ATOM 2653 N N . LYS B 1 87 ? -18.168 53.781 27.902 1.00 38.34 87 LYS B N 1
ATOM 2654 C CA . LYS B 1 87 ? -17.522 52.716 27.135 1.00 43.20 87 LYS B CA 1
ATOM 2655 C C . LYS B 1 87 ? -16.914 51.628 28.017 1.00 39.87 87 LYS B C 1
ATOM 2656 O O . LYS B 1 87 ? -16.928 50.449 27.667 1.00 38.33 87 LYS B O 1
ATOM 2662 N N . LEU B 1 88 ? -16.384 52.025 29.166 1.00 42.33 88 LEU B N 1
ATOM 2663 C CA . LEU B 1 88 ? -15.778 51.071 30.087 1.00 45.47 88 LEU B CA 1
ATOM 2664 C C . LEU B 1 88 ? -16.847 50.511 31.038 1.00 42.07 88 LEU B C 1
ATOM 2665 O O . LEU B 1 88 ? -16.921 49.305 31.283 1.00 43.46 88 LEU B O 1
ATOM 2670 N N . ALA B 1 89 ? -17.683 51.406 31.550 1.00 39.43 89 ALA B N 1
ATOM 2671 C CA . ALA B 1 89 ? -18.745 51.062 32.495 1.00 41.03 89 ALA B CA 1
ATOM 2672 C C . ALA B 1 89 ? -19.721 49.939 32.113 1.00 38.42 89 ALA B C 1
ATOM 2673 O O . ALA B 1 89 ? -20.124 49.155 32.974 1.00 45.47 89 ALA B O 1
ATOM 2675 N N . VAL B 1 90 ? -20.103 49.850 30.841 1.00 37.38 90 VAL B N 1
ATOM 2676 C CA . VAL B 1 90 ? -21.063 48.830 30.406 1.00 35.01 90 VAL B CA 1
ATOM 2677 C C . VAL B 1 90 ? -20.568 47.387 30.416 1.00 34.73 90 VAL B C 1
ATOM 2678 O O . VAL B 1 90 ? -21.369 46.450 30.466 1.00 36.55 90 VAL B O 1
ATOM 2682 N N . ILE B 1 91 ? -19.252 47.212 30.379 1.00 34.24 91 ILE B N 1
ATOM 2683 C CA . ILE B 1 91 ? -18.646 45.887 30.322 1.00 29.96 91 ILE B CA 1
ATOM 2684 C C . ILE B 1 91 ? -19.088 44.827 31.330 1.00 31.55 91 ILE B C 1
ATOM 2685 O O . ILE B 1 91 ? -19.413 43.705 30.940 1.00 33.56 91 ILE B O 1
ATOM 2690 N N . PRO B 1 92 ? -19.098 45.154 32.634 1.00 31.55 92 PRO B N 1
ATOM 2691 C CA . PRO B 1 92 ? -19.511 44.168 33.640 1.00 32.46 92 PRO B CA 1
ATOM 2692 C C . PRO B 1 92 ? -20.954 43.695 33.473 1.00 34.32 92 PRO B C 1
ATOM 2693 O O . PRO B 1 92 ? -21.345 42.665 34.021 1.00 34.86 92 PRO B O 1
ATOM 2697 N N . PHE B 1 93 ? -21.743 44.440 32.710 1.00 33.07 93 PHE B N 1
ATOM 2698 C CA . PHE B 1 93 ? -23.145 44.089 32.531 1.00 33.55 93 PHE B CA 1
ATOM 2699 C C . PHE B 1 93 ? -23.468 43.327 31.257 1.00 35.86 93 PHE B C 1
ATOM 2700 O O . PHE B 1 93 ? -24.618 42.966 31.019 1.00 40.91 93 PHE B O 1
ATOM 2708 N N . LEU B 1 94 ? -22.455 43.068 30.442 1.00 36.84 94 LEU B N 1
ATOM 2709 C CA . LEU B 1 94 ? -22.677 42.339 29.203 1.00 33.76 94 LEU B CA 1
ATOM 2710 C C . LEU B 1 94 ? -22.487 40.851 29.447 1.00 37.07 94 LEU B C 1
ATOM 2711 O O . LEU B 1 94 ? -21.847 40.456 30.419 1.00 42.59 94 LEU B O 1
ATOM 2716 N N . ASP B 1 95 ? -23.063 40.029 28.577 1.00 40.23 95 ASP B N 1
ATOM 2717 C CA . ASP B 1 95 ? -22.953 38.585 28.711 1.00 42.18 95 ASP B CA 1
ATOM 2718 C C . ASP B 1 95 ? -21.745 38.040 27.973 1.00 45.69 95 ASP B C 1
ATOM 2719 O O . ASP B 1 95 ? -21.350 36.891 28.176 1.00 47.75 95 ASP B O 1
ATOM 2724 N N . GLU B 1 96 ? -21.170 38.865 27.107 1.00 45.45 96 GLU B N 1
ATOM 2725 C CA . GLU B 1 96 ? -19.995 38.474 26.345 1.00 41.74 96 GLU B CA 1
ATOM 2726 C C . GLU B 1 96 ? -19.333 39.708 25.769 1.00 40.32 96 GLU B C 1
ATOM 2727 O O . GLU B 1 96 ? -20.006 40.633 25.314 1.00 45.33 96 GLU B O 1
ATOM 2733 N N . VAL B 1 97 ? -18.009 39.731 25.799 1.00 47.25 97 VAL B N 1
ATOM 2734 C CA . VAL B 1 97 ? -17.275 40.856 25.247 1.00 49.76 97 VAL B CA 1
ATOM 2735 C C . VAL B 1 97 ? -16.230 40.338 24.264 1.00 56.46 97 VAL B C 1
ATOM 2736 O O . VAL B 1 97 ? -15.523 39.369 24.547 1.00 58.68 97 VAL B O 1
ATOM 2740 N N . ASP B 1 98 ? -16.154 40.976 23.100 1.00 60.28 98 ASP B N 1
ATOM 2741 C CA . ASP B 1 98 ? -15.199 40.590 22.065 1.00 60.44 98 ASP B CA 1
ATOM 2742 C C . ASP B 1 98 ? -13.769 40.746 22.583 1.00 60.62 98 ASP B C 1
ATOM 2743 O O . ASP B 1 98 ? -13.452 41.730 23.259 1.00 57.80 98 ASP B O 1
ATOM 2748 N N . GLU B 1 99 ? -12.911 39.780 22.264 1.00 60.97 99 GLU B N 1
ATOM 2749 C CA . GLU B 1 99 ? -11.520 39.818 22.710 1.00 58.87 99 GLU B CA 1
ATOM 2750 C C . GLU B 1 99 ? -10.871 41.170 22.426 1.00 52.99 99 GLU B C 1
ATOM 2751 O O . GLU B 1 99 ? -10.094 41.676 23.236 1.00 49.77 99 GLU B O 1
ATOM 2757 N N . HIS B 1 100 ? -11.191 41.759 21.279 1.00 50.94 100 HIS B N 1
ATOM 2758 C CA . HIS B 1 100 ? -10.629 43.056 20.925 1.00 50.94 100 HIS B CA 1
ATOM 2759 C C . HIS B 1 100 ? -11.104 44.115 21.919 1.00 51.63 100 HIS B C 1
ATOM 2760 O O . HIS B 1 100 ? -10.300 44.883 22.455 1.00 48.62 100 HIS B O 1
ATOM 2767 N N . ALA B 1 101 ? -12.416 44.145 22.161 1.00 50.94 101 ALA B N 1
ATOM 2768 C CA . ALA B 1 101 ? -13.006 45.102 23.096 1.00 47.92 101 ALA B CA 1
ATOM 2769 C C . ALA B 1 101 ? -12.464 44.846 24.498 1.00 48.71 101 ALA B C 1
ATOM 2770 O O . ALA B 1 101 ? -12.205 45.787 25.257 1.00 42.25 101 ALA B O 1
ATOM 2772 N N . ARG B 1 102 ? -12.298 43.573 24.846 1.00 47.29 102 ARG B N 1
ATOM 2773 C CA . ARG B 1 102 ? -11.756 43.238 26.156 1.00 57.82 102 ARG B CA 1
ATOM 2774 C C . ARG B 1 102 ? -10.418 43.954 26.266 1.00 59.59 102 ARG B C 1
ATOM 2775 O O . ARG B 1 102 ? -10.229 44.815 27.128 1.00 58.11 102 ARG B O 1
ATOM 2783 N N . ARG B 1 103 ? -9.505 43.603 25.361 1.00 61.79 103 ARG B N 1
ATOM 2784 C CA . ARG B 1 103 ? -8.173 44.190 25.329 1.00 59.85 103 ARG B CA 1
ATOM 2785 C C . ARG B 1 103 ? -8.214 45.703 25.449 1.00 58.81 103 ARG B C 1
ATOM 2786 O O . ARG B 1 103 ? -7.506 46.288 26.266 1.00 61.50 103 ARG B O 1
ATOM 2794 N N . ILE B 1 104 ? -9.034 46.339 24.623 1.00 54.57 104 ILE B N 1
ATOM 2795 C CA . ILE B 1 104 ? -9.153 47.788 24.669 1.00 54.87 104 ILE B CA 1
ATOM 2796 C C . ILE B 1 104 ? -9.695 48.196 26.032 1.00 54.72 104 ILE B C 1
ATOM 2797 O O . ILE B 1 104 ? -9.355 49.257 26.561 1.00 52.72 104 ILE B O 1
ATOM 2802 N N . GLY B 1 105 ? -10.535 47.333 26.595 1.00 56.40 105 GLY B N 1
ATOM 2803 C CA . GLY B 1 105 ? -11.147 47.621 27.878 1.00 57.29 105 GLY B CA 1
ATOM 2804 C C . GLY B 1 105 ? -12.229 48.667 27.684 1.00 56.74 105 GLY B C 1
ATOM 2805 O O . GLY B 1 105 ? -12.466 49.505 28.558 1.00 57.47 105 GLY B O 1
ATOM 2806 N N . ALA B 1 106 ? -12.882 48.624 26.524 1.00 50.79 106 ALA B N 1
ATOM 2807 C CA . ALA B 1 106 ? -13.940 49.579 26.207 1.00 53.63 106 ALA B CA 1
ATOM 2808 C C . ALA B 1 106 ? -14.871 49.051 25.120 1.00 52.26 106 ALA B C 1
ATOM 2809 O O . ALA B 1 106 ? -14.436 48.369 24.192 1.00 53.51 106 ALA B O 1
ATOM 2811 N N . VAL B 1 107 ? -16.156 49.371 25.249 1.00 51.07 107 VAL B N 1
ATOM 2812 C CA . VAL B 1 107 ? -17.170 48.937 24.294 1.00 42.67 107 VAL B CA 1
ATOM 2813 C C . VAL B 1 107 ? -17.942 50.133 23.755 1.00 41.54 107 VAL B C 1
ATOM 2814 O O . VAL B 1 107 ? -18.357 51.004 24.517 1.00 44.45 107 VAL B O 1
ATOM 2818 N N . ASN B 1 108 ? -18.121 50.186 22.439 1.00 34.43 108 ASN B N 1
ATOM 2819 C CA . ASN B 1 108 ? -18.856 51.296 21.842 1.00 35.88 108 ASN B CA 1
ATOM 2820 C C . ASN B 1 108 ? -20.046 50.740 21.078 1.00 28.26 108 ASN B C 1
ATOM 2821 O O . ASN B 1 108 ? -20.874 51.492 20.575 1.00 35.60 108 ASN B O 1
ATOM 2826 N N . THR B 1 109 ? -20.134 49.414 21.015 1.00 27.20 109 THR B N 1
ATOM 2827 C CA . THR B 1 109 ? -21.217 48.761 20.299 1.00 27.59 109 THR B CA 1
ATOM 2828 C C . THR B 1 109 ? -21.720 47.512 21.011 1.00 36.07 109 THR B C 1
ATOM 2829 O O . THR B 1 109 ? -20.938 46.619 21.359 1.00 29.51 109 THR B O 1
ATOM 2833 N N . ILE B 1 110 ? -23.036 47.455 21.214 1.00 29.32 110 ILE B N 1
ATOM 2834 C CA . ILE B 1 110 ? -23.675 46.321 21.874 1.00 30.91 110 ILE B CA 1
ATOM 2835 C C . ILE B 1 110 ? -24.807 45.786 21.004 1.00 30.33 110 ILE B C 1
ATOM 2836 O O . ILE B 1 110 ? -25.551 46.556 20.395 1.00 37.40 110 ILE B O 1
ATOM 2841 N N . ILE B 1 111 ? -24.931 44.468 20.930 1.00 30.32 111 ILE B N 1
ATOM 2842 C CA . ILE B 1 111 ? -26.013 43.870 20.166 1.00 32.79 111 ILE B CA 1
ATOM 2843 C C . ILE B 1 111 ? -26.761 42.921 21.096 1.00 39.43 111 ILE B C 1
ATOM 2844 O O . ILE B 1 111 ? -26.149 42.234 21.914 1.00 38.49 111 ILE B O 1
ATOM 2849 N N . ASN B 1 112 ? -28.084 42.898 20.986 1.00 34.26 112 ASN B N 1
ATOM 2850 C CA . ASN B 1 112 ? -28.891 42.030 21.829 1.00 36.75 112 ASN B CA 1
ATOM 2851 C C . ASN B 1 112 ? -29.367 40.829 21.031 1.00 35.58 112 ASN B C 1
ATOM 2852 O O . ASN B 1 112 ? -30.270 40.954 20.203 1.00 35.38 112 ASN B O 1
ATOM 2857 N N . ASN B 1 113 ? -28.766 39.669 21.270 1.00 35.65 113 ASN B N 1
ATOM 2858 C CA . ASN B 1 113 ? -29.185 38.483 20.542 1.00 40.78 113 ASN B CA 1
ATOM 2859 C C . ASN B 1 113 ? -30.152 37.651 21.390 1.00 37.97 113 ASN B C 1
ATOM 2860 O O . ASN B 1 113 ? -29.742 36.830 22.209 1.00 39.78 113 ASN B O 1
ATOM 2865 N N . ASP B 1 114 ? -31.444 37.900 21.209 1.00 37.18 114 ASP B N 1
ATOM 2866 C CA . ASP B 1 114 ? -32.495 37.194 21.932 1.00 39.47 114 ASP B CA 1
ATOM 2867 C C . ASP B 1 114 ? -32.241 37.158 23.445 1.00 38.45 114 ASP B C 1
ATOM 2868 O O . ASP B 1 114 ? -32.482 36.143 24.097 1.00 42.02 114 ASP B O 1
ATOM 2873 N N . GLY B 1 115 ? -31.763 38.272 23.996 1.00 33.83 115 GLY B N 1
ATOM 2874 C CA . GLY B 1 115 ? -31.498 38.337 25.422 1.00 37.13 115 GLY B CA 1
ATOM 2875 C C . GLY B 1 115 ? -30.028 38.321 25.808 1.00 42.74 115 GLY B C 1
ATOM 2876 O O . GLY B 1 115 ? -29.670 38.760 26.902 1.00 44.48 115 GLY B O 1
ATOM 2877 N N . ARG B 1 116 ? -29.169 37.812 24.929 1.00 38.34 116 ARG B N 1
ATOM 2878 C CA . ARG B 1 116 ? -27.739 37.764 25.224 1.00 37.40 116 ARG B CA 1
ATOM 2879 C C . ARG B 1 116 ? -27.090 39.024 24.663 1.00 38.19 116 ARG B C 1
ATOM 2880 O O . ARG B 1 116 ? -27.172 39.291 23.465 1.00 43.30 116 ARG B O 1
ATOM 2888 N N . LEU B 1 117 ? -26.454 39.804 25.530 1.00 36.32 117 LEU B N 1
ATOM 2889 C CA . LEU B 1 117 ? -25.819 41.046 25.108 1.00 39.60 117 LEU B CA 1
ATOM 2890 C C . LEU B 1 117 ? -24.330 40.856 24.869 1.00 39.20 117 LEU B C 1
ATOM 2891 O O . LEU B 1 117 ? -23.605 40.429 25.763 1.00 35.43 117 LEU B O 1
ATOM 2896 N N . VAL B 1 118 ? -23.885 41.186 23.657 1.00 39.77 118 VAL B N 1
ATOM 2897 C CA . VAL B 1 118 ? -22.479 41.049 23.269 1.00 39.24 118 VAL B CA 1
ATOM 2898 C C . VAL B 1 118 ? -21.874 42.421 22.976 1.00 37.04 118 VAL B C 1
ATOM 2899 O O . VAL B 1 118 ? -22.455 43.215 22.233 1.00 34.72 118 VAL B O 1
ATOM 2903 N N . GLY B 1 119 ? -20.705 42.688 23.561 1.00 37.38 119 GLY B N 1
ATOM 2904 C CA . GLY B 1 119 ? -20.047 43.968 23.368 1.00 35.48 119 GLY B CA 1
ATOM 2905 C C . GLY B 1 119 ? -18.903 43.938 22.368 1.00 39.09 119 GLY B C 1
ATOM 2906 O O . GLY B 1 119 ? -18.114 42.997 22.339 1.00 36.09 119 GLY B O 1
ATOM 2907 N N . TYR B 1 120 ? -18.815 44.988 21.558 1.00 41.98 120 TYR B N 1
ATOM 2908 C CA . TYR B 1 120 ? -17.787 45.118 20.532 1.00 39.54 120 TYR B CA 1
ATOM 2909 C C . TYR B 1 120 ? -17.263 46.542 20.558 1.00 42.77 120 TYR B C 1
ATOM 2910 O O . TYR B 1 120 ? -17.867 47.419 21.172 1.00 46.21 120 TYR B O 1
ATOM 2919 N N . ASN B 1 121 ? -16.135 46.770 19.896 1.00 43.96 121 ASN B N 1
ATOM 2920 C CA . ASN B 1 121 ? -15.565 48.108 19.818 1.00 47.83 121 ASN B CA 1
ATOM 2921 C C . ASN B 1 121 ? -15.158 48.339 18.367 1.00 50.34 121 ASN B C 1
ATOM 2922 O O . ASN B 1 121 ? -14.208 47.730 17.875 1.00 48.18 121 ASN B O 1
ATOM 2927 N N . THR B 1 122 ? -15.891 49.216 17.689 1.00 50.45 122 THR B N 1
ATOM 2928 C CA . THR B 1 122 ? -15.641 49.516 16.286 1.00 46.69 122 THR B CA 1
ATOM 2929 C C . THR B 1 122 ? -14.955 50.857 16.084 1.00 48.55 122 THR B C 1
ATOM 2930 O O . THR B 1 122 ? -14.813 51.316 14.953 1.00 47.27 122 THR B O 1
ATOM 2934 N N . ASP B 1 123 ? -14.539 51.494 17.172 1.00 49.75 123 ASP B N 1
ATOM 2935 C CA . ASP B 1 123 ? -13.869 52.784 17.062 1.00 53.69 123 ASP B CA 1
ATOM 2936 C C . ASP B 1 123 ? -12.541 52.679 16.327 1.00 53.52 123 ASP B C 1
ATOM 2937 O O . ASP B 1 123 ? -12.249 53.486 15.445 1.00 52.87 123 ASP B O 1
ATOM 2942 N N . GLY B 1 124 ? -11.744 51.681 16.700 1.00 55.82 124 GLY B N 1
ATOM 2943 C CA . GLY B 1 124 ? -10.447 51.491 16.076 1.00 57.85 124 GLY B CA 1
ATOM 2944 C C . GLY B 1 124 ? -10.544 51.119 14.610 1.00 59.75 124 GLY B C 1
ATOM 2945 O O . GLY B 1 124 ? -10.112 51.875 13.740 1.00 59.20 124 GLY B O 1
ATOM 2946 N N . LEU B 1 125 ? -11.107 49.946 14.338 1.00 62.01 125 LEU B N 1
ATOM 2947 C CA . LEU B 1 125 ? -11.266 49.470 12.970 1.00 60.44 125 LEU B CA 1
ATOM 2948 C C . LEU B 1 125 ? -11.854 50.586 12.116 1.00 57.29 125 LEU B C 1
ATOM 2949 O O . LEU B 1 125 ? -11.495 50.750 10.949 1.00 57.35 125 LEU B O 1
ATOM 2954 N N . GLY B 1 126 ? -12.748 51.360 12.719 1.00 51.63 126 GLY B N 1
ATOM 2955 C CA . GLY B 1 126 ? -13.393 52.451 12.014 1.00 50.34 126 GLY B CA 1
ATOM 2956 C C . GLY B 1 126 ? -12.444 53.557 11.614 1.00 47.78 126 GLY B C 1
ATOM 2957 O O . GLY B 1 126 ? -12.545 54.098 10.516 1.00 46.80 126 GLY B O 1
ATOM 2958 N N . TYR B 1 127 ? -11.531 53.910 12.511 1.00 51.85 127 TYR B N 1
ATOM 2959 C CA . TYR B 1 127 ? -10.557 54.954 12.219 1.00 55.26 127 TYR B CA 1
ATOM 2960 C C . TYR B 1 127 ? -9.652 54.493 11.083 1.00 52.97 127 TYR B C 1
ATOM 2961 O O . TYR B 1 127 ? -9.399 55.234 10.135 1.00 52.18 127 TYR B O 1
ATOM 2970 N N . VAL B 1 128 ? -9.164 53.262 11.203 1.00 49.82 128 VAL B N 1
ATOM 2971 C CA . VAL B 1 128 ? -8.281 52.664 10.209 1.00 52.36 128 VAL B CA 1
ATOM 2972 C C . VAL B 1 128 ? -8.900 52.673 8.816 1.00 54.21 128 VAL B C 1
ATOM 2973 O O . VAL B 1 128 ? -8.344 53.254 7.880 1.00 49.53 128 VAL B O 1
ATOM 2977 N N . GLN B 1 129 ? -10.053 52.023 8.687 1.00 52.69 129 GLN B N 1
ATOM 2978 C CA . GLN B 1 129 ? -10.744 51.943 7.411 1.00 51.78 129 GLN B CA 1
ATOM 2979 C C . GLN B 1 129 ? -11.017 53.294 6.781 1.00 49.99 129 GLN B C 1
ATOM 2980 O O . GLN B 1 129 ? -10.811 53.475 5.582 1.00 54.75 129 GLN B O 1
ATOM 2986 N N . ALA B 1 130 ? -11.480 54.243 7.583 1.00 48.91 130 ALA B N 1
ATOM 2987 C CA . ALA B 1 130 ? -11.783 55.570 7.071 1.00 51.95 130 ALA B CA 1
ATOM 2988 C C . ALA B 1 130 ? -10.512 56.265 6.611 1.00 55.84 130 ALA B C 1
ATOM 2989 O O . ALA B 1 130 ? -10.539 57.077 5.687 1.00 60.21 130 ALA B O 1
ATOM 2991 N N . LEU B 1 131 ? -9.401 55.944 7.263 1.00 56.93 131 LEU B N 1
ATOM 2992 C CA . LEU B 1 131 ? -8.119 56.547 6.920 1.00 60.71 131 LEU B CA 1
ATOM 2993 C C . LEU B 1 131 ? -7.643 56.112 5.535 1.00 59.63 131 LEU B C 1
ATOM 2994 O O . LEU B 1 131 ? -7.469 56.939 4.643 1.00 57.36 131 LEU B O 1
ATOM 2999 N N . GLU B 1 132 ? -7.442 54.809 5.367 1.00 59.71 132 GLU B N 1
ATOM 3000 C CA . GLU B 1 132 ? -6.973 54.264 4.102 1.00 65.62 132 GLU B CA 1
ATOM 3001 C C . GLU B 1 132 ? -7.925 54.465 2.924 1.00 67.22 132 GLU B C 1
ATOM 3002 O O . GLU B 1 132 ? -7.515 54.361 1.767 1.00 71.02 132 GLU B O 1
ATOM 3008 N N . GLU B 1 133 ? -9.188 54.759 3.208 1.00 68.74 133 GLU B N 1
ATOM 3009 C CA . GLU B 1 133 ? -10.155 54.977 2.140 1.00 67.18 133 GLU B CA 1
ATOM 3010 C C . GLU B 1 133 ? -10.232 56.458 1.788 1.00 67.18 133 GLU B C 1
ATOM 3011 O O . GLU B 1 133 ? -10.345 56.820 0.618 1.00 68.60 133 GLU B O 1
ATOM 3017 N N . GLU B 1 134 ? -10.164 57.315 2.802 1.00 68.09 134 GLU B N 1
ATOM 3018 C CA . GLU B 1 134 ? -10.233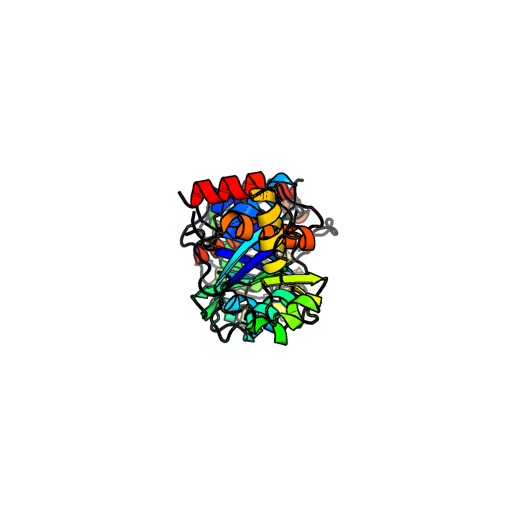 58.756 2.577 1.00 71.07 134 GLU B CA 1
ATOM 3019 C C . GLU B 1 134 ? -8.914 59.297 2.034 1.00 69.47 134 GLU B C 1
ATOM 3020 O O . GLU B 1 134 ? -8.894 60.256 1.264 1.00 64.41 134 GLU B O 1
ATOM 3026 N N . MET B 1 135 ? -7.815 58.673 2.442 1.00 71.49 135 MET B N 1
ATOM 3027 C CA . MET B 1 135 ? -6.485 59.083 2.006 1.00 73.19 135 MET B CA 1
ATOM 3028 C C . MET B 1 135 ? -6.013 58.213 0.845 1.00 74.16 135 MET B C 1
ATOM 3029 O O . MET B 1 135 ? -5.036 58.536 0.169 1.00 75.45 135 MET B O 1
ATOM 3034 N N . ASN B 1 136 ? -6.727 57.115 0.617 1.00 73.09 136 ASN B N 1
ATOM 3035 C CA . ASN B 1 136 ? -6.394 56.170 -0.441 1.00 67.87 136 ASN B CA 1
ATOM 3036 C C . ASN B 1 136 ? -4.944 55.745 -0.269 1.00 67.22 136 ASN B C 1
ATOM 3037 O O . ASN B 1 136 ? -4.118 55.916 -1.164 1.00 67.94 136 ASN B O 1
ATOM 3042 N N . ILE B 1 137 ? -4.645 55.192 0.899 1.00 64.07 137 ILE B N 1
ATOM 3043 C CA . ILE B 1 137 ? -3.301 54.740 1.213 1.00 66.41 137 ILE B CA 1
ATOM 3044 C C . ILE B 1 137 ? -3.376 53.409 1.954 1.00 70.32 137 ILE B C 1
ATOM 3045 O O . ILE B 1 137 ? -4.465 52.911 2.242 1.00 71.40 137 ILE B O 1
ATOM 3050 N N . THR B 1 138 ? -2.218 52.830 2.249 1.00 69.81 138 THR B N 1
ATOM 3051 C CA . THR B 1 138 ? -2.157 51.572 2.983 1.00 75.73 138 THR B CA 1
ATOM 3052 C C . THR B 1 138 ? -1.232 51.794 4.162 1.00 79.42 138 THR B C 1
ATOM 3053 O O . THR B 1 138 ? -0.156 52.369 4.010 1.00 84.10 138 THR B O 1
ATOM 3057 N N . LEU B 1 139 ? -1.651 51.344 5.339 1.00 83.12 139 LEU B N 1
ATOM 3058 C CA . LEU B 1 139 ? -0.845 51.530 6.535 1.00 84.29 139 LEU B CA 1
ATOM 3059 C C . LEU B 1 139 ? 0.551 50.938 6.407 1.00 84.15 139 LEU B C 1
ATOM 3060 O O . LEU B 1 139 ? 1.478 51.383 7.080 1.00 86.06 139 LEU B O 1
ATOM 3065 N N . ASP B 1 140 ? 0.703 49.941 5.542 1.00 86.50 140 ASP B N 1
A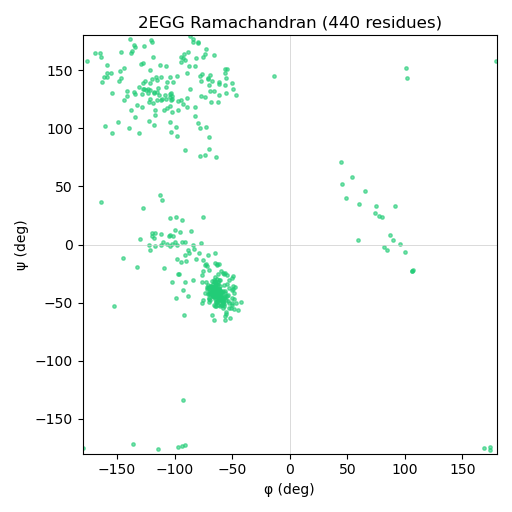TOM 3066 C CA . ASP B 1 140 ? 2.006 49.318 5.328 1.00 90.12 140 ASP B CA 1
ATOM 3067 C C . ASP B 1 140 ? 2.960 50.349 4.729 1.00 88.86 140 ASP B C 1
ATOM 3068 O O . ASP B 1 140 ? 3.246 50.325 3.534 1.00 91.46 140 ASP B O 1
ATOM 3073 N N . GLY B 1 141 ? 3.436 51.262 5.569 1.00 89.25 141 GLY B N 1
ATOM 3074 C CA . GLY B 1 141 ? 4.347 52.298 5.118 1.00 88.51 141 GLY B CA 1
ATOM 3075 C C . GLY B 1 141 ? 5.211 52.740 6.279 1.00 87.39 141 GLY B C 1
ATOM 3076 O O . GLY B 1 141 ? 6.436 52.761 6.179 1.00 86.70 141 GLY B O 1
ATOM 3077 N N . LYS B 1 142 ? 4.560 53.104 7.381 1.00 86.24 142 LYS B N 1
ATOM 3078 C CA . LYS B 1 142 ? 5.255 53.522 8.594 1.00 86.78 142 LYS B CA 1
ATOM 3079 C C . LYS B 1 142 ? 4.882 52.505 9.662 1.00 84.86 142 LYS B C 1
ATOM 3080 O O . LYS B 1 142 ? 5.170 52.685 10.845 1.00 86.41 142 LYS B O 1
ATOM 3086 N N . ARG B 1 143 ? 4.233 51.433 9.215 1.00 84.11 143 ARG B N 1
ATOM 3087 C CA . ARG B 1 143 ? 3.791 50.348 10.085 1.00 83.68 143 ARG B CA 1
ATOM 3088 C C . ARG B 1 143 ? 4.946 49.422 10.452 1.00 85.79 143 ARG B C 1
ATOM 3089 O O . ARG B 1 143 ? 6.078 49.611 10.002 1.00 90.64 143 ARG B O 1
ATOM 3097 N N . SER B 1 237 ? -4.045 62.874 11.074 1.00 77.84 237 SER B N 1
ATOM 3098 C CA . SER B 1 237 ? -5.459 63.228 11.037 1.00 72.61 237 SER B CA 1
ATOM 3099 C C . SER B 1 237 ? -5.977 63.514 12.440 1.00 71.42 237 SER B C 1
ATOM 3100 O O . SER B 1 237 ? -5.458 62.980 13.421 1.00 67.04 237 SER B O 1
ATOM 3103 N N . ASP B 1 238 ? -7.000 64.359 12.525 1.00 72.63 238 ASP B N 1
ATOM 3104 C CA . ASP B 1 238 ? -7.598 64.730 13.805 1.00 71.59 238 ASP B CA 1
ATOM 3105 C C . ASP B 1 238 ? -8.989 64.108 13.920 1.00 71.54 238 ASP B C 1
ATOM 3106 O O . ASP B 1 238 ? -9.891 64.453 13.155 1.00 71.78 238 ASP B O 1
ATOM 3111 N N . ILE B 1 239 ? -9.164 63.199 14.879 1.00 67.93 239 ILE B N 1
ATOM 3112 C CA . ILE B 1 239 ? -10.448 62.529 15.061 1.00 66.45 239 ILE B CA 1
ATOM 3113 C C . ILE B 1 239 ? -11.552 63.492 15.484 1.00 65.72 239 ILE B C 1
ATOM 3114 O O . ILE B 1 239 ? -12.722 63.118 15.552 1.00 64.14 239 ILE B O 1
ATOM 3119 N N . ILE B 1 240 ? -11.170 64.730 15.772 1.00 65.44 240 ILE B N 1
ATOM 3120 C CA . ILE B 1 240 ? -12.130 65.752 16.162 1.00 61.65 240 ILE B CA 1
ATOM 3121 C C . ILE B 1 240 ? -12.830 66.227 14.896 1.00 62.04 240 ILE B C 1
ATOM 3122 O O . ILE B 1 240 ? -12.175 66.586 13.919 1.00 65.11 240 ILE B O 1
ATOM 3127 N N . TYR B 1 241 ? -14.159 66.217 14.907 1.00 60.86 241 TYR B N 1
ATOM 3128 C CA . TYR B 1 241 ? -14.932 66.645 13.745 1.00 62.14 241 TYR B CA 1
ATOM 3129 C C . TYR B 1 241 ? -15.824 67.832 14.072 1.00 63.17 241 TYR B C 1
ATOM 3130 O O . TYR B 1 241 ? -16.681 68.219 13.277 1.00 58.64 241 TYR B O 1
ATOM 3139 N N . ASN B 1 242 ? -15.614 68.411 15.248 1.00 67.71 242 ASN B N 1
ATOM 3140 C CA . ASN B 1 242 ? -16.396 69.558 15.683 1.00 73.51 242 ASN B CA 1
ATOM 3141 C C . ASN B 1 242 ? -15.713 70.253 16.854 1.00 76.36 242 ASN B C 1
ATOM 3142 O O . ASN B 1 242 ? -14.504 70.491 16.823 1.00 80.57 242 ASN B O 1
ATOM 3147 N N . GLN B 1 260 ? -7.304 65.494 7.906 1.00 70.77 260 GLN B N 1
ATOM 3148 C CA . GLN B 1 260 ? -8.511 64.676 7.894 1.00 69.01 260 GLN B CA 1
ATOM 3149 C C . GLN B 1 260 ? -9.388 64.954 9.110 1.00 68.43 260 GLN B C 1
ATOM 3150 O O . GLN B 1 260 ? -8.886 65.226 10.201 1.00 67.23 260 GLN B O 1
ATOM 3156 N N . ASN B 1 261 ? -10.701 64.888 8.905 1.00 68.22 261 ASN B N 1
ATOM 3157 C CA . ASN B 1 261 ? -11.668 65.100 9.977 1.00 64.23 261 ASN B CA 1
ATOM 3158 C C . ASN B 1 261 ? -11.860 63.801 10.732 1.00 66.30 261 ASN B C 1
ATOM 3159 O O . ASN B 1 261 ? -11.301 62.764 10.367 1.00 61.58 261 ASN B O 1
ATOM 3164 N N . GLY B 1 262 ? -12.664 63.869 11.787 1.00 67.00 262 GLY B N 1
ATOM 3165 C CA . GLY B 1 262 ? -12.965 62.682 12.556 1.00 62.72 262 GLY B CA 1
ATOM 3166 C C . GLY B 1 262 ? -14.221 62.106 11.930 1.00 60.68 262 GLY B C 1
ATOM 3167 O O . GLY B 1 262 ? -14.636 60.989 12.244 1.00 61.91 262 GLY B O 1
ATOM 3168 N N . VAL B 1 263 ? -14.816 62.886 11.028 1.00 55.56 263 VAL B N 1
ATOM 3169 C CA . VAL B 1 263 ? -16.037 62.494 10.334 1.00 54.86 263 VAL B CA 1
ATOM 3170 C C . VAL B 1 263 ? -15.933 61.089 9.771 1.00 53.15 263 VAL B C 1
ATOM 3171 O O . VAL B 1 263 ? -16.766 60.232 10.062 1.00 55.50 263 VAL B O 1
ATOM 3175 N N . GLY B 1 264 ? -14.911 60.856 8.958 1.00 47.42 264 GLY B N 1
ATOM 3176 C CA . GLY B 1 264 ? -14.733 59.541 8.382 1.00 46.42 264 GLY B CA 1
ATOM 3177 C C . GLY B 1 264 ? -14.794 58.469 9.449 1.00 48.80 264 GLY B C 1
ATOM 3178 O O . GLY B 1 264 ? -15.368 57.400 9.235 1.00 51.76 264 GLY B O 1
ATOM 3179 N N . MET B 1 265 ? -14.211 58.755 10.609 1.00 46.66 265 MET B N 1
ATOM 3180 C CA . MET B 1 265 ? -14.201 57.798 11.713 1.00 44.36 265 MET B CA 1
ATOM 3181 C C . MET B 1 265 ? -15.593 57.619 12.314 1.00 44.55 265 MET B C 1
ATOM 3182 O O . MET B 1 265 ? -16.044 56.496 12.550 1.00 45.75 265 MET B O 1
ATOM 3187 N N . LEU B 1 266 ? -16.262 58.737 12.573 1.00 38.67 266 LEU B N 1
ATOM 3188 C CA . LEU B 1 266 ? -17.599 58.704 13.135 1.00 43.14 266 LEU B CA 1
ATOM 3189 C C . LEU B 1 266 ? -18.482 57.807 12.275 1.00 47.60 266 LEU B C 1
ATOM 3190 O O . LEU B 1 266 ? -19.157 56.901 12.772 1.00 48.46 266 LEU B O 1
ATOM 3195 N N . VAL B 1 267 ? -18.453 58.062 10.973 1.00 48.26 267 VAL B N 1
ATOM 3196 C CA . VAL B 1 267 ? -19.251 57.309 10.024 1.00 45.64 267 VAL B CA 1
ATOM 3197 C C . VAL B 1 267 ? -18.880 55.837 9.943 1.00 45.28 267 VAL B C 1
ATOM 3198 O O . VAL B 1 267 ? -19.748 54.970 10.035 1.00 50.63 267 VAL B O 1
ATOM 3202 N N . TYR B 1 268 ? -17.598 55.542 9.787 1.00 43.76 268 TYR B N 1
ATOM 3203 C CA . TYR B 1 268 ? -17.181 54.151 9.676 1.00 43.65 268 TYR B CA 1
ATOM 3204 C C . TYR B 1 268 ? -17.405 53.295 10.916 1.00 39.87 268 TYR B C 1
ATOM 3205 O O . TYR B 1 268 ? -17.755 52.118 10.800 1.00 42.09 268 TYR B O 1
ATOM 3214 N N . GLN B 1 269 ? -17.207 53.861 12.101 1.00 39.00 269 GLN B N 1
ATOM 3215 C CA . GLN B 1 269 ? -17.417 53.073 13.312 1.00 39.75 269 GLN B CA 1
ATOM 3216 C C . GLN B 1 269 ? -18.912 52.782 13.413 1.00 34.98 269 GLN B C 1
ATOM 3217 O O . GLN B 1 269 ? -19.316 51.691 13.815 1.00 42.15 269 GLN B O 1
ATOM 3223 N N . GLY B 1 270 ? -19.722 53.756 13.010 1.00 35.41 270 GLY B N 1
ATOM 3224 C CA . GLY B 1 270 ? -21.164 53.586 13.038 1.00 36.78 270 GLY B CA 1
ATOM 3225 C C . GLY B 1 270 ? -21.591 52.533 12.034 1.00 42.33 270 GLY B C 1
ATOM 3226 O O . GLY B 1 270 ? -22.403 51.661 12.347 1.00 42.08 270 GLY B O 1
ATOM 3227 N N . ALA B 1 271 ? -21.025 52.602 10.829 1.00 40.23 271 ALA B N 1
ATOM 3228 C CA . ALA B 1 271 ? -21.342 51.656 9.762 1.00 37.05 271 ALA B CA 1
ATOM 3229 C C . ALA B 1 271 ? -20.981 50.222 10.141 1.00 37.13 271 ALA B C 1
ATOM 3230 O O . ALA B 1 271 ? -21.700 49.282 9.804 1.00 37.38 271 ALA B O 1
ATOM 3232 N N . LEU B 1 272 ? -19.858 50.047 10.829 1.00 36.57 272 LEU B N 1
ATOM 3233 C CA . LEU B 1 272 ? -19.451 48.713 11.256 1.00 39.85 272 LEU B CA 1
ATOM 3234 C C . LEU B 1 272 ? -20.489 48.193 12.259 1.00 40.68 272 LEU B C 1
ATOM 3235 O O . LEU B 1 272 ? -20.848 47.010 12.252 1.00 41.53 272 LEU B O 1
ATOM 3240 N N . ALA B 1 273 ? -20.969 49.089 13.118 1.00 35.49 273 ALA B N 1
ATOM 3241 C CA . ALA B 1 273 ? -21.979 48.731 14.111 1.00 41.25 273 ALA B CA 1
ATOM 3242 C C . ALA B 1 273 ? -23.280 48.406 13.373 1.00 36.17 273 ALA B C 1
ATOM 3243 O O . ALA B 1 273 ? -23.965 47.435 13.695 1.00 33.06 273 ALA B O 1
ATOM 3245 N N . PHE B 1 274 ? -23.601 49.220 12.370 1.00 36.26 274 PHE B N 1
ATOM 3246 C CA . PHE B 1 274 ? -24.807 49.029 11.571 1.00 34.13 274 PHE B CA 1
ATOM 3247 C C . PHE B 1 274 ? -24.759 47.664 10.897 1.00 40.97 274 PHE B C 1
ATOM 3248 O O . PHE B 1 274 ? -25.759 46.941 10.870 1.00 41.58 274 PHE B O 1
ATOM 3256 N N . GLU B 1 275 ? -23.593 47.300 10.370 1.00 43.95 275 GLU B N 1
ATOM 3257 C CA . GLU B 1 275 ? -23.443 46.007 9.703 1.00 44.36 275 GLU B CA 1
ATOM 3258 C C . GLU B 1 275 ? -23.590 44.851 10.693 1.00 44.14 275 GLU B C 1
ATOM 3259 O O . GLU B 1 275 ? -24.156 43.808 10.357 1.00 38.16 275 GLU B O 1
ATOM 3265 N N . LYS B 1 276 ? -23.082 45.026 11.911 1.00 43.60 276 LYS B N 1
ATOM 3266 C CA . LYS B 1 276 ? -23.203 43.967 12.909 1.00 45.86 276 LYS B CA 1
ATOM 3267 C C . LYS B 1 276 ? -24.666 43.731 13.257 1.00 41.56 276 LYS B C 1
ATOM 3268 O O . LYS B 1 276 ? -25.105 42.589 13.379 1.00 39.36 276 LYS B O 1
ATOM 3274 N N . TRP B 1 277 ? -25.417 44.818 13.412 1.00 41.66 277 TRP B N 1
ATOM 3275 C CA . TRP B 1 277 ? -26.833 44.727 13.760 1.00 40.90 277 TRP B CA 1
ATOM 3276 C C . TRP B 1 277 ? -27.728 44.190 12.647 1.00 42.73 277 TRP B C 1
ATOM 3277 O O . TRP B 1 277 ? -28.531 43.280 12.868 1.00 41.31 277 TRP B O 1
ATOM 3288 N N . THR B 1 278 ? -27.584 44.763 11.454 1.00 42.71 278 THR B N 1
ATOM 3289 C CA . THR B 1 278 ? -28.422 44.410 10.309 1.00 45.57 278 THR B CA 1
ATOM 3290 C C . THR B 1 278 ? -27.840 43.405 9.322 1.00 50.64 278 THR B C 1
ATOM 3291 O O . THR B 1 278 ? -28.586 42.723 8.615 1.00 51.08 278 THR B O 1
ATOM 3295 N N . GLY B 1 279 ? -26.516 43.328 9.259 1.00 49.75 279 GLY B N 1
ATOM 3296 C CA . GLY B 1 279 ? -25.883 42.412 8.329 1.00 51.35 279 GLY B CA 1
ATOM 3297 C C . GLY B 1 279 ? -25.709 43.062 6.969 1.00 51.37 279 GLY B C 1
ATOM 3298 O O . GLY B 1 279 ? -25.329 42.405 6.002 1.00 49.05 279 GLY B O 1
ATOM 3299 N N . GLN B 1 280 ? -25.987 44.361 6.900 1.00 48.78 280 GLN B N 1
ATOM 3300 C CA . GLN B 1 280 ? -25.869 45.117 5.658 1.00 47.23 280 GLN B CA 1
ATOM 3301 C C . GLN B 1 280 ? -24.930 46.302 5.821 1.00 47.09 280 GLN B C 1
ATOM 3302 O O . GLN B 1 280 ? -25.067 47.075 6.761 1.00 47.31 280 GLN B O 1
ATOM 3308 N N . TRP B 1 281 ? -23.980 46.445 4.903 1.00 45.28 281 TRP B N 1
ATOM 3309 C CA . TRP B 1 281 ? -23.042 47.559 4.960 1.00 45.91 281 TRP B CA 1
ATOM 3310 C C . TRP B 1 281 ? -23.723 48.769 4.332 1.00 45.33 281 TRP B C 1
ATOM 3311 O O . TRP B 1 281 ? -24.092 48.748 3.162 1.00 51.21 281 TRP B O 1
ATOM 3322 N N . PRO B 1 282 ? -23.909 49.839 5.113 1.00 43.51 282 PRO B N 1
ATOM 3323 C CA . PRO B 1 282 ? -24.555 51.064 4.642 1.00 44.78 282 PRO B CA 1
ATOM 3324 C C . PRO B 1 282 ? -23.689 51.948 3.741 1.00 45.34 282 PRO B C 1
ATOM 3325 O O . PRO B 1 282 ? -22.459 51.837 3.723 1.00 42.49 282 PRO B O 1
ATOM 3329 N N . ASP B 1 283 ? -24.349 52.836 3.007 1.00 42.20 283 ASP B N 1
ATOM 3330 C CA . ASP B 1 283 ? -23.664 53.768 2.121 1.00 45.66 283 ASP B CA 1
ATOM 3331 C C . ASP B 1 283 ? -22.967 54.828 2.973 1.00 43.97 283 ASP B C 1
ATOM 3332 O O . ASP B 1 283 ? -23.608 55.770 3.445 1.00 43.03 283 ASP B O 1
ATOM 3337 N N . VAL B 1 284 ? -21.658 54.685 3.152 1.00 40.59 284 VAL B N 1
ATOM 3338 C CA . VAL B 1 284 ? -20.898 55.626 3.965 1.00 39.60 284 VAL B CA 1
ATOM 3339 C C . VAL B 1 284 ? -20.803 57.020 3.369 1.00 46.95 284 VAL B C 1
ATOM 3340 O O . VAL B 1 284 ? -20.732 58.008 4.107 1.00 51.48 284 VAL B O 1
ATOM 3344 N N . ASN B 1 285 ? -20.797 57.112 2.042 1.00 39.29 285 ASN B N 1
ATOM 3345 C CA . ASN B 1 285 ? -20.711 58.418 1.401 1.00 40.35 285 ASN B CA 1
ATOM 3346 C C . ASN B 1 285 ? -21.934 59.252 1.761 1.00 43.52 285 ASN B C 1
ATOM 3347 O O . ASN B 1 285 ? -21.830 60.459 2.001 1.00 44.35 285 ASN B O 1
ATOM 3352 N N . ARG B 1 286 ? -23.092 58.597 1.799 1.00 38.82 286 ARG B N 1
ATOM 3353 C CA . ARG B 1 286 ? -24.346 59.256 2.144 1.00 40.14 286 ARG B CA 1
ATOM 3354 C C . ARG B 1 286 ? -24.309 59.673 3.617 1.00 38.93 286 ARG B C 1
ATOM 3355 O O . ARG B 1 286 ? -24.744 60.766 3.976 1.00 40.88 286 ARG B O 1
ATOM 3363 N N . MET B 1 287 ? -23.786 58.793 4.466 1.00 37.94 287 MET B N 1
ATOM 3364 C CA . MET B 1 287 ? -23.682 59.095 5.892 1.00 40.84 287 MET B CA 1
ATOM 3365 C C . MET B 1 287 ? -22.780 60.314 6.092 1.00 43.31 287 MET B C 1
ATOM 3366 O O . MET B 1 287 ? -23.146 61.245 6.813 1.00 40.68 287 MET B O 1
ATOM 3371 N N . LYS B 1 288 ? -21.615 60.311 5.438 1.00 41.84 288 LYS B N 1
ATOM 3372 C CA . LYS B 1 288 ? -20.675 61.432 5.521 1.00 40.21 288 LYS B CA 1
ATOM 3373 C C . LYS B 1 288 ? -21.347 62.714 5.061 1.00 39.28 288 LYS B C 1
ATOM 3374 O O . LYS B 1 288 ? -21.259 63.753 5.712 1.00 45.12 288 LYS B O 1
ATOM 3380 N N . GLN B 1 289 ? -22.016 62.632 3.922 1.00 43.68 289 GLN B N 1
ATOM 3381 C CA . GLN B 1 289 ? -22.707 63.778 3.353 1.00 42.51 289 GLN B CA 1
ATOM 3382 C C . GLN B 1 289 ? -23.694 64.394 4.345 1.00 45.85 289 GLN B C 1
ATOM 3383 O O . GLN B 1 289 ? -23.724 65.612 4.527 1.00 39.17 289 GLN B O 1
ATOM 3389 N N . LEU B 1 290 ? -24.508 63.557 4.983 1.00 46.73 290 LEU B N 1
ATOM 3390 C CA . LEU B 1 290 ? -25.476 64.062 5.954 1.00 45.64 290 LEU B CA 1
ATOM 3391 C C . LEU B 1 290 ? -24.764 64.691 7.148 1.00 42.21 290 LEU B C 1
ATOM 3392 O O . LEU B 1 290 ? -25.135 65.776 7.599 1.00 36.29 290 LEU B O 1
ATOM 3397 N N . VAL B 1 291 ? -23.735 64.011 7.647 1.00 40.89 291 VAL B N 1
ATOM 3398 C CA . VAL B 1 291 ? -22.961 64.509 8.779 1.00 48.97 291 VAL B CA 1
ATOM 3399 C C . VAL B 1 291 ? -22.410 65.892 8.472 1.00 53.99 291 VAL B C 1
ATOM 3400 O O . VAL B 1 291 ? -22.778 66.878 9.115 1.00 58.61 291 VAL B O 1
ATOM 3404 N N . ILE B 1 292 ? -21.520 65.950 7.485 1.00 54.49 292 ILE B N 1
ATOM 3405 C CA . ILE B 1 292 ? -20.897 67.202 7.081 1.00 53.81 292 ILE B CA 1
ATOM 3406 C C . ILE B 1 292 ? -21.925 68.318 6.967 1.00 50.57 292 ILE B C 1
ATOM 3407 O O . ILE B 1 292 ? -21.794 69.352 7.617 1.00 50.04 292 ILE B O 1
ATOM 3412 N N . GLU B 1 293 ? -22.953 68.100 6.151 1.00 50.82 293 GLU B N 1
ATOM 3413 C CA . GLU B 1 293 ? -24.005 69.094 5.959 1.00 52.85 293 GLU B CA 1
ATOM 3414 C C . GLU B 1 293 ? -24.530 69.638 7.286 1.00 54.31 293 GLU B C 1
ATOM 3415 O O . GLU B 1 293 ? -24.768 70.841 7.417 1.00 56.66 293 GLU B O 1
ATOM 3421 N N . ALA B 1 294 ? -24.708 68.749 8.263 1.00 52.01 294 ALA B N 1
ATOM 3422 C CA . ALA B 1 294 ? -25.218 69.129 9.577 1.00 52.03 294 ALA B CA 1
ATOM 3423 C C . ALA B 1 294 ? -24.185 69.878 10.413 1.00 50.89 294 ALA B C 1
ATOM 3424 O O . ALA B 1 294 ? -24.514 70.850 11.088 1.00 51.13 294 ALA B O 1
ATOM 3426 N N . LEU B 1 295 ? -22.940 69.416 10.372 1.00 49.29 295 LEU B N 1
ATOM 3427 C CA . LEU B 1 295 ? -21.872 70.056 11.128 1.00 54.91 295 LEU B CA 1
ATOM 3428 C C . LEU B 1 295 ? -21.650 71.488 10.644 1.00 61.64 295 LEU B C 1
ATOM 3429 O O . LEU B 1 295 ? -21.034 72.301 11.334 1.00 65.92 295 LEU B O 1
ATOM 3434 N N . ARG B 1 296 ? -22.166 71.791 9.459 1.00 64.46 296 ARG B N 1
ATOM 3435 C CA . ARG B 1 296 ? -22.033 73.122 8.879 1.00 69.47 296 ARG B CA 1
ATOM 3436 C C . ARG B 1 296 ? -23.252 73.986 9.181 1.00 71.10 296 ARG B C 1
ATOM 3437 O O . ARG B 1 296 ? -23.058 75.108 9.690 1.00 74.43 296 ARG B O 1
#